Protein AF-0000000087761975 (afdb_homodimer)

Secondary structure (DSSP, 8-state):
---------------------------PPPEEEESSHHHHHHHGGG-SEEEEES-EEPTT--EEEEEEPTT-EEEEESEEEE----S---SEEEEEES-EEEE-TT-EEE--GGGT--S-GGGSSS-----EEEETEETEEEE--EEE--SS--EEEE-EEEEEES-EEE-GGG-STT--TT--SEEE-SEEEEEEES-EEE-SS-SEEESSEEEEEEES-EEESSS-EEEEEE-SSS--EEEEEEEEEEEEES-SEEEEEEEETT--EEEEEEEEEEEEEEEESSEEEEEEEEE-TT---S---SSEEEEEEEEEEEEEEE-TTSEEEEEE--TT-EE--EEEEEEEESSBPPS--BSPPTT---/---------------------------PPPEEEESSHHHHHHHGGG-SEEEEES-EEPTT--EEEEEEPTT-EEEEESEEEE----S---SEEEEEES-EEEE-TT-EEE--GGGT--S-GGGSSS-----EEEETEETEEEE--EEE--SS--EEEE-EEEEEES-EEE-GGG-STT--TT--SEEE-SEEEEEEES-EEE-SS-SEEESSEEEEEEES-EEESSS-EEEEEE-SSS--EEEEEEEEEEEEES-SEEEEEEEETT--EEEEEEEEEEEEEEEESSEEEEEEEEE-TT---S---SSEEEEEEEEEEEEEEE-TTSEEEEEE--TT-EE--EEEEEEEESSBPPS--BSPPTT---

Organism: Geotrichum candidum (NCBI:txid1173061)

pLDDT: mean 91.99, std 18.0, range [24.03, 99.0]

InterPro domains:
  IPR000743 Glycoside hydrolase, family 28 [PF00295] (47-366)
  IPR000743 Glycoside hydrolase, family 28 [PS00502] (220-233)
  IPR006626 Parallel beta-helix repeat [SM00710] (159-190)
  IPR006626 Parallel beta-helix repeat [SM00710] (191-212)
  IPR006626 Parallel beta-helix repeat [SM00710] (242-263)
  IPR006626 Parallel beta-helix repeat [SM00710] (271-293)
  IPR006626 Parallel beta-helix repeat [SM00710] (305-326)
  IPR011050 Pectin lyase fold/virulence factor [SSF51126] (44-364)
  IPR012334 Pectin lyase fold [G3DSA:2.160.20.10] (30-366)
  IPR050434 Glycosyl hydrolase family 28, fungi [PTHR31884] (6-366)

Structure (mmCIF, N/CA/C/O backbone):
data_AF-0000000087761975-model_v1
#
loop_
_entity.id
_entity.type
_entity.pdbx_description
1 polymer endo-polygalacturonase
#
loop_
_atom_site.group_PDB
_atom_site.id
_atom_site.type_symbol
_atom_site.label_atom_id
_atom_site.label_alt_id
_atom_site.label_comp_id
_atom_site.label_asym_id
_atom_site.label_entity_id
_atom_site.label_seq_id
_atom_site.pdbx_PDB_ins_code
_atom_site.Cartn_x
_atom_site.Cartn_y
_atom_site.Cartn_z
_atom_site.occupancy
_atom_site.B_iso_or_equiv
_atom_site.auth_seq_id
_atom_site.auth_comp_id
_atom_site.auth_asym_id
_atom_site.auth_atom_id
_atom_site.pdbx_PDB_model_num
ATOM 1 N N . MET A 1 1 ? -31.547 -81.562 20.016 1 26.48 1 MET A N 1
ATOM 2 C CA . MET A 1 1 ? -31.422 -81.125 18.625 1 26.48 1 MET A CA 1
ATOM 3 C C . MET A 1 1 ? -32.375 -80 18.328 1 26.48 1 MET A C 1
ATOM 5 O O . MET A 1 1 ? -33.344 -80.125 17.594 1 26.48 1 MET A O 1
ATOM 9 N N . ILE A 1 2 ? -32.688 -79.188 19.391 1 27.88 2 ILE A N 1
ATOM 10 C CA . ILE A 1 2 ? -33.625 -78.062 19.562 1 27.88 2 ILE A CA 1
ATOM 11 C C . ILE A 1 2 ? -33.281 -76.938 18.609 1 27.88 2 ILE A C 1
ATOM 13 O O . ILE A 1 2 ? -32.156 -76.438 18.641 1 27.88 2 ILE A O 1
ATOM 17 N N . LEU A 1 3 ? -33.875 -77.062 17.391 1 27.25 3 LEU A N 1
ATOM 18 C CA . LEU A 1 3 ? -33.906 -76.188 16.203 1 27.25 3 LEU A CA 1
ATOM 19 C C . LEU A 1 3 ? -34.406 -74.812 16.547 1 27.25 3 LEU A C 1
ATOM 21 O O . LEU A 1 3 ? -35.562 -74.625 16.891 1 27.25 3 LEU A O 1
ATOM 25 N N . SER A 1 4 ? -33.656 -74.062 17.391 1 25.75 4 SER A N 1
ATOM 26 C CA . SER A 1 4 ? -33.969 -72.75 17.938 1 25.75 4 SER A CA 1
ATOM 27 C C . SER A 1 4 ? -34.094 -71.688 16.828 1 25.75 4 SER A C 1
ATOM 29 O O . SER A 1 4 ? -33.094 -71.375 16.156 1 25.75 4 SER A O 1
ATOM 31 N N . LYS A 1 5 ? -35.25 -71.875 16.047 1 28.89 5 LYS A N 1
ATOM 32 C CA . LYS A 1 5 ? -35.5 -71 14.906 1 28.89 5 LYS A CA 1
ATOM 33 C C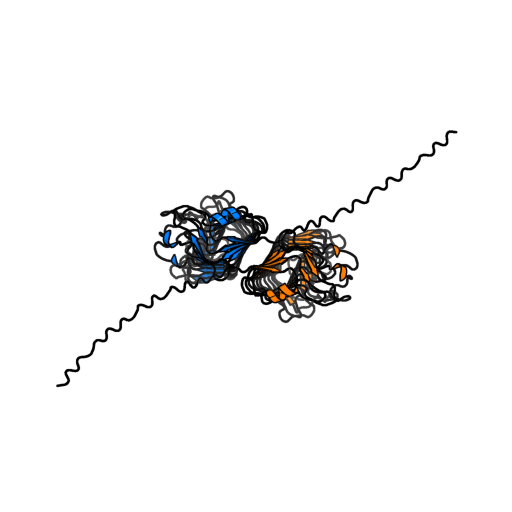 . LYS A 1 5 ? -35.531 -69.562 15.344 1 28.89 5 LYS A C 1
ATOM 35 O O . LYS A 1 5 ? -36.344 -69.188 16.219 1 28.89 5 LYS A O 1
ATOM 40 N N . CYS A 1 6 ? -34.344 -68.875 15.398 1 26.19 6 CYS A N 1
ATOM 41 C CA . CYS A 1 6 ? -34.125 -67.438 15.703 1 26.19 6 CYS A CA 1
ATOM 42 C C . CYS A 1 6 ? -34.969 -66.562 14.789 1 26.19 6 CYS A C 1
ATOM 44 O O . CYS A 1 6 ? -34.844 -66.625 13.57 1 26.19 6 CYS A O 1
ATOM 46 N N . THR A 1 7 ? -36.25 -66.312 15.117 1 27.02 7 THR A N 1
ATOM 47 C CA . THR A 1 7 ? -37.156 -65.375 14.469 1 27.02 7 THR A CA 1
ATOM 48 C C . THR A 1 7 ? -36.562 -64 14.312 1 27.02 7 THR A C 1
ATOM 50 O O . THR A 1 7 ? -36.156 -63.375 15.305 1 27.02 7 THR A O 1
ATOM 53 N N . LEU A 1 8 ? -35.781 -63.812 13.219 1 25.81 8 LEU A N 1
ATOM 54 C CA . LEU A 1 8 ? -35.125 -62.531 12.875 1 25.81 8 LEU A CA 1
ATOM 55 C C . LEU A 1 8 ? -36.156 -61.438 12.727 1 25.81 8 LEU A C 1
ATOM 57 O O . LEU A 1 8 ? -37.062 -61.531 11.891 1 25.81 8 LEU A O 1
ATOM 61 N N . LEU A 1 9 ? -36.656 -60.906 13.844 1 27.56 9 LEU A N 1
ATOM 62 C CA . LEU A 1 9 ? -37.5 -59.719 13.844 1 27.56 9 LEU A CA 1
ATOM 63 C C . LEU A 1 9 ? -36.875 -58.594 13.016 1 27.56 9 LEU A C 1
ATOM 65 O O . LEU A 1 9 ? -35.75 -58.156 13.297 1 27.56 9 LEU A O 1
ATOM 69 N N . ALA A 1 10 ? -37.156 -58.562 11.742 1 28.52 10 ALA A N 1
ATOM 70 C CA . ALA A 1 10 ? -36.719 -57.5 10.836 1 28.52 10 ALA A CA 1
ATOM 71 C C . ALA A 1 10 ? -37.188 -56.125 11.328 1 28.52 10 ALA A C 1
ATOM 73 O O . ALA A 1 10 ? -38.375 -55.875 11.5 1 28.52 10 ALA A O 1
ATOM 74 N N . ALA A 1 11 ? -36.469 -55.531 12.367 1 28.78 11 ALA A N 1
ATOM 75 C CA . ALA A 1 11 ? -36.75 -54.156 12.789 1 28.78 11 ALA A CA 1
ATOM 76 C C . ALA A 1 11 ? -36.719 -53.219 11.594 1 28.78 11 ALA A C 1
ATOM 78 O O . ALA A 1 11 ? -35.781 -53.188 10.82 1 28.78 11 ALA A O 1
ATOM 79 N N . MET A 1 12 ? -37.875 -52.969 11.016 1 28.81 12 MET A N 1
ATOM 80 C CA . MET A 1 12 ? -38.062 -51.938 10.008 1 28.81 12 MET A CA 1
ATOM 8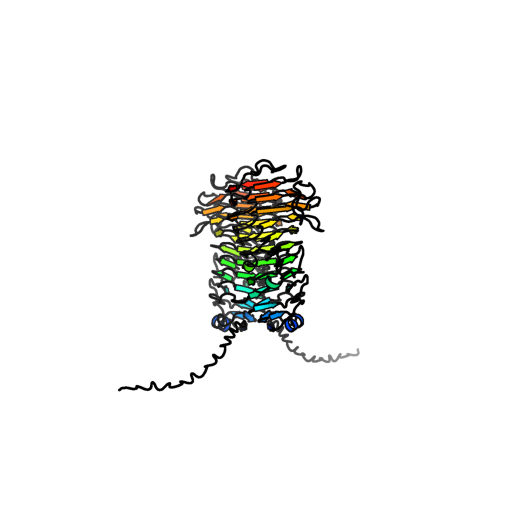1 C C . MET A 1 12 ? -37.562 -50.594 10.508 1 28.81 12 MET A C 1
ATOM 83 O O . MET A 1 12 ? -38.125 -50 11.438 1 28.81 12 MET A O 1
ATOM 87 N N . ALA A 1 13 ? -36.281 -50.406 10.883 1 30.52 13 ALA A N 1
ATOM 88 C CA . ALA A 1 13 ? -35.906 -49.062 11.281 1 30.52 13 ALA A CA 1
ATOM 89 C C . ALA A 1 13 ? -36.344 -48.031 10.227 1 30.52 13 ALA A C 1
ATOM 91 O O . ALA A 1 13 ? -36.094 -48.219 9.039 1 30.52 13 ALA A O 1
ATOM 92 N N . GLY A 1 14 ? -37.531 -47.375 10.469 1 31.48 14 GLY A N 1
ATOM 93 C CA . GLY A 1 14 ? -38 -46.188 9.766 1 31.48 14 GLY A CA 1
ATOM 94 C C . GLY A 1 14 ? -36.875 -45.188 9.523 1 31.48 14 GLY A C 1
ATOM 95 O O . GLY A 1 14 ? -36.062 -44.969 10.398 1 31.48 14 GLY A O 1
ATOM 96 N N . MET A 1 15 ? -36.469 -45.094 8.234 1 30 15 MET A N 1
ATOM 97 C CA . MET A 1 15 ? -35.531 -44.094 7.711 1 30 15 MET A CA 1
ATOM 98 C C . MET A 1 15 ? -35.906 -42.688 8.125 1 30 15 MET A C 1
ATOM 100 O O . MET A 1 15 ? -37.031 -42.219 7.809 1 30 15 MET A O 1
ATOM 104 N N . VAL A 1 16 ? -35.594 -42.25 9.422 1 36.59 16 VAL A N 1
ATOM 105 C CA . VAL A 1 16 ? -35.656 -40.844 9.695 1 36.59 16 VAL A CA 1
ATOM 106 C C . VAL A 1 16 ? -34.969 -40.062 8.57 1 36.59 16 VAL A C 1
ATOM 108 O O . VAL A 1 16 ? -33.781 -40.281 8.305 1 36.59 16 VAL A O 1
ATOM 111 N N . THR A 1 17 ? -35.75 -39.719 7.539 1 32.16 17 THR A N 1
ATOM 112 C CA . THR A 1 17 ? -35.281 -38.688 6.602 1 32.16 17 THR A CA 1
ATOM 113 C C . THR A 1 17 ? -34.812 -37.438 7.34 1 32.16 17 THR A C 1
ATOM 115 O O . THR A 1 17 ? -35.562 -36.875 8.125 1 32.16 17 THR A O 1
ATOM 118 N N . ALA A 1 18 ? -33.562 -37.438 7.84 1 30 18 ALA A N 1
ATOM 119 C CA . ALA A 1 18 ? -33 -36.156 8.312 1 30 18 ALA A CA 1
ATOM 120 C C . ALA A 1 18 ? -33.344 -35.031 7.367 1 30 18 ALA A C 1
ATOM 122 O O . ALA A 1 18 ? -33.062 -35.094 6.168 1 30 18 ALA A O 1
ATOM 123 N N . ALA A 1 19 ? -34.375 -34.25 7.805 1 35.62 19 ALA A N 1
ATOM 124 C CA . ALA A 1 19 ? -34.594 -32.969 7.102 1 35.62 19 ALA A CA 1
ATOM 125 C C . ALA A 1 19 ? -33.281 -32.219 6.922 1 35.62 19 ALA A C 1
ATOM 127 O O . ALA A 1 19 ? -32.531 -32.062 7.871 1 35.62 19 ALA A O 1
ATOM 128 N N . PRO A 1 20 ? -32.875 -32.062 5.664 1 30.3 20 PRO A N 1
ATOM 129 C CA . PRO A 1 20 ? -31.688 -31.234 5.523 1 30.3 20 PRO A CA 1
ATOM 130 C C . PRO A 1 20 ? -31.781 -29.922 6.293 1 30.3 20 PRO A C 1
ATOM 132 O O . PRO A 1 20 ? -32.812 -29.234 6.227 1 30.3 20 PRO A O 1
ATOM 135 N N . ILE A 1 21 ? -31.312 -29.922 7.551 1 31.23 21 ILE A N 1
ATOM 136 C CA . ILE A 1 21 ? -31.141 -28.594 8.117 1 31.23 21 ILE A CA 1
ATOM 137 C C . ILE A 1 21 ? -30.453 -27.688 7.102 1 31.23 21 ILE A C 1
ATOM 139 O O . ILE A 1 21 ? -29.281 -27.906 6.754 1 31.23 21 ILE A O 1
ATOM 143 N N . ASN A 1 22 ? -31.25 -27.266 6.18 1 28.38 22 ASN A N 1
ATOM 144 C CA . ASN A 1 22 ? -30.734 -26.141 5.426 1 28.38 22 ASN A CA 1
ATOM 145 C C . ASN A 1 22 ? -30.188 -25.062 6.355 1 28.38 22 ASN A C 1
ATOM 147 O O . ASN A 1 22 ? -30.938 -24.312 6.969 1 28.38 22 ASN A O 1
ATOM 151 N N . LYS A 1 23 ? -29.25 -25.516 7.199 1 30.77 23 LYS A N 1
ATOM 152 C CA . LYS A 1 23 ? -28.625 -24.375 7.867 1 30.77 23 LYS A CA 1
ATOM 153 C C . LYS A 1 23 ? -28.359 -23.25 6.883 1 30.77 23 LYS A C 1
ATOM 155 O O . LYS A 1 23 ? -27.422 -23.297 6.098 1 30.77 23 LYS A O 1
ATOM 160 N N . ASN A 1 24 ? -29.375 -22.641 6.457 1 29.86 24 ASN A N 1
ATOM 161 C CA . ASN A 1 24 ? -29.172 -21.391 5.742 1 29.86 24 ASN A CA 1
ATOM 162 C C . ASN A 1 24 ? -28.234 -20.453 6.508 1 29.86 24 ASN A C 1
ATOM 164 O O . ASN A 1 24 ? -28.609 -19.922 7.559 1 29.86 24 ASN A O 1
ATOM 168 N N . VAL A 1 25 ? -26.984 -20.797 6.738 1 34.59 25 VAL A N 1
ATOM 169 C CA . VAL A 1 25 ? -26.016 -19.812 7.203 1 34.59 25 VAL A CA 1
ATOM 170 C C . VAL A 1 25 ? -26.281 -18.469 6.535 1 34.59 25 VAL A C 1
ATOM 172 O O . VAL A 1 25 ? -26.141 -18.328 5.32 1 34.59 25 VAL A O 1
ATOM 175 N N . CYS A 1 26 ? -27.312 -17.766 6.773 1 37.78 26 CYS A N 1
ATOM 176 C CA . CYS A 1 26 ? -27.609 -16.391 6.391 1 37.78 26 CYS A CA 1
ATOM 177 C C . CYS A 1 26 ? -26.406 -15.484 6.656 1 37.78 26 CYS A C 1
ATOM 179 O O . CYS A 1 26 ? -26.266 -14.945 7.758 1 37.78 26 CYS A O 1
ATOM 181 N N . SER A 1 27 ? -25.25 -15.742 6.395 1 47.72 27 SER A N 1
ATOM 182 C CA . SER A 1 27 ? -24.094 -14.859 6.5 1 47.72 27 SER A CA 1
ATOM 183 C C . SER A 1 27 ? -24.359 -13.516 5.844 1 47.72 27 SER A C 1
ATOM 185 O O . SER A 1 27 ? -23.594 -13.062 5 1 47.72 27 SER A O 1
ATOM 187 N N . SER A 1 28 ? -25.688 -13.102 5.605 1 57.53 28 SER A N 1
ATOM 188 C CA . SER A 1 28 ? -25.969 -11.844 4.926 1 57.53 28 SER A CA 1
ATOM 189 C C . SER A 1 28 ? -25.359 -10.664 5.664 1 57.53 28 SER A C 1
ATOM 191 O O . SER A 1 28 ? -25.375 -10.617 6.898 1 57.53 28 SER A O 1
ATOM 193 N N . GLU A 1 29 ? -24.594 -9.906 4.996 1 72.25 29 GLU A N 1
ATOM 194 C CA . GLU A 1 29 ? -24.078 -8.648 5.539 1 72.25 29 GLU A CA 1
ATOM 195 C C . GLU A 1 29 ? -25.188 -7.832 6.184 1 72.25 29 GLU A C 1
ATOM 197 O O . GLU A 1 29 ? -26.281 -7.707 5.625 1 72.25 29 GLU A O 1
ATOM 202 N N . SER A 1 30 ? -25.031 -7.621 7.527 1 87 30 SER A N 1
ATOM 203 C CA . SER A 1 30 ? -25.922 -6.715 8.234 1 87 30 SER A CA 1
ATOM 204 C C . SER A 1 30 ? -25.438 -5.273 8.156 1 87 30 SER A C 1
ATOM 206 O O . SER A 1 30 ? -24.234 -5.02 8.227 1 87 30 SER A O 1
ATOM 208 N N . VAL A 1 31 ? -26.406 -4.371 7.801 1 92.19 31 VAL A N 1
ATOM 209 C CA . VAL A 1 31 ? -26.078 -2.961 7.621 1 92.19 31 VAL A CA 1
ATOM 210 C C . VAL A 1 31 ? -26.797 -2.123 8.68 1 92.19 31 VAL A C 1
ATOM 212 O O . VAL A 1 31 ? -27.984 -2.299 8.922 1 92.19 31 VAL A O 1
ATOM 215 N N . CYS A 1 32 ? -26.016 -1.317 9.359 1 95 32 CYS A N 1
ATOM 216 C CA . CYS A 1 32 ? -26.578 -0.359 10.305 1 95 32 CYS A CA 1
ATOM 217 C C . CYS A 1 32 ? -26.234 1.069 9.906 1 95 32 CYS A C 1
ATOM 219 O O . CYS A 1 32 ? -25.078 1.362 9.562 1 95 32 CYS A O 1
ATOM 221 N N . THR A 1 33 ? -27.281 1.916 9.898 1 95.88 33 THR A N 1
ATOM 222 C CA . THR A 1 33 ? -27.062 3.355 9.805 1 95.88 33 THR A CA 1
ATOM 223 C C . THR A 1 33 ? -27.328 4.031 11.141 1 95.88 33 THR A C 1
ATOM 225 O O . THR A 1 33 ? -28.438 3.932 11.688 1 95.88 33 THR A O 1
ATOM 228 N N . PHE A 1 34 ? -26.281 4.621 11.656 1 97.75 34 PHE A N 1
ATOM 229 C CA . PHE A 1 34 ? -26.438 5.363 12.906 1 97.75 34 PHE A CA 1
ATOM 230 C C . PHE A 1 34 ? -26.438 6.863 12.648 1 97.75 34 PHE A C 1
ATOM 232 O O . PHE A 1 34 ? -25.672 7.352 11.812 1 97.75 34 PHE A O 1
ATOM 239 N N . THR A 1 35 ? -27.266 7.629 13.445 1 97.88 35 THR A N 1
ATOM 240 C CA . THR A 1 35 ? -27.359 9.07 13.266 1 97.88 35 THR A CA 1
ATOM 241 C C . THR A 1 35 ? -26.906 9.805 14.523 1 97.88 35 THR A C 1
ATOM 243 O O . THR A 1 35 ? -27.047 11.031 14.617 1 97.88 35 THR A O 1
ATOM 246 N N . ASP A 1 36 ? -26.469 9.016 15.484 1 98.12 36 ASP A N 1
ATOM 247 C CA . ASP A 1 36 ? -25.891 9.625 16.688 1 98.12 36 ASP A CA 1
ATOM 248 C C . ASP A 1 36 ? -24.797 8.758 17.266 1 98.12 36 ASP A C 1
ATOM 250 O O . ASP A 1 36 ? -24.781 7.539 17.062 1 98.12 36 ASP A O 1
ATOM 254 N N . ALA A 1 37 ? -23.938 9.391 18.062 1 98.69 37 ALA A N 1
ATOM 255 C CA . ALA A 1 37 ? -22.719 8.742 18.547 1 98.69 37 ALA A CA 1
ATOM 256 C C . ALA A 1 37 ? -23.047 7.625 19.531 1 98.69 37 ALA A C 1
ATOM 258 O O . ALA A 1 37 ? -22.453 6.543 19.469 1 98.69 37 ALA A O 1
ATOM 259 N N . HIS A 1 38 ? -23.984 7.867 20.422 1 98.56 38 HIS A N 1
ATOM 260 C CA . HIS A 1 38 ? -24.312 6.887 21.438 1 98.56 38 HIS A CA 1
ATOM 261 C C . HIS A 1 38 ? -24.797 5.582 20.828 1 98.56 38 HIS A C 1
ATOM 263 O O . HIS A 1 38 ? -24.359 4.5 21.219 1 98.56 38 HIS A O 1
ATOM 269 N N . SER A 1 39 ? -25.672 5.676 19.875 1 98.38 39 SER A N 1
ATOM 270 C CA . SER A 1 39 ? -26.203 4.492 19.203 1 98.38 39 SER A CA 1
ATOM 271 C C . SER A 1 39 ? -25.109 3.764 18.438 1 98.38 39 SER A C 1
ATOM 273 O O . SER A 1 39 ? -25.094 2.531 18.391 1 98.38 39 SER A O 1
ATOM 275 N N . ALA A 1 40 ? -24.25 4.523 17.844 1 98.38 40 ALA A N 1
ATOM 276 C CA . ALA A 1 40 ? -23.141 3.91 17.094 1 98.38 40 ALA A CA 1
ATOM 277 C C . ALA A 1 40 ? -22.234 3.113 18.016 1 98.38 40 ALA A C 1
ATOM 279 O O . ALA A 1 40 ? -21.875 1.972 17.719 1 98.38 40 ALA A O 1
ATOM 280 N N . ILE A 1 41 ? -21.891 3.691 19.125 1 98.62 41 ILE A N 1
ATOM 281 C CA . ILE A 1 41 ? -20.969 3.084 20.078 1 98.62 41 ILE A CA 1
ATOM 282 C C . ILE A 1 41 ? -21.594 1.821 20.672 1 98.62 41 ILE A C 1
ATOM 284 O O . ILE A 1 41 ? -20.938 0.784 20.781 1 98.62 41 ILE A O 1
ATOM 288 N N . SER A 1 42 ? -22.891 1.899 20.953 1 98.19 42 SER A N 1
ATOM 289 C CA . SER A 1 42 ? -23.562 0.771 21.578 1 98.19 42 SER A CA 1
ATOM 290 C C . SER A 1 42 ? -23.891 -0.316 20.562 1 98.19 42 SER A C 1
ATOM 292 O O . SER A 1 42 ? -23.938 -1.5 20.906 1 98.19 42 SER A O 1
ATOM 294 N N . GLY A 1 43 ? -24.078 0.077 19.312 1 97.81 43 GLY A N 1
ATOM 295 C CA . GLY A 1 43 ? -24.562 -0.852 18.297 1 97.81 43 GLY A CA 1
ATOM 296 C C . GLY A 1 43 ? -23.484 -1.343 17.359 1 97.81 43 GLY A C 1
ATOM 297 O O . GLY A 1 43 ? -23.75 -2.148 16.469 1 97.81 43 GLY A O 1
ATOM 298 N N . LYS A 1 44 ? -22.25 -1.005 17.516 1 96.5 44 LYS A N 1
ATOM 299 C CA . LYS A 1 44 ? -21.188 -1.173 16.531 1 96.5 44 LYS A CA 1
ATOM 300 C C . LYS A 1 44 ? -20.953 -2.648 16.234 1 96.5 44 LYS A C 1
ATOM 302 O O . LYS A 1 44 ? -20.516 -2.998 15.133 1 96.5 44 LYS A O 1
ATOM 307 N N . ASN A 1 45 ? -21.281 -3.52 17.156 1 96.94 45 ASN A N 1
ATOM 308 C CA . ASN A 1 45 ? -20.969 -4.926 16.938 1 96.94 45 ASN A CA 1
ATOM 309 C C . ASN A 1 45 ? -22.156 -5.699 16.406 1 96.94 45 ASN A C 1
ATOM 311 O O . ASN A 1 45 ? -22.094 -6.914 16.219 1 96.94 45 ASN A O 1
ATOM 315 N N . SER A 1 46 ? -23.203 -5.004 16.078 1 94.75 46 SER A N 1
ATOM 316 C CA . SER A 1 46 ? -24.406 -5.676 15.586 1 94.75 46 SER A CA 1
ATOM 317 C C . SER A 1 46 ? -24.422 -5.73 14.062 1 94.75 46 SER A C 1
ATOM 319 O O . SER A 1 46 ? -25.281 -6.391 13.469 1 94.75 46 SER A O 1
ATOM 321 N N . CYS A 1 47 ? -23.438 -5.031 13.484 1 93 47 CYS A N 1
ATOM 322 C CA . CYS A 1 47 ? -23.5 -4.941 12.031 1 93 47 CYS A CA 1
ATOM 323 C C . CYS A 1 47 ? -22.109 -5.098 11.422 1 93 47 CYS A C 1
ATOM 325 O O . CYS A 1 47 ? -21.109 -4.715 12.039 1 93 47 CYS A O 1
ATOM 327 N N . SER A 1 48 ? -22.156 -5.629 10.164 1 94.62 48 SER A N 1
ATOM 328 C CA . SER A 1 48 ? -20.891 -5.805 9.445 1 94.62 48 SER A CA 1
ATOM 329 C C . SER A 1 48 ? -20.562 -4.582 8.594 1 94.62 48 SER A C 1
ATOM 331 O O . SER A 1 48 ? -19.422 -4.414 8.156 1 94.62 48 SER A O 1
ATOM 333 N N . VAL A 1 49 ? -21.547 -3.785 8.266 1 95.62 49 VAL A N 1
ATOM 334 C CA . VAL A 1 49 ? -21.391 -2.484 7.629 1 95.62 49 VAL A CA 1
ATOM 335 C C . VAL A 1 49 ? -22 -1.396 8.5 1 95.62 49 VAL A C 1
ATOM 337 O O . VAL A 1 49 ? -23.203 -1.438 8.805 1 95.62 49 VAL A O 1
ATOM 340 N N . ILE A 1 50 ? -21.203 -0.485 8.867 1 97.5 50 ILE A N 1
ATOM 341 C CA . ILE A 1 50 ? -21.641 0.621 9.719 1 97.5 50 ILE A CA 1
ATOM 342 C C . ILE A 1 50 ? -21.609 1.925 8.922 1 97.5 50 ILE A C 1
ATOM 344 O O . ILE A 1 50 ? -20.547 2.328 8.422 1 97.5 50 ILE A O 1
ATOM 348 N N . ILE A 1 51 ? -22.688 2.566 8.797 1 97.31 51 ILE A N 1
ATOM 349 C CA . ILE A 1 51 ? -22.766 3.895 8.195 1 97.31 51 ILE A CA 1
ATOM 350 C C . ILE A 1 51 ? -23 4.941 9.289 1 97.31 51 ILE A C 1
ATOM 352 O O . ILE A 1 51 ? -23.969 4.855 10.047 1 97.31 51 ILE A O 1
ATOM 356 N N . LEU A 1 52 ? -22.109 5.855 9.414 1 98.44 52 LEU A N 1
ATOM 357 C CA . LEU A 1 52 ? -22.203 6.977 10.344 1 98.44 52 LEU A CA 1
ATOM 358 C C . LEU A 1 52 ? -22.703 8.227 9.633 1 98.44 52 LEU A C 1
ATOM 360 O O . LEU A 1 52 ? -21.938 8.922 8.961 1 98.44 52 LEU A O 1
ATOM 364 N N . ASP A 1 53 ? -23.969 8.508 9.898 1 97.44 53 ASP A N 1
ATOM 365 C CA . ASP A 1 53 ? -24.656 9.539 9.117 1 97.44 53 ASP A CA 1
ATOM 366 C C . ASP A 1 53 ? -24.797 10.828 9.922 1 97.44 53 ASP A C 1
ATOM 368 O O . ASP A 1 53 ? -25.688 10.938 10.773 1 97.44 53 ASP A O 1
ATOM 372 N N . ASN A 1 54 ? -23.938 11.844 9.578 1 97.94 54 ASN A N 1
ATOM 373 C CA . ASN A 1 54 ? -24.031 13.148 10.227 1 97.94 54 ASN A CA 1
ATOM 374 C C . ASN A 1 54 ? -23.984 13.023 11.742 1 97.94 54 ASN A C 1
ATOM 376 O O . ASN A 1 54 ? -24.875 13.516 12.438 1 97.94 54 ASN A O 1
ATOM 380 N N . ILE A 1 55 ? -22.875 12.523 12.219 1 98.62 55 ILE A N 1
ATOM 381 C CA . ILE A 1 55 ? -22.719 12.234 13.641 1 98.62 55 ILE A CA 1
ATOM 382 C C . ILE A 1 55 ? -22.188 13.461 14.367 1 98.62 55 ILE A C 1
ATOM 384 O O . ILE A 1 55 ? -21.172 14.031 13.977 1 98.62 55 ILE A O 1
ATOM 388 N N . GLU A 1 56 ? -22.875 13.898 15.344 1 98.75 56 GLU A N 1
ATOM 389 C CA . GLU A 1 56 ? -22.375 14.875 16.312 1 98.75 56 GLU A CA 1
ATOM 390 C C . GLU A 1 56 ? -21.969 14.195 17.625 1 98.75 56 GLU A C 1
ATOM 392 O O . GLU A 1 56 ? -22.828 13.68 18.344 1 98.75 56 GLU A O 1
ATOM 397 N N . VAL A 1 57 ? -20.734 14.164 17.891 1 98.94 57 VAL A N 1
ATOM 398 C CA . VAL A 1 57 ? -20.234 13.523 19.094 1 98.94 57 VAL A CA 1
ATOM 399 C C . VAL A 1 57 ? -20.25 14.523 20.25 1 98.94 57 VAL A C 1
ATOM 401 O O . VAL A 1 57 ? -19.75 15.641 20.125 1 98.94 57 VAL A O 1
ATOM 404 N N . PRO A 1 58 ? -20.812 14.172 21.359 1 98.75 58 PRO A N 1
ATOM 405 C CA . PRO A 1 58 ? -20.875 15.102 22.5 1 98.75 58 PRO A CA 1
ATOM 406 C C . PRO A 1 58 ? -19.5 15.5 23.016 1 98.75 58 PRO A C 1
ATOM 408 O O . PRO A 1 58 ? -18.531 14.773 22.812 1 98.75 58 PRO A O 1
ATOM 411 N N . ALA A 1 59 ? -19.469 16.672 23.703 1 98.75 59 ALA A N 1
ATOM 412 C CA . ALA A 1 59 ? -18.219 17.219 24.234 1 98.75 59 ALA A CA 1
ATOM 413 C C . ALA A 1 59 ? -17.562 16.219 25.188 1 98.75 59 ALA A C 1
ATOM 415 O O . ALA A 1 59 ? -18.219 15.633 26.047 1 98.75 59 ALA A O 1
ATOM 416 N N . GLY A 1 60 ? -16.297 16.078 24.953 1 98.69 60 GLY A N 1
ATOM 417 C CA . GLY A 1 60 ? -15.508 15.281 25.891 1 98.69 60 GLY A CA 1
ATOM 418 C C . GLY A 1 60 ? -15.711 13.789 25.719 1 98.69 60 GLY A C 1
ATOM 419 O O . GLY A 1 60 ? -15.352 13 26.594 1 98.69 60 GLY A O 1
ATOM 420 N N . GLU A 1 61 ? -16.359 13.359 24.656 1 98.75 61 GLU A N 1
ATOM 421 C CA . GLU A 1 61 ? -16.594 11.938 24.406 1 98.75 61 GLU A CA 1
ATOM 422 C C . GLU A 1 61 ? -15.844 11.484 23.156 1 98.75 61 GLU A C 1
ATOM 424 O O . GLU A 1 61 ? -15.625 12.266 22.219 1 98.75 61 GLU A O 1
ATOM 429 N N . THR A 1 62 ? -15.414 10.211 23.219 1 98.94 62 THR A N 1
ATOM 430 C CA . THR A 1 62 ? -14.805 9.57 22.062 1 98.94 62 THR A CA 1
ATOM 431 C C . THR A 1 62 ? -15.852 8.836 21.234 1 98.94 62 THR A C 1
ATOM 433 O O . THR A 1 62 ? -16.719 8.148 21.781 1 98.94 62 THR A O 1
ATOM 436 N N . LEU A 1 63 ? -15.922 9.109 19.922 1 98.94 63 LEU A N 1
ATOM 437 C CA . LEU A 1 63 ? -16.578 8.133 19.062 1 98.94 63 LEU A CA 1
ATOM 438 C C . LEU A 1 63 ? -15.828 6.805 19.062 1 98.94 63 LEU A C 1
ATOM 440 O O . LEU A 1 63 ? -14.922 6.602 18.266 1 98.94 63 LEU A O 1
ATOM 444 N N . ASP A 1 64 ? -16.234 5.977 19.984 1 98.94 64 ASP A N 1
ATOM 445 C CA . ASP A 1 64 ? -15.484 4.758 20.281 1 98.94 64 ASP A CA 1
ATOM 446 C C . ASP A 1 64 ? -15.938 3.602 19.391 1 98.94 64 ASP A C 1
ATOM 448 O O . ASP A 1 64 ? -16.969 2.982 19.641 1 98.94 64 ASP A O 1
ATOM 452 N N . LEU A 1 65 ? -15.172 3.295 18.406 1 98.88 65 LEU A N 1
ATOM 453 C CA . LEU A 1 65 ? -15.375 2.158 17.516 1 98.88 65 LEU A CA 1
ATOM 454 C C . LEU A 1 65 ? -14.266 1.126 17.688 1 98.88 65 LEU A C 1
ATOM 456 O O . LEU A 1 65 ? -13.789 0.552 16.703 1 98.88 65 LEU A O 1
ATOM 460 N N . THR A 1 66 ? -13.766 0.976 18.859 1 98.81 66 THR A N 1
ATOM 461 C CA . THR A 1 66 ? -12.758 -0.044 19.141 1 98.81 66 THR A CA 1
ATOM 462 C C . THR A 1 66 ? -13.406 -1.417 19.297 1 98.81 66 THR A C 1
ATOM 464 O O . THR A 1 66 ? -14.586 -1.517 19.625 1 98.81 66 THR A O 1
ATOM 467 N N . GLY A 1 67 ? -12.641 -2.414 19 1 98.62 67 GLY A N 1
ATOM 468 C CA . GLY A 1 67 ? -13.117 -3.777 19.188 1 98.62 67 GLY A CA 1
ATOM 469 C C . GLY A 1 67 ? -14.156 -4.191 18.156 1 98.62 67 GLY A C 1
ATOM 470 O O . GLY A 1 67 ? -15.078 -4.949 18.469 1 98.62 67 GLY A O 1
ATOM 471 N N . LEU A 1 68 ? -14.094 -3.66 16.922 1 98.5 68 LEU A N 1
ATOM 472 C CA . LEU A 1 68 ? -15.023 -4.047 15.867 1 98.5 68 LEU A CA 1
ATOM 473 C C . LEU A 1 68 ? -14.836 -5.508 15.477 1 98.5 68 LEU A C 1
ATOM 475 O O . LEU A 1 68 ? -13.719 -6.027 15.539 1 98.5 68 LEU A O 1
ATOM 479 N N . ASN A 1 69 ? -15.977 -6.121 15.023 1 97.44 69 ASN A N 1
ATOM 480 C CA . ASN A 1 69 ? -15.883 -7.48 14.508 1 97.44 69 ASN A CA 1
ATOM 481 C C . ASN A 1 69 ? -14.992 -7.551 13.266 1 97.44 69 ASN A C 1
ATOM 483 O O . ASN A 1 69 ? -14.977 -6.629 12.453 1 97.44 69 ASN A O 1
ATOM 487 N N . LYS A 1 70 ? -14.336 -8.648 13.195 1 96.5 70 LYS A N 1
ATOM 488 C CA . LYS A 1 70 ? -13.445 -8.859 12.055 1 96.5 70 LYS A CA 1
ATOM 489 C C . LYS A 1 70 ? -14.188 -8.641 10.734 1 96.5 70 LYS A C 1
ATOM 491 O O . LYS A 1 70 ? -15.289 -9.148 10.547 1 96.5 70 LYS A O 1
ATOM 496 N N . GLY A 1 71 ? -13.648 -7.844 9.883 1 95.94 71 GLY A N 1
ATOM 497 C CA . GLY A 1 71 ? -14.195 -7.668 8.547 1 95.94 71 GLY A CA 1
ATOM 498 C C . GLY A 1 71 ? -15.188 -6.527 8.453 1 95.94 71 GLY A C 1
ATOM 499 O O . GLY A 1 71 ? -15.742 -6.266 7.383 1 95.94 71 GLY A O 1
ATOM 500 N N . THR A 1 72 ? -15.391 -5.754 9.492 1 97.31 72 THR A N 1
ATOM 501 C CA . THR A 1 72 ? -16.375 -4.676 9.523 1 97.31 72 THR A CA 1
ATOM 502 C C . THR A 1 72 ? -15.945 -3.539 8.594 1 97.31 72 THR A C 1
ATOM 504 O O . THR A 1 72 ? -14.758 -3.225 8.484 1 97.31 72 THR A O 1
ATOM 507 N N . THR A 1 73 ? -16.922 -2.977 7.895 1 97.5 73 THR A N 1
ATOM 508 C CA . THR A 1 73 ? -16.719 -1.752 7.125 1 97.5 73 THR A CA 1
ATOM 509 C C . THR A 1 73 ? -17.391 -0.568 7.82 1 97.5 73 THR A C 1
ATOM 511 O O . THR A 1 73 ? -18.578 -0.632 8.172 1 97.5 73 THR A O 1
ATOM 514 N N . VAL A 1 74 ? -16.609 0.45 8.016 1 98.5 74 VAL A N 1
ATOM 515 C CA . VAL A 1 74 ? -17.141 1.694 8.57 1 98.5 74 VAL A CA 1
ATOM 516 C C . VAL A 1 74 ? -17.156 2.779 7.5 1 98.5 74 VAL A C 1
ATOM 518 O O . VAL A 1 74 ? -16.125 3.047 6.867 1 98.5 74 VAL A O 1
ATOM 521 N N . ILE A 1 75 ? -18.281 3.42 7.305 1 98.12 75 ILE A N 1
ATOM 522 C CA . ILE A 1 75 ? -18.422 4.465 6.297 1 98.12 75 ILE A CA 1
ATOM 523 C C . ILE A 1 75 ? -18.906 5.758 6.961 1 98.12 75 ILE A C 1
ATOM 525 O O . ILE A 1 75 ? -20.031 5.828 7.465 1 98.12 75 ILE A O 1
ATOM 529 N N . PHE A 1 76 ? -18.078 6.762 6.965 1 98.44 76 PHE A N 1
ATOM 530 C CA . PHE A 1 76 ? -18.5 8.102 7.359 1 98.44 76 PHE A CA 1
ATOM 531 C C . PHE A 1 76 ? -19.297 8.773 6.246 1 98.44 76 PHE A C 1
ATOM 533 O O . PHE A 1 76 ? -18.844 8.828 5.102 1 98.44 76 PHE A O 1
ATOM 540 N N . SER A 1 77 ? -20.453 9.234 6.617 1 96.75 77 SER A N 1
ATOM 541 C CA . SER A 1 77 ? -21.312 9.93 5.672 1 96.75 77 SER A CA 1
ATOM 542 C C . SER A 1 77 ? -21.781 11.273 6.23 1 96.75 77 SER A C 1
ATOM 544 O O . SER A 1 77 ? -22.094 11.383 7.418 1 96.75 77 SER A O 1
ATOM 546 N N . GLY A 1 78 ? -21.797 12.297 5.34 1 97.12 78 GLY A N 1
ATOM 547 C CA . GLY A 1 78 ? -22.109 13.633 5.832 1 97.12 78 GLY A CA 1
ATOM 548 C C . GLY A 1 78 ? -21.016 14.195 6.727 1 97.12 78 GLY A C 1
ATOM 549 O O . GLY A 1 78 ? -19.828 14 6.469 1 97.12 78 GLY A O 1
ATOM 550 N N . THR A 1 79 ? -21.453 14.953 7.668 1 98.38 79 THR A N 1
ATOM 551 C CA . THR A 1 79 ? -20.484 15.633 8.523 1 98.38 79 THR A CA 1
ATOM 552 C C . THR A 1 79 ? -20.391 14.953 9.883 1 98.38 79 THR A C 1
ATOM 554 O O . THR A 1 79 ? -21.422 14.672 10.508 1 98.38 79 THR A O 1
ATOM 557 N N . THR A 1 80 ? -19.25 14.57 10.289 1 98.81 80 THR A N 1
ATOM 558 C CA . THR A 1 80 ? -18.953 14.195 11.672 1 98.81 80 THR A CA 1
ATOM 559 C C . THR A 1 80 ? -18.312 15.359 12.422 1 98.81 80 THR A C 1
ATOM 561 O O . THR A 1 80 ? -17.328 15.945 11.961 1 98.81 80 THR A O 1
ATOM 564 N N . SER A 1 81 ? -18.922 15.789 13.523 1 98.88 81 SER A N 1
ATOM 565 C CA . SER A 1 81 ? -18.438 16.906 14.32 1 98.88 81 SER A CA 1
ATOM 566 C C . SER A 1 81 ? -18.359 16.547 15.805 1 98.88 81 SER A C 1
ATOM 568 O O . SER A 1 81 ? -18.828 15.484 16.203 1 98.88 81 SER A O 1
ATOM 570 N N . PHE A 1 82 ? -17.75 17.453 16.594 1 98.88 82 PHE A N 1
ATOM 571 C CA . PHE A 1 82 ? -17.469 17.156 17.984 1 98.88 82 PHE A CA 1
ATOM 572 C C . PHE A 1 82 ? -17.781 18.359 18.875 1 98.88 82 PHE A C 1
ATOM 574 O O . PHE A 1 82 ? -17.5 19.5 18.5 1 98.88 82 PHE A O 1
ATOM 581 N N . GLY A 1 83 ? -18.438 18.062 20.047 1 98.81 83 GLY A N 1
ATOM 582 C CA . GLY A 1 83 ? -18.578 19.109 21.031 1 98.81 83 GLY A CA 1
ATOM 583 C C . GLY A 1 83 ? -17.25 19.547 21.625 1 98.81 83 GLY A C 1
ATOM 584 O O . GLY A 1 83 ? -16.266 18.812 21.562 1 98.81 83 GLY A O 1
ATOM 585 N N . TYR A 1 84 ? -17.266 20.781 22.172 1 98.75 84 TYR A N 1
ATOM 586 C CA . TYR A 1 84 ? -16.031 21.359 22.672 1 98.75 84 TYR A CA 1
ATOM 587 C C . TYR A 1 84 ? -15.812 20.984 24.141 1 98.75 84 TYR A C 1
ATOM 589 O O . TYR A 1 84 ? -16.703 21.156 24.969 1 98.75 84 TYR A O 1
ATOM 597 N N . LYS A 1 85 ? -14.727 20.406 24.469 1 98.81 85 LYS A N 1
ATOM 598 C CA . LYS A 1 85 ? -14.195 20.172 25.812 1 98.81 85 LYS A CA 1
ATOM 599 C C . LYS A 1 85 ? -12.672 20.094 25.781 1 98.81 85 LYS A C 1
ATOM 601 O O . LYS A 1 85 ? -12.094 19.469 24.891 1 98.81 85 LYS A O 1
ATOM 606 N N . GLU A 1 86 ? -12.047 20.734 26.766 1 98.75 86 GLU A N 1
ATOM 607 C CA . GLU A 1 86 ? -10.594 20.609 26.906 1 98.75 86 GLU A CA 1
ATOM 608 C C . GLU A 1 86 ? -10.219 19.281 27.531 1 98.75 86 GLU A C 1
ATOM 610 O O . GLU A 1 86 ? -10.422 19.078 28.734 1 98.75 86 GLU A O 1
ATOM 615 N N . TRP A 1 87 ? -9.664 18.375 26.844 1 98.62 87 TRP A N 1
ATOM 616 C CA . TRP A 1 87 ? -9.234 17.047 27.219 1 98.62 87 TRP A CA 1
ATOM 617 C C . TRP A 1 87 ? -8.289 16.453 26.188 1 98.62 87 TRP A C 1
ATOM 619 O O . TRP A 1 87 ? -8.086 17.047 25.125 1 98.62 87 TRP A O 1
ATOM 629 N N . LYS A 1 88 ? -7.68 15.375 26.469 1 98.31 88 LYS A N 1
ATOM 630 C CA . LYS A 1 88 ? -6.598 14.883 25.625 1 98.31 88 LYS A CA 1
ATOM 631 C C . LYS A 1 88 ? -7.145 14.078 24.438 1 98.31 88 LYS A C 1
ATOM 633 O O . LYS A 1 88 ? -6.449 13.867 23.453 1 98.31 88 LYS A O 1
ATOM 638 N N . GLY A 1 89 ? -8.406 13.578 24.609 1 98.5 89 GLY A N 1
ATOM 639 C CA . GLY A 1 89 ? -8.969 12.711 23.578 1 98.5 89 GLY A CA 1
ATOM 640 C C . GLY A 1 89 ? -8.609 11.25 23.766 1 98.5 89 GLY A C 1
ATOM 641 O O . GLY A 1 89 ? -8.219 10.844 24.875 1 98.5 89 GLY A O 1
ATOM 642 N N . PRO A 1 90 ? -8.773 10.539 22.547 1 98.88 90 PRO A N 1
ATOM 643 C CA . PRO A 1 90 ? -8.984 10.977 21.156 1 98.88 90 PRO A CA 1
ATOM 644 C C . PRO A 1 90 ? -10.453 11.266 20.859 1 98.88 90 PRO A C 1
ATOM 646 O O . PRO A 1 90 ? -11.336 10.828 21.594 1 98.88 90 PRO A O 1
ATOM 649 N N . LEU A 1 91 ? -10.711 11.992 19.734 1 98.94 91 LEU A N 1
ATOM 650 C CA . LEU A 1 91 ? -12.07 12.25 19.266 1 98.94 91 LEU A CA 1
ATOM 651 C C . LEU A 1 91 ? -12.664 11 18.609 1 98.94 91 LEU A C 1
ATOM 653 O O . LEU A 1 91 ? -13.852 10.711 18.781 1 98.94 91 LEU A O 1
ATOM 657 N N . ILE A 1 92 ? -11.914 10.234 17.875 1 99 92 ILE A N 1
ATOM 658 C CA . ILE A 1 92 ? -12.297 8.984 17.234 1 99 92 ILE A CA 1
ATOM 659 C C . ILE A 1 92 ? -11.281 7.898 17.578 1 99 92 ILE A C 1
ATOM 661 O O . ILE A 1 92 ? -10.07 8.148 17.578 1 99 92 ILE A O 1
ATOM 665 N N . SER A 1 93 ? -11.758 6.738 17.891 1 98.94 93 SER A N 1
ATOM 666 C CA . SER A 1 93 ? -10.891 5.578 18.094 1 98.94 93 SER A CA 1
ATOM 667 C C . SER A 1 93 ? -11.445 4.352 17.375 1 98.94 93 SER A C 1
ATOM 669 O O . SER A 1 93 ? -12.609 3.99 17.547 1 98.94 93 SER A O 1
ATOM 671 N N . VAL A 1 94 ? -10.641 3.756 16.5 1 98.94 94 VAL A N 1
ATOM 672 C CA . VAL A 1 94 ? -11.055 2.574 15.758 1 98.94 94 VAL A CA 1
ATOM 673 C C . VAL A 1 94 ? -10.039 1.453 15.945 1 98.94 94 VAL A C 1
ATOM 675 O O . VAL A 1 94 ? -8.828 1.681 15.859 1 98.94 94 VAL A O 1
ATOM 678 N N . SER A 1 95 ? -10.484 0.253 16.281 1 98.88 95 SER A N 1
ATOM 679 C CA . SER A 1 95 ? -9.617 -0.921 16.312 1 98.88 95 SER A CA 1
ATOM 680 C C . SER A 1 95 ? -10.359 -2.172 15.859 1 98.88 95 SER A C 1
ATOM 682 O O . SER A 1 95 ? -11.594 -2.193 15.836 1 98.88 95 SER A O 1
ATOM 684 N N . GLY A 1 96 ? -9.672 -3.17 15.516 1 98.69 96 GLY A N 1
ATOM 685 C CA . GLY A 1 96 ? -10.172 -4.43 14.992 1 98.69 96 GLY A CA 1
ATOM 686 C C . GLY A 1 96 ? -9.25 -5.062 13.969 1 98.69 96 GLY A C 1
ATOM 687 O O . GLY A 1 96 ? -8.109 -4.621 13.797 1 98.69 96 GLY A O 1
ATOM 688 N N . ASP A 1 97 ? -9.766 -6.137 13.375 1 98 97 ASP A N 1
ATOM 689 C CA . ASP A 1 97 ? -9 -6.898 12.391 1 98 97 ASP A CA 1
ATOM 690 C C . ASP A 1 97 ? -9.727 -6.945 11.047 1 98 97 ASP A C 1
ATOM 692 O O . ASP A 1 97 ? -10.898 -7.309 10.984 1 98 97 ASP A O 1
ATOM 696 N N . SER A 1 98 ? -8.969 -6.543 9.969 1 97.25 98 SER A N 1
ATOM 697 C CA . SER A 1 98 ? -9.523 -6.555 8.617 1 97.25 98 SER A CA 1
ATOM 698 C C . SER A 1 98 ? -10.68 -5.57 8.484 1 97.25 98 SER A C 1
ATOM 700 O O . SER A 1 98 ? -11.734 -5.91 7.934 1 97.25 98 SER A O 1
ATOM 702 N N . ILE A 1 99 ? -10.445 -4.422 9.039 1 98.44 99 ILE A N 1
ATOM 703 C CA . ILE A 1 99 ? -11.438 -3.355 9.023 1 98.44 99 ILE A CA 1
ATOM 704 C C . ILE A 1 99 ? -11.203 -2.445 7.82 1 98.44 99 ILE A C 1
ATOM 706 O O . ILE A 1 99 ? -10.055 -2.156 7.469 1 98.44 99 ILE A O 1
ATOM 710 N N . ILE A 1 100 ? -12.32 -2.02 7.184 1 98.5 100 ILE A N 1
ATOM 711 C CA . ILE A 1 100 ? -12.266 -0.934 6.211 1 98.5 100 ILE A CA 1
ATOM 712 C C . ILE A 1 100 ? -12.922 0.314 6.797 1 98.5 100 ILE A C 1
ATOM 714 O O . ILE A 1 100 ? -14.055 0.255 7.289 1 98.5 100 ILE A O 1
ATOM 718 N N . VAL A 1 101 ? -12.188 1.386 6.809 1 98.81 101 VAL A N 1
ATOM 719 C CA . VAL A 1 101 ? -12.75 2.691 7.133 1 98.81 101 VAL A CA 1
ATOM 720 C C . VAL A 1 101 ? -12.742 3.58 5.891 1 98.81 101 VAL A C 1
ATOM 722 O O . VAL A 1 101 ? -11.703 3.754 5.25 1 98.81 101 VAL A O 1
ATOM 725 N N . LYS A 1 102 ? -13.852 4.121 5.547 1 97.88 102 LYS A N 1
ATOM 726 C CA . LYS A 1 102 ? -13.891 5.004 4.383 1 97.88 102 LYS A CA 1
ATOM 727 C C . LYS A 1 102 ? -14.922 6.113 4.57 1 97.88 102 LYS A C 1
ATOM 729 O O . LYS A 1 102 ? -15.586 6.184 5.605 1 97.88 102 LYS A O 1
ATOM 734 N N . GLN A 1 103 ? -14.969 7.027 3.602 1 97.31 103 GLN A N 1
ATOM 735 C CA . GLN A 1 103 ? -15.906 8.141 3.646 1 97.31 103 GLN A CA 1
ATOM 736 C C . GLN A 1 103 ? -16.719 8.227 2.359 1 97.31 103 GLN A C 1
ATOM 738 O O . GLN A 1 103 ? -16.172 8.078 1.263 1 97.31 103 GLN A O 1
ATOM 743 N N . ALA A 1 104 ? -18 8.438 2.582 1 94.5 104 ALA A N 1
ATOM 744 C CA . ALA A 1 104 ? -18.875 8.672 1.433 1 94.5 104 ALA A CA 1
ATOM 745 C C . ALA A 1 104 ? -18.516 9.992 0.742 1 94.5 104 ALA A C 1
ATOM 747 O O . ALA A 1 104 ? -18.031 10.922 1.384 1 94.5 104 ALA A O 1
ATOM 748 N N . PRO A 1 105 ? -18.797 10 -0.584 1 90.5 105 PRO A N 1
ATOM 749 C CA . PRO A 1 105 ? -18.531 11.25 -1.293 1 90.5 105 PRO A CA 1
ATOM 750 C C . PRO A 1 105 ? -19.203 12.453 -0.644 1 90.5 105 PRO A C 1
ATOM 752 O O . PRO A 1 105 ? -20.344 12.352 -0.189 1 90.5 105 PRO A O 1
ATOM 755 N N . GLY A 1 106 ? -18.438 13.531 -0.578 1 91.69 106 GLY A N 1
ATOM 756 C CA . GLY A 1 106 ? -18.969 14.758 -0.007 1 91.69 106 GLY A CA 1
ATOM 757 C C . GLY A 1 106 ? -18.906 14.789 1.509 1 91.69 106 GLY A C 1
ATOM 758 O O . GLY A 1 106 ? -19.219 15.805 2.129 1 91.69 106 GLY A O 1
ATOM 759 N N . GLY A 1 107 ? -18.516 13.711 2.109 1 94.81 107 GLY A N 1
ATOM 760 C CA . GLY A 1 107 ? -18.406 13.648 3.559 1 94.81 107 GLY A CA 1
ATOM 761 C C . GLY A 1 107 ? -17.25 14.461 4.109 1 94.81 107 GLY A C 1
ATOM 762 O O . GLY A 1 107 ? -16.344 14.828 3.371 1 94.81 107 GLY A O 1
ATOM 763 N N . ARG A 1 108 ? -17.344 14.758 5.461 1 97.75 108 ARG A N 1
ATOM 764 C CA . ARG A 1 108 ? -16.297 15.5 6.137 1 97.75 108 ARG A CA 1
ATOM 765 C C . ARG A 1 108 ? -16.203 15.109 7.609 1 97.75 108 ARG A C 1
ATOM 767 O O . ARG A 1 108 ? -17.234 14.906 8.266 1 97.75 108 ARG A O 1
ATOM 774 N N . ILE A 1 109 ? -15.031 15.016 8.102 1 98.88 109 ILE A N 1
ATOM 775 C CA . ILE A 1 109 ? -14.766 14.969 9.539 1 98.88 109 ILE A CA 1
ATOM 776 C C . ILE A 1 109 ? -14.219 16.312 10.008 1 98.88 109 ILE A C 1
ATOM 778 O O . ILE A 1 109 ? -13.125 16.719 9.609 1 98.88 109 ILE A O 1
ATOM 782 N N . SER A 1 110 ? -15.008 17 10.789 1 98.81 110 SER A N 1
ATOM 783 C CA . SER A 1 110 ? -14.664 18.344 11.227 1 98.81 110 SER A CA 1
ATOM 784 C C . SER A 1 110 ? -14.156 18.344 12.664 1 98.81 110 SER A C 1
ATOM 786 O O . SER A 1 110 ? -14.93 18.172 13.602 1 98.81 110 SER A O 1
ATOM 788 N N . GLY A 1 111 ? -12.891 18.609 12.867 1 98.75 111 GLY A N 1
ATOM 789 C CA . GLY A 1 111 ? -12.305 18.641 14.203 1 98.75 111 GLY A CA 1
ATOM 790 C C . GLY A 1 111 ? -12.609 19.906 14.969 1 98.75 111 GLY A C 1
ATOM 791 O O . GLY A 1 111 ? -12.547 19.922 16.203 1 98.75 111 GLY A O 1
ATOM 792 N N . GLY A 1 112 ? -12.844 20.969 14.266 1 98.56 112 GLY A N 1
ATOM 793 C CA . GLY A 1 112 ? -13.156 22.234 14.914 1 98.56 112 GLY A CA 1
ATOM 794 C C . GLY A 1 112 ? -11.977 22.828 15.648 1 98.56 112 GLY A C 1
ATOM 795 O O . GLY A 1 112 ? -12.141 23.438 16.703 1 98.56 112 GLY A O 1
ATOM 796 N N . GLY A 1 113 ? -10.805 22.688 15.125 1 98.69 113 GLY A N 1
ATOM 797 C CA . GLY A 1 113 ? -9.562 23.031 15.805 1 98.69 113 GLY A CA 1
ATOM 798 C C . GLY A 1 113 ? -9.5 24.469 16.266 1 98.69 113 GLY A C 1
ATOM 799 O O . GLY A 1 113 ? -8.844 24.781 17.25 1 98.69 113 GLY A O 1
ATOM 800 N N . GLU A 1 114 ? -10.25 25.359 15.609 1 98.19 114 GLU A N 1
ATOM 801 C CA . GLU A 1 114 ? -10.211 26.781 15.922 1 98.19 114 GLU A CA 1
ATOM 802 C C . GLU A 1 114 ? -10.656 27.047 17.359 1 98.19 114 GLU A C 1
ATOM 804 O O . GLU A 1 114 ? -10.25 28.047 17.969 1 98.19 114 GLU A O 1
ATOM 809 N N . ARG A 1 115 ? -11.414 26.156 17.812 1 98.44 115 ARG A N 1
ATOM 810 C CA . ARG A 1 115 ? -11.922 26.328 19.172 1 98.44 115 ARG A CA 1
ATOM 811 C C . ARG A 1 115 ? -10.844 26.016 20.203 1 98.44 115 ARG A C 1
ATOM 813 O O . ARG A 1 115 ? -10.914 26.5 21.344 1 98.44 115 ARG A O 1
ATOM 820 N N . TRP A 1 116 ? -9.805 25.156 19.797 1 98.62 116 TRP A N 1
ATOM 821 C CA . TRP A 1 116 ? -8.758 24.75 20.719 1 98.62 116 TRP A CA 1
ATOM 822 C C . TRP A 1 116 ? -7.453 25.484 20.438 1 98.62 116 TRP A C 1
ATOM 824 O O . TRP A 1 116 ? -6.609 25.641 21.328 1 98.62 116 TRP A O 1
ATOM 834 N N . TRP A 1 117 ? -7.242 25.984 19.281 1 98.69 117 TRP A N 1
ATOM 835 C CA . TRP A 1 117 ? -5.941 26.484 18.859 1 98.69 117 TRP A CA 1
ATOM 836 C C . TRP A 1 117 ? -5.566 27.734 19.641 1 98.69 117 TRP A C 1
ATOM 838 O O . TRP A 1 117 ? -6.391 28.641 19.812 1 98.69 117 TRP A O 1
ATOM 848 N N . ASP A 1 118 ? -4.348 27.797 20.172 1 98.19 118 ASP A N 1
ATOM 849 C CA . ASP A 1 118 ? -3.824 28.938 20.922 1 98.19 118 ASP A CA 1
ATOM 850 C C . ASP A 1 118 ? -2.332 29.125 20.656 1 98.19 118 ASP A C 1
ATOM 852 O O . ASP A 1 118 ? -1.646 29.812 21.422 1 98.19 118 ASP A O 1
ATOM 856 N N . GLY A 1 119 ? -1.835 28.406 19.641 1 97.44 119 GLY A N 1
ATOM 857 C CA . GLY A 1 119 ? -0.448 28.531 19.219 1 97.44 119 GLY A CA 1
ATOM 858 C C . GLY A 1 119 ? 0.511 27.719 20.078 1 97.44 119 GLY A C 1
ATOM 859 O O . GLY A 1 119 ? 1.724 27.766 19.859 1 97.44 119 GLY A O 1
ATOM 860 N N . GLN A 1 120 ? -0.008 26.969 21 1 96.69 120 GLN A N 1
ATOM 861 C CA . GLN A 1 120 ? 0.884 26.266 21.922 1 96.69 120 GLN A CA 1
ATOM 862 C C . GLN A 1 120 ? 0.817 24.75 21.719 1 96.69 120 GLN A C 1
ATOM 864 O O . GLN A 1 120 ? 1.552 24 22.359 1 96.69 120 GLN A O 1
ATOM 869 N N . GLY A 1 121 ? -0.091 24.281 20.875 1 96.12 121 GLY A N 1
ATOM 870 C CA . GLY A 1 121 ? -0.218 22.859 20.609 1 96.12 121 GLY A CA 1
ATOM 871 C C . GLY A 1 121 ? -0.366 22.016 21.859 1 96.12 121 GLY A C 1
ATOM 872 O O . GLY A 1 121 ? -1.092 22.406 22.781 1 96.12 121 GLY A O 1
ATOM 873 N N . GLY A 1 122 ? 0.272 20.844 21.828 1 94.75 122 GLY A N 1
ATOM 874 C CA . GLY A 1 122 ? 0.24 19.953 22.984 1 94.75 122 GLY A CA 1
ATOM 875 C C . GLY A 1 122 ? 1.231 20.344 24.062 1 94.75 122 GLY A C 1
ATOM 876 O O . GLY A 1 122 ? 1.313 19.672 25.094 1 94.75 122 GLY A O 1
ATOM 877 N N . ASN A 1 123 ? 1.915 21.391 23.922 1 92.12 123 ASN A N 1
ATOM 878 C CA . ASN A 1 123 ? 3.006 21.75 24.812 1 92.12 123 ASN A CA 1
ATOM 879 C C . ASN A 1 123 ? 2.525 22.672 25.938 1 92.12 123 ASN A C 1
ATOM 881 O O . ASN A 1 123 ? 3.258 22.922 26.891 1 92.12 123 ASN A O 1
ATOM 885 N N . GLY A 1 124 ? 1.312 23.234 25.781 1 94.31 124 GLY A N 1
ATOM 886 C CA . GLY A 1 124 ? 0.765 24.141 26.781 1 94.31 124 GLY A CA 1
ATOM 887 C C . GLY A 1 124 ? -0.601 24.672 26.406 1 94.31 124 GLY A C 1
ATOM 888 O O . GLY A 1 124 ? -1.213 24.219 25.438 1 94.31 124 GLY A O 1
ATOM 889 N N . GLY A 1 125 ? -1.097 25.547 27.266 1 97.25 125 GLY A N 1
ATOM 890 C CA . GLY A 1 125 ? -2.4 26.141 27.016 1 97.25 125 GLY A CA 1
ATOM 891 C C . GLY A 1 125 ? -3.547 25.172 27.234 1 97.25 125 GLY A C 1
ATOM 892 O O . GLY A 1 125 ? -3.523 24.359 28.156 1 97.25 125 GLY A O 1
ATOM 893 N N . LYS A 1 126 ? -4.492 25.328 26.266 1 97.75 126 LYS A N 1
ATOM 894 C CA . LYS A 1 126 ? -5.66 24.453 26.344 1 97.75 126 LYS A CA 1
ATOM 895 C C . LYS A 1 126 ? -5.277 23 26.078 1 97.75 126 LYS A C 1
ATOM 897 O O . LYS A 1 126 ? -4.449 22.719 25.203 1 97.75 126 LYS A O 1
ATOM 902 N N . LEU A 1 127 ? -5.895 22.141 26.922 1 98.5 127 LEU A N 1
ATOM 903 C CA . LEU A 1 127 ? -5.797 20.75 26.547 1 98.5 127 LEU A CA 1
ATOM 904 C C . LEU A 1 127 ? -6.547 20.484 25.25 1 98.5 127 LEU A C 1
ATOM 906 O O . LEU A 1 127 ? -7.676 20.953 25.062 1 98.5 127 LEU A O 1
ATOM 910 N N . LYS A 1 128 ? -5.926 19.844 24.359 1 98.75 128 LYS A N 1
ATOM 911 C CA . LYS A 1 128 ? -6.48 19.641 23.031 1 98.75 128 LYS A CA 1
ATOM 912 C C . LYS A 1 128 ? -6.574 18.141 22.703 1 98.75 128 LYS A C 1
ATOM 914 O O . LYS A 1 128 ? -5.609 17.406 22.875 1 98.75 128 LYS A O 1
ATOM 919 N N . PRO A 1 129 ? -7.664 17.688 22.219 1 98.88 129 PRO A N 1
ATOM 920 C CA . PRO A 1 129 ? -7.805 16.25 21.922 1 98.88 129 PRO A CA 1
ATOM 921 C C . PRO A 1 129 ? -7.129 15.852 20.609 1 98.88 129 PRO A C 1
ATOM 923 O O . PRO A 1 129 ? -7.23 16.578 19.625 1 98.88 129 PRO A O 1
ATOM 926 N N . LYS A 1 130 ? -6.387 14.711 20.688 1 98.88 130 LYS A N 1
ATOM 927 C CA . LYS A 1 130 ? -5.992 14.07 19.438 1 98.88 130 LYS A CA 1
ATOM 928 C C . LYS A 1 130 ? -7.211 13.617 18.641 1 98.88 130 LYS A C 1
ATOM 930 O O . LYS A 1 130 ? -8.281 13.383 19.219 1 98.88 130 LYS A O 1
ATOM 935 N N . LEU A 1 131 ? -7.094 13.539 17.375 1 98.88 131 LEU A N 1
ATOM 936 C CA . LEU A 1 131 ? -8.312 13.359 16.594 1 98.88 131 LEU A CA 1
ATOM 937 C C . LEU A 1 131 ? -8.609 11.883 16.375 1 98.88 131 LEU A C 1
ATOM 939 O O . LEU A 1 131 ? -9.688 11.406 16.719 1 98.88 131 LEU A O 1
ATOM 943 N N . PHE A 1 132 ? -7.766 11.117 15.836 1 98.94 132 PHE A N 1
ATOM 944 C CA . PHE A 1 132 ? -8.062 9.766 15.359 1 98.94 132 PHE A CA 1
ATOM 945 C C . PHE A 1 132 ? -7.004 8.781 15.844 1 98.94 132 PHE A C 1
ATOM 947 O O . PHE A 1 132 ? -5.855 8.828 15.391 1 98.94 132 PHE A O 1
ATOM 954 N N . TYR A 1 133 ? -7.375 7.844 16.719 1 98.94 133 TYR A N 1
ATOM 955 C CA . TYR A 1 133 ? -6.527 6.727 17.109 1 98.94 133 TYR A CA 1
ATOM 956 C C . TYR A 1 133 ? -6.785 5.508 16.234 1 98.94 133 TYR A C 1
ATOM 958 O O . TYR A 1 133 ? -7.895 4.965 16.219 1 98.94 133 TYR A O 1
ATOM 966 N N . ALA A 1 134 ? -5.828 5.125 15.453 1 98.88 134 ALA A N 1
ATOM 967 C CA . ALA A 1 134 ? -5.773 3.816 14.805 1 98.88 134 ALA A CA 1
ATOM 968 C C . ALA A 1 134 ? -4.867 2.859 15.57 1 98.88 134 ALA A C 1
ATOM 970 O O . ALA A 1 134 ? -3.82 2.445 15.062 1 98.88 134 ALA A O 1
ATOM 971 N N . HIS A 1 135 ? -5.246 2.57 16.734 1 98.81 135 HIS A N 1
ATOM 972 C CA . HIS A 1 135 ? -4.516 1.689 17.641 1 98.81 135 HIS A CA 1
ATOM 973 C C . HIS A 1 135 ? -5.086 0.274 17.609 1 98.81 135 HIS A C 1
ATOM 975 O O . HIS A 1 135 ? -6.266 0.067 17.906 1 98.81 135 HIS A O 1
ATOM 981 N N . GLN A 1 136 ? -4.258 -0.704 17.219 1 98.69 136 GLN A N 1
ATOM 982 C CA . GLN A 1 136 ? -4.66 -2.102 17.094 1 98.69 136 GLN A CA 1
ATOM 983 C C . GLN A 1 136 ? -5.68 -2.287 15.977 1 98.69 136 GLN A C 1
ATOM 985 O O . GLN A 1 136 ? -6.656 -3.02 16.141 1 98.69 136 GLN A O 1
ATOM 990 N N . LEU A 1 137 ? -5.52 -1.532 14.977 1 98.69 137 LEU A N 1
ATOM 991 C CA . LEU A 1 137 ? -6.277 -1.663 13.734 1 98.69 137 LEU A CA 1
ATOM 992 C C . LEU A 1 137 ? -5.516 -2.51 12.727 1 98.69 137 LEU A C 1
ATOM 994 O O . LEU A 1 137 ? -4.996 -1.986 11.734 1 98.69 137 LEU A O 1
ATOM 998 N N . GLN A 1 138 ? -5.57 -3.826 12.891 1 98 138 GLN A N 1
ATOM 999 C CA . GLN A 1 138 ? -4.668 -4.77 12.234 1 98 138 GLN A CA 1
ATOM 1000 C C . GLN A 1 138 ? -5.211 -5.199 10.875 1 98 138 GLN A C 1
ATOM 1002 O O . GLN A 1 138 ? -6.422 -5.391 10.719 1 98 138 GLN A O 1
ATOM 1007 N N . ASN A 1 139 ? -4.289 -5.395 9.898 1 97.5 139 ASN A N 1
ATOM 1008 C CA . ASN A 1 139 ? -4.66 -5.918 8.594 1 97.5 139 ASN A CA 1
ATOM 1009 C C . ASN A 1 139 ? -5.797 -5.117 7.969 1 97.5 139 ASN A C 1
ATOM 1011 O O . ASN A 1 139 ? -6.758 -5.691 7.453 1 97.5 139 ASN A O 1
ATOM 1015 N N . SER A 1 140 ? -5.699 -3.797 8.109 1 98.56 140 SER A N 1
ATOM 1016 C CA . SER A 1 140 ? -6.855 -2.949 7.836 1 98.56 140 SER A CA 1
ATOM 1017 C C . SER A 1 140 ? -6.5 -1.834 6.855 1 98.56 140 SER A C 1
ATOM 1019 O O . SER A 1 140 ? -5.348 -1.716 6.434 1 98.56 140 SER A O 1
ATOM 1021 N N . HIS A 1 141 ? -7.551 -1.111 6.391 1 98.56 141 HIS A N 1
ATOM 1022 C CA . HIS A 1 141 ? -7.367 -0.053 5.402 1 98.56 141 HIS A CA 1
ATOM 1023 C C . HIS A 1 141 ? -8.266 1.141 5.699 1 98.56 141 HIS A C 1
ATOM 1025 O O . HIS A 1 141 ? -9.438 0.969 6.043 1 98.56 141 HIS A O 1
ATOM 1031 N N . ILE A 1 142 ? -7.664 2.285 5.684 1 98.81 142 ILE A N 1
ATOM 1032 C CA . ILE A 1 142 ? -8.398 3.545 5.773 1 98.81 142 ILE A CA 1
ATOM 1033 C C . ILE A 1 142 ? -8.32 4.277 4.434 1 98.81 142 ILE A C 1
ATOM 1035 O O . ILE A 1 142 ? -7.234 4.504 3.902 1 98.81 142 ILE A O 1
ATOM 1039 N N . ASP A 1 143 ? -9.492 4.684 3.949 1 98.31 143 ASP A N 1
ATOM 1040 C CA . ASP A 1 143 ? -9.484 5.246 2.602 1 98.31 143 ASP A CA 1
ATOM 1041 C C . ASP A 1 143 ? -10.359 6.496 2.521 1 98.31 143 ASP A C 1
ATOM 1043 O O . ASP A 1 143 ? -11.508 6.484 2.971 1 98.31 143 ASP A O 1
ATOM 1047 N N . GLY A 1 144 ? -9.781 7.566 1.98 1 98 144 GLY A N 1
ATOM 1048 C CA . GLY A 1 144 ? -10.578 8.648 1.416 1 98 144 GLY A CA 1
ATOM 1049 C C . GLY A 1 144 ? -11.125 9.594 2.465 1 98 144 GLY A C 1
ATOM 1050 O O . GLY A 1 144 ? -12.039 10.375 2.188 1 98 144 GLY A O 1
ATOM 1051 N N . LEU A 1 145 ? -10.586 9.562 3.621 1 98.75 145 LEU A N 1
ATOM 1052 C CA . LEU A 1 145 ? -11.102 10.469 4.645 1 98.75 145 LEU A CA 1
ATOM 1053 C C . LEU A 1 145 ? -10.719 11.914 4.328 1 98.75 145 LEU A C 1
ATOM 1055 O O . LEU A 1 145 ? -9.602 12.18 3.883 1 98.75 145 LEU A O 1
ATOM 1059 N N . GLN A 1 146 ? -11.695 12.797 4.523 1 98.75 146 GLN A N 1
ATOM 1060 C CA . GLN A 1 146 ? -11.523 14.242 4.453 1 98.75 146 GLN A CA 1
ATOM 1061 C C . GLN A 1 146 ? -11.625 14.875 5.84 1 98.75 146 GLN A C 1
ATOM 1063 O O . GLN A 1 146 ? -12.727 15.016 6.379 1 98.75 146 GLN A O 1
ATOM 1068 N N . ILE A 1 147 ? -10.5 15.336 6.359 1 98.94 147 ILE A N 1
ATOM 1069 C CA . ILE A 1 147 ? -10.422 15.789 7.742 1 98.94 147 ILE A CA 1
ATOM 1070 C C . ILE A 1 147 ? -10.055 17.266 7.785 1 98.94 147 ILE A C 1
ATOM 1072 O O . ILE A 1 147 ? -9.117 17.703 7.105 1 98.94 147 ILE A O 1
ATOM 1076 N N . PHE A 1 148 ? -10.82 18 8.594 1 98.88 148 PHE A N 1
ATOM 1077 C CA . PHE A 1 148 ? -10.602 19.453 8.625 1 98.88 148 PHE A CA 1
ATOM 1078 C C . PHE A 1 148 ? -10.391 19.922 10.062 1 98.88 148 PHE A C 1
ATOM 1080 O O . PHE A 1 148 ? -11.07 19.469 10.977 1 98.88 148 PHE A O 1
ATOM 1087 N N . ASP A 1 149 ? -9.414 20.812 10.25 1 98.81 149 ASP A N 1
ATOM 1088 C CA . ASP A 1 149 ? -9.211 21.625 11.445 1 98.81 149 ASP A CA 1
ATOM 1089 C C . ASP A 1 149 ? -9.016 20.734 12.68 1 98.81 149 ASP A C 1
ATOM 1091 O O . ASP A 1 149 ? -9.742 20.859 13.664 1 98.81 149 ASP A O 1
ATOM 1095 N N . THR A 1 150 ? -7.953 19.938 12.602 1 98.88 150 THR A N 1
ATOM 1096 C CA . THR A 1 150 ? -7.562 19.062 13.703 1 98.88 150 THR A CA 1
ATOM 1097 C C . THR A 1 150 ? -7.086 19.875 14.898 1 98.88 150 THR A C 1
ATOM 1099 O O . THR A 1 150 ? -6.309 20.812 14.742 1 98.88 150 THR A O 1
ATOM 1102 N N . PRO A 1 151 ? -7.555 19.531 16.094 1 98.88 151 PRO A N 1
ATOM 1103 C CA . PRO A 1 151 ? -7.16 20.328 17.266 1 98.88 151 PRO A CA 1
ATOM 1104 C C . PRO A 1 151 ? -5.652 20.297 17.5 1 98.88 151 PRO A C 1
ATOM 1106 O O . PRO A 1 151 ? -5.051 21.344 17.766 1 98.88 151 PRO A O 1
ATOM 1109 N N . VAL A 1 152 ? -5.082 19.125 17.422 1 98.62 152 VAL A N 1
ATOM 1110 C CA . VAL A 1 152 ? -3.646 18.984 17.641 1 98.62 152 VAL A CA 1
ATOM 1111 C C . VAL A 1 152 ? -3.082 17.906 16.719 1 98.62 152 VAL A C 1
ATOM 1113 O O . VAL A 1 152 ? -2.91 18.141 15.516 1 98.62 152 VAL A O 1
ATOM 1116 N N . HIS A 1 153 ? -2.875 16.641 17.156 1 98.81 153 HIS A N 1
ATOM 1117 C CA . HIS A 1 153 ? -2.426 15.555 16.281 1 98.81 153 HIS A CA 1
ATOM 1118 C C . HIS A 1 153 ? -3.605 14.891 15.586 1 98.81 153 HIS A C 1
ATOM 1120 O O . HIS A 1 153 ? -4.652 14.672 16.203 1 98.81 153 HIS A O 1
ATOM 1126 N N . THR A 1 154 ? -3.412 14.578 14.32 1 98.88 154 THR A N 1
ATOM 1127 C CA . THR A 1 154 ? -4.52 14.016 13.562 1 98.88 154 THR A CA 1
ATOM 1128 C C . THR A 1 154 ? -4.574 12.5 13.734 1 98.88 154 THR A C 1
ATOM 1130 O O . THR A 1 154 ? -5.359 11.984 14.531 1 98.88 154 THR A O 1
ATOM 1133 N N . PHE A 1 155 ? -3.646 11.695 13.07 1 98.94 155 PHE A N 1
ATOM 1134 C CA . PHE A 1 155 ? -3.623 10.242 13.203 1 98.94 155 PHE A CA 1
ATOM 1135 C C . PHE A 1 155 ? -2.539 9.805 14.18 1 98.94 155 PHE A C 1
ATOM 1137 O O . PHE A 1 155 ? -1.38 10.203 14.047 1 98.94 155 PHE A O 1
ATOM 1144 N N . SER A 1 156 ? -2.963 9.141 15.156 1 98.88 156 SER A N 1
ATOM 1145 C CA . SER A 1 156 ? -2.045 8.328 15.938 1 98.88 156 SER A CA 1
ATOM 1146 C C . SER A 1 156 ? -2.115 6.859 15.523 1 98.88 156 SER A C 1
ATOM 1148 O O . SER A 1 156 ? -3.121 6.188 15.758 1 98.88 156 SER A O 1
ATOM 1150 N N . ILE A 1 157 ? -1.024 6.375 14.898 1 98.81 157 ILE A N 1
ATOM 1151 C CA . ILE A 1 157 ? -1.015 5.039 14.312 1 98.81 157 ILE A CA 1
ATOM 1152 C C . ILE A 1 157 ? -0.141 4.113 15.156 1 98.81 157 ILE A C 1
ATOM 1154 O O . ILE A 1 157 ? 1.049 4.375 15.344 1 98.81 157 ILE A O 1
ATOM 1158 N N . GLN A 1 158 ? -0.678 3.152 15.68 1 98.44 158 GLN A N 1
ATOM 1159 C CA . GLN A 1 158 ? -0.035 2.043 16.375 1 98.44 158 GLN A CA 1
ATOM 1160 C C . GLN A 1 158 ? -0.667 0.709 15.992 1 98.44 158 GLN A C 1
ATOM 1162 O O . GLN A 1 158 ? -1.519 0.187 16.719 1 98.44 158 GLN A O 1
ATOM 1167 N N . SER A 1 159 ? -0.273 0.228 14.875 1 98.5 159 SER A N 1
ATOM 1168 C CA . SER A 1 159 ? -0.898 -0.927 14.234 1 98.5 159 SER A CA 1
ATOM 1169 C C . SER A 1 159 ? 0.078 -1.644 13.305 1 98.5 159 SER A C 1
ATOM 1171 O O . SER A 1 159 ? 1.13 -1.099 12.969 1 98.5 159 SER A O 1
ATOM 1173 N N . ASP A 1 160 ? -0.29 -2.877 13.031 1 97.88 160 ASP A N 1
ATOM 1174 C CA . ASP A 1 160 ? 0.469 -3.627 12.031 1 97.88 160 ASP A CA 1
ATOM 1175 C C . ASP A 1 160 ? -0.383 -3.918 10.797 1 97.88 160 ASP A C 1
ATOM 1177 O O . ASP A 1 160 ? -1.569 -4.23 10.914 1 97.88 160 ASP A O 1
ATOM 1181 N N . HIS A 1 161 ? 0.266 -3.791 9.617 1 97.31 161 HIS A N 1
ATOM 1182 C CA . HIS A 1 161 ? -0.394 -4.051 8.336 1 97.31 161 HIS A CA 1
ATOM 1183 C C . HIS A 1 161 ? -1.611 -3.152 8.156 1 97.31 161 HIS A C 1
ATOM 1185 O O . HIS A 1 161 ? -2.711 -3.637 7.879 1 97.31 161 HIS A O 1
ATOM 1191 N N . LEU A 1 162 ? -1.311 -1.873 8.219 1 98.62 162 LEU A N 1
ATOM 1192 C CA . LEU A 1 162 ? -2.334 -0.857 8 1 98.62 162 LEU A CA 1
ATOM 1193 C C . LEU A 1 162 ? -1.96 0.048 6.836 1 98.62 162 LEU A C 1
ATOM 1195 O O . LEU A 1 162 ? -0.815 0.494 6.73 1 98.62 162 LEU A O 1
ATOM 1199 N N . SER A 1 163 ? -2.873 0.226 5.926 1 98.25 163 SER A N 1
ATOM 1200 C CA . SER A 1 163 ? -2.654 1.179 4.84 1 98.25 163 SER A CA 1
ATOM 1201 C C . SER A 1 163 ? -3.668 2.316 4.895 1 98.25 163 SER A C 1
ATOM 1203 O O . SER A 1 163 ? -4.824 2.109 5.273 1 98.25 163 SER A O 1
ATOM 1205 N N . LEU A 1 164 ? -3.211 3.467 4.629 1 98.69 164 LEU A N 1
ATOM 1206 C CA . LEU A 1 164 ? -4.016 4.672 4.473 1 98.69 164 LEU A CA 1
ATOM 1207 C C . LEU A 1 164 ? -3.846 5.262 3.074 1 98.69 164 LEU A C 1
ATOM 1209 O O . LEU A 1 164 ? -2.721 5.43 2.6 1 98.69 164 LEU A O 1
ATOM 1213 N N . SER A 1 165 ? -4.992 5.512 2.396 1 98.25 165 SER A N 1
ATOM 1214 C CA . SER A 1 165 ? -4.871 6.039 1.043 1 98.25 165 SER A CA 1
ATOM 1215 C C . SER A 1 165 ? -5.875 7.164 0.797 1 98.25 165 SER A C 1
ATOM 1217 O O . SER A 1 165 ? -6.965 7.164 1.372 1 98.25 165 SER A O 1
ATOM 1219 N N . ASN A 1 166 ? -5.477 8.148 -0.015 1 97.62 166 ASN A N 1
ATOM 1220 C CA . ASN A 1 166 ? -6.352 9.203 -0.522 1 97.62 166 ASN A CA 1
ATOM 1221 C C . ASN A 1 166 ? -6.945 10.039 0.611 1 97.62 166 ASN A C 1
ATOM 1223 O O . ASN A 1 166 ? -8.133 10.367 0.586 1 97.62 166 ASN A O 1
ATOM 1227 N N . ILE A 1 167 ? -6.039 10.375 1.559 1 98.69 167 ILE A N 1
ATOM 1228 C CA . ILE A 1 167 ? -6.473 11.133 2.727 1 98.69 167 ILE A CA 1
ATOM 1229 C C . ILE A 1 167 ? -6.199 12.617 2.512 1 98.69 167 ILE A C 1
ATOM 1231 O O . ILE A 1 167 ? -5.133 12.992 2.02 1 98.69 167 ILE A O 1
ATOM 1235 N N . LEU A 1 168 ? -7.168 13.445 2.779 1 98.88 168 LEU A N 1
ATOM 1236 C CA . LEU A 1 168 ? -6.973 14.883 2.885 1 98.88 168 LEU A CA 1
ATOM 1237 C C . LEU A 1 168 ? -7.02 15.336 4.34 1 98.88 168 LEU A C 1
ATOM 1239 O O . LEU A 1 168 ? -7.969 15.016 5.062 1 98.88 168 LEU A O 1
ATOM 1243 N N . ILE A 1 169 ? -5.992 15.977 4.793 1 98.94 169 ILE A N 1
ATOM 1244 C CA . ILE A 1 169 ? -5.977 16.703 6.059 1 98.94 169 ILE A CA 1
ATOM 1245 C C . ILE A 1 169 ? -5.762 18.188 5.797 1 98.94 169 ILE A C 1
ATOM 1247 O O . ILE A 1 169 ? -4.699 18.594 5.32 1 98.94 169 ILE A O 1
ATOM 1251 N N . ASP A 1 170 ? -6.773 18.984 6.074 1 98.94 170 ASP A N 1
ATOM 1252 C CA . ASP A 1 170 ? -6.711 20.422 5.789 1 98.94 170 ASP A CA 1
ATOM 1253 C C . ASP A 1 170 ? -6.84 21.234 7.07 1 98.94 170 ASP A C 1
ATOM 1255 O O . ASP A 1 170 ? -7.945 21.578 7.488 1 98.94 170 ASP A O 1
ATOM 1259 N N . ASP A 1 171 ? -5.719 21.562 7.637 1 98.88 171 ASP A N 1
ATOM 1260 C CA . ASP A 1 171 ? -5.633 22.453 8.805 1 98.88 171 ASP A CA 1
ATOM 1261 C C . ASP A 1 171 ? -5.145 23.844 8.414 1 98.88 171 ASP A C 1
ATOM 1263 O O . ASP A 1 171 ? -4.543 24.547 9.227 1 98.88 171 ASP A O 1
ATOM 1267 N N . SER A 1 172 ? -5.348 24.266 7.184 1 98.56 172 SER A N 1
ATOM 1268 C CA . SER A 1 172 ? -4.816 25.516 6.672 1 98.56 172 SER A CA 1
ATOM 1269 C C . SER A 1 172 ? -5.355 26.703 7.465 1 98.56 172 SER A C 1
ATOM 1271 O O . SER A 1 172 ? -4.699 27.75 7.559 1 98.56 172 SER A O 1
ATOM 1273 N N . ALA A 1 173 ? -6.562 26.516 8.055 1 98.38 173 ALA A N 1
ATOM 1274 C CA . ALA A 1 173 ? -7.141 27.578 8.875 1 98.38 173 ALA A CA 1
ATOM 1275 C C . ALA A 1 173 ? -6.266 27.859 10.094 1 98.38 173 ALA A C 1
ATOM 1277 O O . ALA A 1 173 ? -6.402 28.906 10.734 1 98.38 173 ALA A O 1
ATOM 1278 N N . GLY A 1 174 ? -5.418 26.938 10.445 1 98.5 174 GLY A N 1
ATOM 1279 C CA . GLY A 1 174 ? -4.535 27.078 11.586 1 98.5 174 GLY A CA 1
ATOM 1280 C C . GLY A 1 174 ? -3.246 27.812 11.25 1 98.5 174 GLY A C 1
ATOM 1281 O O . GLY A 1 174 ? -2.424 28.062 12.133 1 98.5 174 GLY A O 1
ATOM 1282 N N . ASP A 1 175 ? -3.049 28.141 10.008 1 97 175 ASP A N 1
ATOM 1283 C CA . ASP A 1 175 ? -1.835 28.828 9.586 1 97 175 ASP A CA 1
ATOM 1284 C C . ASP A 1 175 ? -1.901 30.328 9.922 1 97 175 ASP A C 1
ATOM 1286 O O . ASP A 1 175 ? -2.006 31.156 9.023 1 97 175 ASP A O 1
ATOM 1290 N N . ARG A 1 176 ? -1.837 30.641 11.109 1 96.25 176 ARG A N 1
ATOM 1291 C CA . ARG A 1 176 ? -1.887 31.984 11.656 1 96.25 176 ARG A CA 1
ATOM 1292 C C . ARG A 1 176 ? -1.223 32.062 13.023 1 96.25 176 ARG A C 1
ATOM 1294 O O . ARG A 1 176 ? -0.948 31.016 13.633 1 96.25 176 ARG A O 1
ATOM 1301 N N . VAL A 1 177 ? -1.016 33.312 13.469 1 93.69 177 VAL A N 1
ATOM 1302 C CA . VAL A 1 177 ? -0.507 33.5 14.828 1 93.69 177 VAL A CA 1
ATOM 1303 C C . VAL A 1 177 ? -1.46 32.875 15.836 1 93.69 177 VAL A C 1
ATOM 1305 O O . VAL A 1 177 ? -2.682 33 15.711 1 93.69 177 VAL A O 1
ATOM 1308 N N . ASN A 1 178 ? -0.965 32.156 16.781 1 95.75 178 ASN A N 1
ATOM 1309 C CA . ASN A 1 178 ? -1.718 31.422 17.797 1 95.75 178 ASN A CA 1
ATOM 1310 C C . ASN A 1 178 ? -2.643 30.375 17.188 1 95.75 178 ASN A C 1
ATOM 1312 O O . ASN A 1 178 ? -3.754 30.156 17.672 1 95.75 178 ASN A O 1
ATOM 1316 N N . GLY A 1 179 ? -2.213 29.812 16.078 1 97.56 179 GLY A N 1
ATOM 1317 C CA . GLY A 1 179 ? -3.029 28.859 15.336 1 97.56 179 GLY A CA 1
ATOM 1318 C C . GLY A 1 179 ? -2.742 27.422 15.719 1 97.56 179 GLY A C 1
ATOM 1319 O O . GLY A 1 179 ? -2.627 27.094 16.906 1 97.56 179 GLY A O 1
ATOM 1320 N N . GLY A 1 180 ? -2.781 26.5 14.672 1 97.88 180 GLY A N 1
ATOM 1321 C CA . GLY A 1 180 ? -2.826 25.062 14.883 1 97.88 180 GLY A CA 1
ATOM 1322 C C . GLY A 1 180 ? -1.457 24.453 15.094 1 97.88 180 GLY A C 1
ATOM 1323 O O . GLY A 1 180 ? -1.023 23.594 14.312 1 97.88 180 GLY A O 1
ATOM 1324 N N . HIS A 1 181 ? -0.83 24.875 16.219 1 96.75 181 HIS A N 1
ATOM 1325 C CA . HIS A 1 181 ? 0.462 24.297 16.578 1 96.75 181 HIS A CA 1
ATOM 1326 C C . HIS A 1 181 ? 0.334 22.812 16.906 1 96.75 181 HIS A C 1
ATOM 1328 O O . HIS A 1 181 ? -0.657 22.375 17.5 1 96.75 181 HIS A O 1
ATOM 1334 N N . ASN A 1 182 ? 1.315 21.969 16.5 1 97.31 182 ASN A N 1
ATOM 1335 C CA . ASN A 1 182 ? 1.405 20.531 16.766 1 97.31 182 ASN A CA 1
ATOM 1336 C C . ASN A 1 182 ? 0.279 19.766 16.078 1 97.31 182 ASN A C 1
ATOM 1338 O O . ASN A 1 182 ? -0.281 18.828 16.656 1 97.31 182 ASN A O 1
ATOM 1342 N N . THR A 1 183 ? -0.079 20.141 14.852 1 98.62 183 THR A N 1
ATOM 1343 C CA . THR A 1 183 ? -1.089 19.422 14.078 1 98.62 183 THR A CA 1
ATOM 1344 C C . THR A 1 183 ? -0.44 18.375 13.188 1 98.62 183 THR A C 1
ATOM 1346 O O . THR A 1 183 ? -0.749 18.297 11.992 1 98.62 183 THR A O 1
ATOM 1349 N N . ASP A 1 184 ? 0.434 17.547 13.805 1 98.69 184 ASP A N 1
ATOM 1350 C CA . ASP A 1 184 ? 1.012 16.438 13.07 1 98.69 184 ASP A CA 1
ATOM 1351 C C . ASP A 1 184 ? -0.072 15.625 12.352 1 98.69 184 ASP A C 1
ATOM 1353 O O . ASP A 1 184 ? -1.123 15.344 12.93 1 98.69 184 ASP A O 1
ATOM 1357 N N . ALA A 1 185 ? 0.195 15.289 11.078 1 98.94 185 ALA A N 1
ATOM 1358 C CA . ALA A 1 185 ? -0.812 14.562 10.305 1 98.94 185 ALA A CA 1
ATOM 1359 C C . ALA A 1 185 ? -0.781 13.07 10.625 1 98.94 185 ALA A C 1
ATOM 1361 O O . ALA A 1 185 ? -1.743 12.523 11.172 1 98.94 185 ALA A O 1
ATOM 1362 N N . PHE A 1 186 ? 0.366 12.383 10.297 1 98.94 186 PHE A N 1
ATOM 1363 C CA . PHE A 1 186 ? 0.497 10.945 10.531 1 98.94 186 PHE A CA 1
ATOM 1364 C C . PHE A 1 186 ? 1.608 10.656 11.531 1 98.94 186 PHE A C 1
ATOM 1366 O O . PHE A 1 186 ? 2.791 10.75 11.195 1 98.94 186 PHE A O 1
ATOM 1373 N N . GLY A 1 187 ? 1.221 10.344 12.789 1 98.81 187 GLY A N 1
ATOM 1374 C CA . GLY A 1 187 ? 2.174 9.859 13.773 1 98.81 187 GLY A CA 1
ATOM 1375 C C . GLY A 1 187 ? 2.232 8.352 13.859 1 98.81 187 GLY A C 1
ATOM 1376 O O . GLY A 1 187 ? 1.232 7.699 14.172 1 98.81 187 GLY A O 1
ATOM 1377 N N . VAL A 1 188 ? 3.385 7.75 13.562 1 98.69 188 VAL A N 1
ATOM 1378 C CA . VAL A 1 188 ? 3.539 6.297 13.547 1 98.69 188 VAL A CA 1
ATOM 1379 C C . VAL A 1 188 ? 4.445 5.863 14.695 1 98.69 188 VAL A C 1
ATOM 1381 O O . VAL A 1 188 ? 5.547 6.391 14.859 1 98.69 188 VAL A O 1
ATOM 1384 N N . SER A 1 189 ? 3.951 5.027 15.492 1 97.62 189 SER A N 1
ATOM 1385 C CA . SER A 1 189 ? 4.742 4.469 16.578 1 97.62 189 SER A CA 1
ATOM 1386 C C . SER A 1 189 ? 4.473 2.979 16.75 1 97.62 189 SER A C 1
ATOM 1388 O O . SER A 1 189 ? 3.367 2.508 16.469 1 97.62 189 SER A O 1
ATOM 1390 N N . SER A 1 190 ? 5.457 2.279 17.078 1 97.19 190 SER A N 1
ATOM 1391 C CA . SER A 1 190 ? 5.34 0.867 17.422 1 97.19 190 SER A CA 1
ATOM 1392 C C . SER A 1 190 ? 4.523 0.107 16.391 1 97.19 190 SER A C 1
ATOM 1394 O O . SER A 1 190 ? 3.562 -0.584 16.719 1 97.19 190 SER A O 1
ATOM 1396 N N . SER A 1 191 ? 4.906 0.227 15.117 1 98 191 SER A N 1
ATOM 1397 C CA . SER A 1 191 ? 4.121 -0.325 14.016 1 98 191 SER A CA 1
ATOM 1398 C C . SER A 1 191 ? 5.02 -0.988 12.977 1 98 191 SER A C 1
ATOM 1400 O O . SER A 1 191 ? 6.188 -0.623 12.836 1 98 191 SER A O 1
ATOM 1402 N N . THR A 1 192 ? 4.484 -1.968 12.414 1 97.81 192 THR A N 1
ATOM 1403 C CA . THR A 1 192 ? 5.168 -2.619 11.305 1 97.81 192 THR A CA 1
ATOM 1404 C C . THR A 1 192 ? 4.254 -2.695 10.078 1 97.81 192 THR A C 1
ATOM 1406 O O . THR A 1 192 ? 3.066 -2.994 10.203 1 97.81 192 THR A O 1
ATOM 1409 N N . TYR A 1 193 ? 4.781 -2.373 8.906 1 97.44 193 TYR A N 1
ATOM 1410 C CA . TYR A 1 193 ? 4.086 -2.459 7.625 1 97.44 193 TYR A CA 1
ATOM 1411 C C . TYR A 1 193 ? 2.941 -1.456 7.555 1 97.44 193 TYR A C 1
ATOM 1413 O O . TYR A 1 193 ? 1.782 -1.839 7.379 1 97.44 193 TYR A O 1
ATOM 1421 N N . ILE A 1 194 ? 3.352 -0.252 7.602 1 98.62 194 ILE A N 1
ATOM 1422 C CA . ILE A 1 194 ? 2.426 0.859 7.41 1 98.62 194 ILE A CA 1
ATOM 1423 C C . ILE A 1 194 ? 2.645 1.482 6.035 1 98.62 194 ILE A C 1
ATOM 1425 O O . ILE A 1 194 ? 3.785 1.727 5.633 1 98.62 194 ILE A O 1
ATOM 1429 N N . THR A 1 195 ? 1.557 1.641 5.27 1 98.12 195 THR A N 1
ATOM 1430 C CA . THR A 1 195 ? 1.647 2.334 3.99 1 98.12 195 THR A CA 1
ATOM 1431 C C . THR A 1 195 ? 0.698 3.527 3.953 1 98.12 195 THR A C 1
ATOM 1433 O O . THR A 1 195 ? -0.498 3.385 4.219 1 98.12 195 THR A O 1
ATOM 1436 N N . ILE A 1 196 ? 1.245 4.672 3.709 1 98.69 196 ILE A N 1
ATOM 1437 C CA . ILE A 1 196 ? 0.473 5.887 3.469 1 98.69 196 ILE A CA 1
ATOM 1438 C C . ILE A 1 196 ? 0.669 6.344 2.027 1 98.69 196 ILE A C 1
ATOM 1440 O O . ILE A 1 196 ? 1.793 6.637 1.608 1 98.69 196 ILE A O 1
ATOM 1444 N N . ASP A 1 197 ? -0.45 6.348 1.288 1 98.12 197 ASP A N 1
ATOM 1445 C CA . ASP A 1 197 ? -0.358 6.613 -0.145 1 98.12 197 ASP A CA 1
ATOM 1446 C C . ASP A 1 19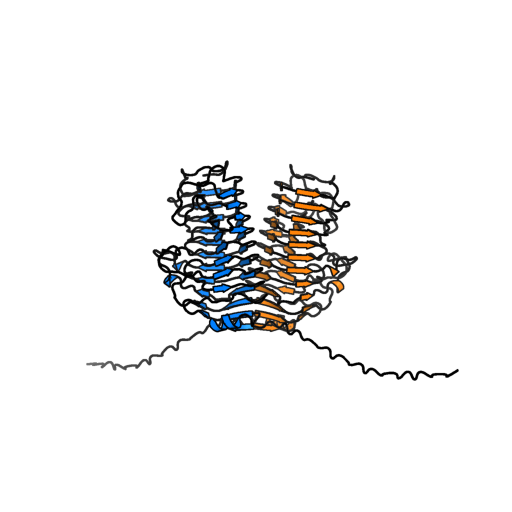7 ? -1.323 7.719 -0.562 1 98.12 197 ASP A C 1
ATOM 1448 O O . ASP A 1 197 ? -2.518 7.652 -0.268 1 98.12 197 ASP A O 1
ATOM 1452 N N . ASN A 1 198 ? -0.761 8.766 -1.26 1 97.94 198 ASN A N 1
ATOM 1453 C CA . ASN A 1 198 ? -1.562 9.789 -1.913 1 97.94 198 ASN A CA 1
ATOM 1454 C C . ASN A 1 198 ? -2.311 10.648 -0.896 1 97.94 198 ASN A C 1
ATOM 1456 O O . ASN A 1 198 ? -3.512 10.883 -1.037 1 97.94 198 ASN A O 1
ATOM 1460 N N . ALA A 1 199 ? -1.543 11.109 0.074 1 98.69 199 ALA A N 1
ATOM 1461 C CA . ALA A 1 199 ? -2.098 12.016 1.073 1 98.69 199 ALA A CA 1
ATOM 1462 C C . ALA A 1 199 ? -1.836 13.469 0.699 1 98.69 199 ALA A C 1
ATOM 1464 O O . ALA A 1 199 ? -0.773 13.797 0.165 1 98.69 199 ALA A O 1
ATOM 1465 N N . LYS A 1 200 ? -2.787 14.312 0.943 1 98.88 200 LYS A N 1
ATOM 1466 C CA . LYS A 1 200 ? -2.643 15.758 0.864 1 98.88 200 LYS A CA 1
ATOM 1467 C C . LYS A 1 200 ? -2.828 16.406 2.232 1 98.88 200 LYS A C 1
ATOM 1469 O O . LYS A 1 200 ? -3.9 16.312 2.832 1 98.88 200 LYS A O 1
ATOM 1474 N N . VAL A 1 201 ? -1.792 17.062 2.676 1 98.94 201 VAL A N 1
ATOM 1475 C CA . VAL A 1 201 ? -1.766 17.516 4.059 1 98.94 201 VAL A CA 1
ATOM 1476 C C . VAL A 1 201 ? -1.438 19.016 4.098 1 98.94 201 VAL A C 1
ATOM 1478 O O . VAL A 1 201 ? -0.441 19.453 3.52 1 98.94 201 VAL A O 1
ATOM 1481 N N . TYR A 1 202 ? -2.285 19.812 4.672 1 98.94 202 TYR A N 1
ATOM 1482 C CA . TYR A 1 202 ? -2.045 21.188 5.09 1 98.94 202 TYR A CA 1
ATOM 1483 C C . TYR A 1 202 ? -2.043 21.297 6.609 1 98.94 202 TYR A C 1
ATOM 1485 O O . TYR A 1 202 ? -3.078 21.125 7.254 1 98.94 202 TYR A O 1
ATOM 1493 N N . ASN A 1 203 ? -0.887 21.516 7.188 1 98.81 203 ASN A N 1
ATOM 1494 C CA . ASN A 1 203 ? -0.83 21.547 8.641 1 98.81 203 ASN A CA 1
ATOM 1495 C C . ASN A 1 203 ? 0.295 22.453 9.141 1 98.81 203 ASN A C 1
ATOM 1497 O O . ASN A 1 203 ? 0.803 23.281 8.391 1 98.81 203 ASN A O 1
ATOM 1501 N N . GLN A 1 204 ? 0.569 22.453 10.461 1 98.5 204 GLN A N 1
ATOM 1502 C CA . GLN A 1 204 ? 1.557 23.359 11.047 1 98.5 204 GLN A CA 1
ATOM 1503 C C . GLN A 1 204 ? 2.678 22.578 11.727 1 98.5 204 GLN A C 1
ATOM 1505 O O . GLN A 1 204 ? 3.471 23.141 12.484 1 98.5 204 GLN A O 1
ATOM 1510 N N . ASP A 1 205 ? 2.67 21.297 11.523 1 97.94 205 ASP A N 1
ATOM 1511 C CA . ASP A 1 205 ? 3.717 20.453 12.094 1 97.94 205 ASP A CA 1
ATOM 1512 C C . ASP A 1 205 ? 4.105 19.344 11.125 1 97.94 205 ASP A C 1
ATOM 1514 O O . ASP A 1 205 ? 4.055 19.516 9.906 1 97.94 205 ASP A O 1
ATOM 1518 N N . ASP A 1 206 ? 4.645 18.203 11.633 1 98.5 206 ASP A N 1
ATOM 1519 C CA . ASP A 1 206 ? 5.145 17.172 10.742 1 98.5 206 ASP A CA 1
ATOM 1520 C C . ASP A 1 206 ? 4.02 16.594 9.883 1 98.5 206 ASP A C 1
ATOM 1522 O O . ASP A 1 206 ? 2.93 16.312 10.383 1 98.5 206 ASP A O 1
ATOM 1526 N N . CYS A 1 207 ? 4.312 16.469 8.578 1 98.88 207 CYS A N 1
ATOM 1527 C CA . CYS A 1 207 ? 3.398 15.75 7.691 1 98.88 207 CYS A CA 1
ATOM 1528 C C . CYS A 1 207 ? 3.314 14.273 8.062 1 98.88 207 CYS A C 1
ATOM 1530 O O . CYS A 1 207 ? 2.225 13.703 8.094 1 98.88 207 CYS A O 1
ATOM 1532 N N . MET A 1 208 ? 4.387 13.656 8.273 1 98.94 208 MET A N 1
ATOM 1533 C CA . MET A 1 208 ? 4.547 12.352 8.914 1 98.94 208 MET A CA 1
ATOM 1534 C C . MET A 1 208 ? 5.684 12.383 9.938 1 98.94 208 MET A C 1
ATOM 1536 O O . MET A 1 208 ? 6.723 12.992 9.688 1 98.94 208 MET A O 1
ATOM 1540 N N . ALA A 1 209 ? 5.449 11.781 11.039 1 98.5 209 ALA A N 1
ATOM 1541 C CA . ALA A 1 209 ? 6.469 11.57 12.062 1 98.5 209 ALA A CA 1
ATOM 1542 C C . ALA A 1 209 ? 6.539 10.102 12.469 1 98.5 209 ALA A C 1
ATOM 1544 O O . ALA A 1 209 ? 5.59 9.562 13.039 1 98.5 209 ALA A O 1
ATOM 1545 N N . VAL A 1 210 ? 7.652 9.422 12.148 1 98.62 210 VAL A N 1
ATOM 1546 C CA . VAL A 1 210 ? 7.84 8.031 12.562 1 98.62 210 VAL A CA 1
ATOM 1547 C C . VAL A 1 210 ? 8.734 7.98 13.797 1 98.62 210 VAL A C 1
ATOM 1549 O O . VAL A 1 210 ? 9.938 8.234 13.719 1 98.62 210 VAL A O 1
ATOM 1552 N N . ASN A 1 211 ? 8.133 7.582 14.875 1 97.38 211 ASN A N 1
ATOM 1553 C CA . ASN A 1 211 ? 8.867 7.559 16.141 1 97.38 211 ASN A CA 1
ATOM 1554 C C . ASN A 1 211 ? 9.438 6.172 16.422 1 97.38 211 ASN A C 1
ATOM 1556 O O . ASN A 1 211 ? 10.453 6.047 17.125 1 97.38 211 ASN A O 1
ATOM 1560 N N . SER A 1 212 ? 8.75 5.191 16 1 97.94 212 SER A N 1
ATOM 1561 C CA . SER A 1 212 ? 9.203 3.809 16.062 1 97.94 212 SER A CA 1
ATOM 1562 C C . SER A 1 212 ? 8.438 2.928 15.078 1 97.94 212 SER A C 1
ATOM 1564 O O . SER A 1 212 ? 7.242 3.133 14.852 1 97.94 212 SER A O 1
ATOM 1566 N N . GLY A 1 213 ? 9.148 2.021 14.531 1 97.88 213 GLY A N 1
ATOM 1567 C CA . GLY A 1 213 ? 8.492 1.111 13.602 1 97.88 213 GLY A CA 1
ATOM 1568 C C . GLY A 1 213 ? 9.43 0.553 12.547 1 97.88 213 GLY A C 1
ATOM 1569 O O . GLY A 1 213 ? 10.609 0.905 12.516 1 97.88 213 GLY A O 1
ATOM 1570 N N . ASP A 1 214 ? 8.906 -0.407 11.844 1 98.19 214 ASP A N 1
ATOM 1571 C CA . ASP A 1 214 ? 9.641 -1.12 10.805 1 98.19 214 ASP A CA 1
ATOM 1572 C C . ASP A 1 214 ? 8.797 -1.276 9.539 1 98.19 214 ASP A C 1
ATOM 1574 O O . ASP A 1 214 ? 7.602 -1.566 9.617 1 98.19 214 ASP A O 1
ATOM 1578 N N . TYR A 1 215 ? 9.414 -1.011 8.344 1 98.19 215 TYR A N 1
ATOM 1579 C CA . TYR A 1 215 ? 8.773 -1.168 7.043 1 98.19 215 TYR A CA 1
ATOM 1580 C C . TYR A 1 215 ? 7.594 -0.219 6.895 1 98.19 215 TYR A C 1
ATOM 1582 O O . TYR A 1 215 ? 6.445 -0.659 6.793 1 98.19 215 TYR A O 1
ATOM 1590 N N . ILE A 1 216 ? 7.969 0.999 6.809 1 98.62 216 ILE A N 1
ATOM 1591 C CA . ILE A 1 216 ? 6.996 2.07 6.633 1 98.62 216 ILE A CA 1
ATOM 1592 C C . ILE A 1 216 ? 7.18 2.713 5.258 1 98.62 216 ILE A C 1
ATOM 1594 O O . ILE A 1 216 ? 8.305 2.971 4.832 1 98.62 216 ILE A O 1
ATOM 1598 N N . ILE A 1 217 ? 6.062 2.895 4.523 1 98.25 217 ILE A N 1
ATOM 1599 C CA . ILE A 1 217 ? 6.105 3.535 3.215 1 98.25 217 ILE A CA 1
ATOM 1600 C C . ILE A 1 217 ? 5.215 4.777 3.217 1 98.25 217 ILE A C 1
ATOM 1602 O O . ILE A 1 217 ? 4.07 4.727 3.678 1 98.25 217 ILE A O 1
ATOM 1606 N N . PHE A 1 218 ? 5.746 5.875 2.854 1 98.75 218 PHE A N 1
ATOM 1607 C CA . PHE A 1 218 ? 5.016 7.086 2.502 1 98.75 218 PHE A CA 1
ATOM 1608 C C . PHE A 1 218 ? 5.281 7.477 1.053 1 98.75 218 PHE A C 1
ATOM 1610 O O . PHE A 1 218 ? 6.43 7.695 0.663 1 98.75 218 PHE A O 1
ATOM 1617 N N . GLN A 1 219 ? 4.152 7.578 0.192 1 98.62 219 GLN A N 1
ATOM 1618 C CA . GLN A 1 219 ? 4.438 7.867 -1.21 1 98.62 219 GLN A CA 1
ATOM 1619 C C . GLN A 1 219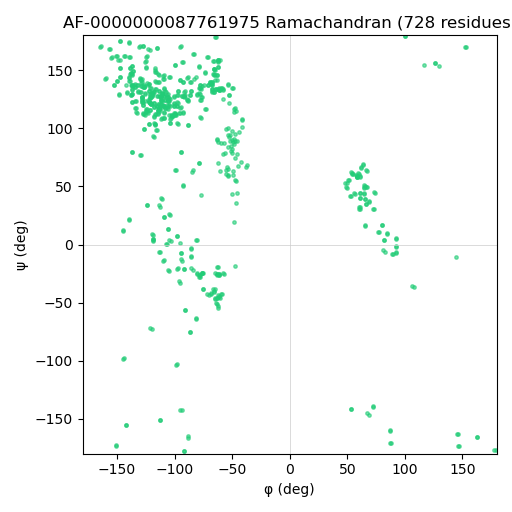 ? 3.328 8.703 -1.836 1 98.62 219 GLN A C 1
ATOM 1621 O O . GLN A 1 219 ? 2.18 8.656 -1.39 1 98.62 219 GLN A O 1
ATOM 1626 N N . ASN A 1 220 ? 3.674 9.508 -2.852 1 98.38 220 ASN A N 1
ATOM 1627 C CA . ASN A 1 220 ? 2.752 10.32 -3.635 1 98.38 220 ASN A CA 1
ATOM 1628 C C . ASN A 1 220 ? 2.031 11.344 -2.766 1 98.38 220 ASN A C 1
ATOM 1630 O O . ASN A 1 220 ? 0.835 11.586 -2.939 1 98.38 220 ASN A O 1
ATOM 1634 N N . GLY A 1 221 ? 2.809 11.906 -1.847 1 98.75 221 GLY A N 1
ATOM 1635 C CA . GLY A 1 221 ? 2.205 12.844 -0.91 1 98.75 221 GLY A CA 1
ATOM 1636 C C . GLY A 1 221 ? 2.434 14.297 -1.283 1 98.75 221 GLY A C 1
ATOM 1637 O O . GLY A 1 221 ? 3.377 14.609 -2.012 1 98.75 221 GLY A O 1
ATOM 1638 N N . TYR A 1 222 ? 1.556 15.156 -0.859 1 98.94 222 TYR A N 1
ATOM 1639 C CA . TYR A 1 222 ? 1.679 16.609 -0.888 1 98.94 222 TYR A CA 1
ATOM 1640 C C . TYR A 1 222 ? 1.572 17.188 0.516 1 98.94 222 TYR A C 1
ATOM 1642 O O . TYR A 1 222 ? 0.531 17.078 1.167 1 98.94 222 TYR A O 1
ATOM 1650 N N . CYS A 1 223 ? 2.658 17.797 0.992 1 98.94 223 CYS A N 1
ATOM 1651 C CA . CYS A 1 223 ? 2.742 18.328 2.348 1 98.94 223 CYS A CA 1
ATOM 1652 C C . CYS A 1 223 ? 3.01 19.828 2.332 1 98.94 223 CYS A C 1
ATOM 1654 O O . CYS A 1 223 ? 4.031 20.281 1.81 1 98.94 223 CYS A O 1
ATOM 1656 N N . SER A 1 224 ? 2.088 20.562 2.951 1 98.88 224 SER A N 1
ATOM 1657 C CA . SER A 1 224 ? 2.248 22.016 2.945 1 98.88 224 SER A CA 1
ATOM 1658 C C . SER A 1 224 ? 2.057 22.609 4.34 1 98.88 224 SER A C 1
ATOM 1660 O O . SER A 1 224 ? 1.152 22.188 5.07 1 98.88 224 SER A O 1
ATOM 1662 N N . GLY A 1 225 ? 2.885 23.5 4.676 1 98.56 225 GLY A N 1
ATOM 1663 C CA . GLY A 1 225 ? 2.691 24.344 5.844 1 98.56 225 GLY A CA 1
ATOM 1664 C C . GLY A 1 225 ? 3.334 23.781 7.098 1 98.56 225 GLY A C 1
ATOM 1665 O O . GLY A 1 225 ? 3.365 24.453 8.141 1 98.56 225 GLY A O 1
ATOM 1666 N N . GLY A 1 226 ? 3.932 22.641 7 1 98.12 226 GLY A N 1
ATOM 1667 C CA . GLY A 1 226 ? 4.316 21.938 8.219 1 98.12 226 GLY A CA 1
ATOM 1668 C C . GLY A 1 226 ? 5.82 21.844 8.398 1 98.12 226 GLY A C 1
ATOM 1669 O O . GLY A 1 226 ? 6.543 22.812 8.141 1 98.12 226 GLY A O 1
ATOM 1670 N N . HIS A 1 227 ? 6.199 20.781 9.07 1 97.75 227 HIS A N 1
ATOM 1671 C CA . HIS A 1 227 ? 7.594 20.578 9.445 1 97.75 227 HIS A CA 1
ATOM 1672 C C . HIS A 1 227 ? 8.219 19.438 8.641 1 97.75 227 HIS A C 1
ATOM 1674 O O . HIS A 1 227 ? 9.148 18.781 9.109 1 97.75 227 HIS A O 1
ATOM 1680 N N . GLY A 1 228 ? 7.625 19.188 7.469 1 98.44 228 GLY A N 1
ATOM 1681 C CA . GLY A 1 228 ? 8.25 18.281 6.523 1 98.44 228 GLY A CA 1
ATOM 1682 C C . GLY A 1 228 ? 7.875 16.828 6.754 1 98.44 228 GLY A C 1
ATOM 1683 O O . GLY A 1 228 ? 6.84 16.531 7.359 1 98.44 228 GLY A O 1
ATOM 1684 N N . LEU A 1 229 ? 8.516 15.906 6.082 1 98.94 229 LEU A N 1
ATOM 1685 C CA . LEU A 1 229 ? 8.438 14.461 6.246 1 98.94 229 LEU A CA 1
ATOM 1686 C C . LEU A 1 229 ? 9.555 13.953 7.148 1 98.94 229 LEU A C 1
ATOM 1688 O O . LEU A 1 229 ? 10.727 13.969 6.762 1 98.94 229 LEU A O 1
ATOM 1692 N N . SER A 1 230 ? 9.141 13.445 8.352 1 98.75 230 SER A N 1
ATOM 1693 C CA . SER A 1 230 ? 10.117 13.336 9.43 1 98.75 230 SER A CA 1
ATOM 1694 C C . SER A 1 230 ? 10.234 11.891 9.922 1 98.75 230 SER A C 1
ATOM 1696 O O . SER A 1 230 ? 9.234 11.188 10.023 1 98.75 230 SER A O 1
ATOM 1698 N N . ILE A 1 231 ? 11.5 11.5 10.156 1 98.81 231 ILE A N 1
ATOM 1699 C CA . ILE A 1 231 ? 11.789 10.406 11.078 1 98.81 231 ILE A CA 1
ATOM 1700 C C . ILE A 1 231 ? 12.078 10.961 12.469 1 98.81 231 ILE A C 1
ATOM 1702 O O . ILE A 1 231 ? 12.938 11.836 12.633 1 98.81 231 ILE A O 1
ATOM 1706 N N . GLY A 1 232 ? 11.352 10.398 13.43 1 96.06 232 GLY A N 1
ATOM 1707 C CA . GLY A 1 232 ? 11.586 10.852 14.789 1 96.06 232 GLY A CA 1
ATOM 1708 C C . GLY A 1 232 ? 10.555 11.852 15.273 1 96.06 232 GLY A C 1
ATOM 1709 O O . GLY A 1 232 ? 9.586 12.133 14.57 1 96.06 232 GLY A O 1
ATOM 1710 N N . SER A 1 233 ? 10.812 12.242 16.547 1 94.62 233 SER A N 1
ATOM 1711 C CA . SER A 1 233 ? 12.062 12.086 17.281 1 94.62 233 SER A CA 1
ATOM 1712 C C . SER A 1 233 ? 12.219 10.656 17.797 1 94.62 233 SER A C 1
ATOM 1714 O O . SER A 1 233 ? 11.312 10.117 18.438 1 94.62 233 SER A O 1
ATOM 1716 N N . VAL A 1 234 ? 13.383 10.117 17.516 1 97.12 234 VAL A N 1
ATOM 1717 C CA . VAL A 1 234 ? 13.641 8.734 17.922 1 97.12 234 VAL A CA 1
ATOM 1718 C C . VAL A 1 234 ? 14.414 8.727 19.234 1 97.12 234 VAL A C 1
ATOM 1720 O O . VAL A 1 234 ? 15.406 9.445 19.391 1 97.12 234 VAL A O 1
ATOM 1723 N N . GLY A 1 235 ? 13.906 7.945 20.219 1 94.62 235 GLY A N 1
ATOM 1724 C CA . GLY A 1 235 ? 14.523 7.82 21.531 1 94.62 235 GLY A CA 1
ATOM 1725 C C . GLY A 1 235 ? 13.578 8.117 22.672 1 94.62 235 GLY A C 1
ATOM 1726 O O . GLY A 1 235 ? 12.562 8.789 22.484 1 94.62 235 GLY A O 1
ATOM 1727 N N . GLY A 1 236 ? 13.867 7.586 23.812 1 88.25 236 GLY A N 1
ATOM 1728 C CA . GLY A 1 236 ? 13.125 7.883 25.031 1 88.25 236 GLY A CA 1
ATOM 1729 C C . GLY A 1 236 ? 11.875 7.031 25.188 1 88.25 236 GLY A C 1
ATOM 1730 O O . GLY A 1 236 ? 10.992 7.363 25.969 1 88.25 236 GLY A O 1
ATOM 1731 N N . ARG A 1 237 ? 11.781 6.07 24.359 1 85 237 ARG A N 1
ATOM 1732 C CA . ARG A 1 237 ? 10.633 5.176 24.406 1 85 237 ARG A CA 1
ATOM 1733 C C . ARG A 1 237 ? 11.07 3.727 24.578 1 85 237 ARG A C 1
ATOM 1735 O O . ARG A 1 237 ? 12.266 3.438 24.641 1 85 237 ARG A O 1
ATOM 1742 N N . ALA A 1 238 ? 10.062 2.838 24.891 1 77.12 238 ALA A N 1
ATOM 1743 C CA . ALA A 1 238 ? 10.336 1.415 25.062 1 77.12 238 ALA A CA 1
ATOM 1744 C C . ALA A 1 238 ? 10.938 0.81 23.797 1 77.12 238 ALA A C 1
ATOM 1746 O O . ALA A 1 238 ? 11.836 -0.031 23.875 1 77.12 238 ALA A O 1
ATOM 1747 N N . ASN A 1 239 ? 10.383 1.197 22.656 1 75.69 239 ASN A N 1
ATOM 1748 C CA . ASN A 1 239 ? 10.891 0.858 21.344 1 75.69 239 ASN A CA 1
ATOM 1749 C C . ASN A 1 239 ? 11.375 2.096 20.594 1 75.69 239 ASN A C 1
ATOM 1751 O O . ASN A 1 239 ? 10.578 2.988 20.281 1 75.69 239 ASN A O 1
ATOM 1755 N N . ASN A 1 240 ? 12.656 2.088 20.344 1 88.81 240 ASN A N 1
ATOM 1756 C CA . ASN A 1 240 ? 13.266 3.299 19.812 1 88.81 240 ASN A CA 1
ATOM 1757 C C . ASN A 1 240 ? 13.992 3.023 18.5 1 88.81 240 ASN A C 1
ATOM 1759 O O . ASN A 1 240 ? 15.102 3.508 18.281 1 8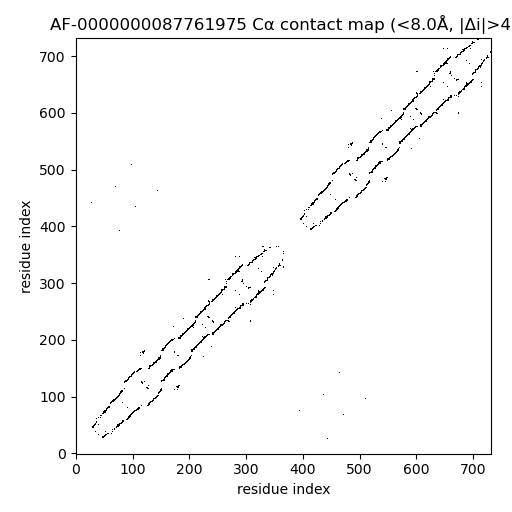8.81 240 ASN A O 1
ATOM 1763 N N . ASN A 1 241 ? 13.406 2.131 17.812 1 97.25 241 ASN A N 1
ATOM 1764 C CA . ASN A 1 241 ? 14.047 1.892 16.516 1 97.25 241 ASN A CA 1
ATOM 1765 C C . ASN A 1 241 ? 13.117 2.236 15.367 1 97.25 241 ASN A C 1
ATOM 1767 O O . ASN A 1 241 ? 11.922 1.939 15.414 1 97.25 241 ASN A O 1
ATOM 1771 N N . VAL A 1 242 ? 13.617 2.928 14.414 1 98.69 242 VAL A N 1
ATOM 1772 C CA . VAL A 1 242 ? 12.961 3.158 13.133 1 98.69 242 VAL A CA 1
ATOM 1773 C C . VAL A 1 242 ? 13.805 2.557 12.008 1 98.69 242 VAL A C 1
ATOM 1775 O O . VAL A 1 242 ? 14.922 3.016 11.742 1 98.69 242 VAL A O 1
ATOM 1778 N N . THR A 1 243 ? 13.25 1.504 11.445 1 98.5 243 THR A N 1
ATOM 1779 C CA . THR A 1 243 ? 14.031 0.802 10.43 1 98.5 243 THR A CA 1
ATOM 1780 C C . THR A 1 243 ? 13.203 0.576 9.172 1 98.5 243 THR A C 1
ATOM 1782 O O . THR A 1 243 ? 11.992 0.362 9.25 1 98.5 243 THR A O 1
ATOM 1785 N N . ASN A 1 244 ? 13.812 0.678 7.977 1 98 244 ASN A N 1
ATOM 1786 C CA . ASN A 1 244 ? 13.242 0.355 6.676 1 98 244 ASN A CA 1
ATOM 1787 C C . ASN A 1 244 ? 12.039 1.232 6.355 1 98 244 ASN A C 1
ATOM 1789 O O . ASN A 1 244 ? 10.922 0.731 6.207 1 98 244 ASN A O 1
ATOM 1793 N N . VAL A 1 245 ? 12.344 2.527 6.191 1 98.75 245 VAL A N 1
ATOM 1794 C CA . VAL A 1 245 ? 11.328 3.506 5.824 1 98.75 245 VAL A CA 1
ATOM 1795 C C . VAL A 1 245 ? 11.594 4.027 4.418 1 98.75 245 VAL A C 1
ATOM 1797 O O . VAL A 1 245 ? 12.734 4.363 4.078 1 98.75 245 VAL A O 1
ATOM 1800 N N . LEU A 1 246 ? 10.594 3.977 3.576 1 98.56 246 LEU A N 1
ATOM 1801 C CA . LEU A 1 246 ? 10.672 4.508 2.219 1 98.56 246 LEU A CA 1
ATOM 1802 C C . LEU A 1 246 ? 9.719 5.684 2.045 1 98.56 246 LEU A C 1
ATOM 1804 O O . LEU A 1 246 ? 8.5 5.527 2.182 1 98.56 246 LEU A O 1
ATOM 1808 N N . ILE A 1 247 ? 10.266 6.859 1.8 1 98.88 247 ILE A N 1
ATOM 1809 C CA . ILE A 1 247 ? 9.508 8.062 1.474 1 98.88 247 ILE A CA 1
ATOM 1810 C C . ILE A 1 247 ? 9.812 8.492 0.039 1 98.88 247 ILE A C 1
ATOM 1812 O O . ILE A 1 247 ? 10.961 8.781 -0.298 1 98.88 247 ILE A O 1
ATOM 1816 N N . ARG A 1 248 ? 8.719 8.555 -0.818 1 98.56 248 ARG A N 1
ATOM 1817 C CA . ARG A 1 248 ? 9.094 8.82 -2.205 1 98.56 248 ARG A CA 1
ATOM 1818 C C . ARG A 1 248 ? 7.984 9.562 -2.936 1 98.56 248 ARG A C 1
ATOM 1820 O O . ARG A 1 248 ? 6.848 9.625 -2.459 1 98.56 248 ARG A O 1
ATOM 1827 N N . ASN A 1 249 ? 8.336 10.164 -4.043 1 98.62 249 ASN A N 1
ATOM 1828 C CA . ASN A 1 249 ? 7.422 10.805 -4.98 1 98.62 249 ASN A CA 1
ATOM 1829 C C . ASN A 1 249 ? 6.484 11.781 -4.27 1 98.62 249 ASN A C 1
ATOM 1831 O O . ASN A 1 249 ? 5.266 11.703 -4.43 1 98.62 249 ASN A O 1
ATOM 1835 N N . SER A 1 250 ? 7.133 12.68 -3.572 1 98.88 250 SER A N 1
ATOM 1836 C CA . SER A 1 250 ? 6.32 13.562 -2.74 1 98.88 250 SER A CA 1
ATOM 1837 C C . SER A 1 250 ? 6.832 15 -2.799 1 98.88 250 SER A C 1
ATOM 1839 O O . SER A 1 250 ? 7.961 15.242 -3.229 1 98.88 250 SER A O 1
ATOM 1841 N N . GLN A 1 251 ? 5.98 15.883 -2.418 1 98.94 251 GLN A N 1
ATOM 1842 C CA . GLN A 1 251 ? 6.289 17.312 -2.404 1 98.94 251 GLN A CA 1
ATOM 1843 C C . GLN A 1 251 ? 6.133 17.891 -1.002 1 98.94 251 GLN A C 1
ATOM 1845 O O . GLN A 1 251 ? 5.168 17.578 -0.3 1 98.94 251 GLN A O 1
ATOM 1850 N N . ILE A 1 252 ? 7.109 18.672 -0.625 1 98.94 252 ILE A N 1
ATOM 1851 C CA . ILE A 1 252 ? 7.047 19.469 0.598 1 98.94 252 ILE A CA 1
ATOM 1852 C C . ILE A 1 252 ? 7.113 20.953 0.255 1 98.94 252 ILE A C 1
ATOM 1854 O O . ILE A 1 252 ? 8.102 21.422 -0.311 1 98.94 252 ILE A O 1
ATOM 1858 N N . VAL A 1 253 ? 6.008 21.641 0.642 1 98.81 253 VAL A N 1
ATOM 1859 C CA . VAL A 1 253 ? 5.848 23 0.148 1 98.81 253 VAL A CA 1
ATOM 1860 C C . VAL A 1 253 ? 5.566 23.938 1.315 1 98.81 253 VAL A C 1
ATOM 1862 O O . VAL A 1 253 ? 4.871 23.578 2.268 1 98.81 253 VAL A O 1
ATOM 1865 N N . ASN A 1 254 ? 6.129 25.109 1.232 1 98.75 254 ASN A N 1
ATOM 1866 C CA . ASN A 1 254 ? 5.812 26.172 2.191 1 98.75 254 ASN A CA 1
ATOM 1867 C C . ASN A 1 254 ? 5.906 25.656 3.629 1 98.75 254 ASN A C 1
ATOM 1869 O O . ASN A 1 254 ? 4.984 25.875 4.422 1 98.75 254 ASN A O 1
ATOM 1873 N N . SER A 1 255 ? 7.059 24.969 3.91 1 98.75 255 SER A N 1
ATOM 1874 C CA . SER A 1 255 ? 7.223 24.312 5.203 1 98.75 255 SER A CA 1
ATOM 1875 C C . SER A 1 255 ? 8.492 24.797 5.902 1 98.75 255 SER A C 1
ATOM 1877 O O . SER A 1 255 ? 9.352 25.422 5.285 1 98.75 255 SER A O 1
ATOM 1879 N N . GLU A 1 256 ? 8.531 24.547 7.172 1 98.19 256 GLU A N 1
ATOM 1880 C CA . GLU A 1 256 ? 9.711 24.938 7.938 1 98.19 256 GLU A CA 1
ATOM 1881 C C . GLU A 1 256 ? 10.898 24.031 7.602 1 98.19 256 GLU A C 1
ATOM 1883 O O . GLU A 1 256 ? 12.023 24.516 7.453 1 98.19 256 GLU A O 1
ATOM 1888 N N . ASN A 1 257 ? 10.68 22.797 7.5 1 98.5 257 ASN A N 1
ATOM 1889 C CA . ASN A 1 257 ? 11.68 21.812 7.125 1 98.5 257 ASN A CA 1
ATOM 1890 C C . ASN A 1 257 ? 11.227 20.984 5.93 1 98.5 257 ASN A C 1
ATOM 1892 O O . ASN A 1 257 ? 10.039 20.938 5.613 1 98.5 257 ASN A O 1
ATOM 1896 N N . GLY A 1 258 ? 12.148 20.406 5.227 1 98.75 258 GLY A N 1
ATOM 1897 C CA . GLY A 1 258 ? 11.875 19.453 4.164 1 98.75 258 GLY A CA 1
ATOM 1898 C C . GLY A 1 258 ? 12.016 18.016 4.609 1 98.75 258 GLY A C 1
ATOM 1899 O O . GLY A 1 258 ? 11.148 17.484 5.312 1 98.75 258 GLY A O 1
ATOM 1900 N N . VAL A 1 259 ? 13.172 17.406 4.18 1 98.81 259 VAL A N 1
ATOM 1901 C CA . VAL A 1 259 ? 13.57 16.078 4.664 1 98.81 259 VAL A CA 1
ATOM 1902 C C . VAL A 1 259 ? 14.148 16.203 6.07 1 98.81 259 VAL A C 1
ATOM 1904 O O . VAL A 1 259 ? 15.078 16.984 6.305 1 98.81 259 VAL A O 1
ATOM 1907 N N . ARG A 1 260 ? 13.555 15.43 7.051 1 98.62 260 ARG A N 1
ATOM 1908 C CA . ARG A 1 260 ? 13.953 15.664 8.438 1 98.62 260 ARG A CA 1
ATOM 1909 C C . ARG A 1 260 ? 14.133 14.352 9.188 1 98.62 260 ARG A C 1
ATOM 1911 O O . ARG A 1 260 ? 13.289 13.461 9.102 1 98.62 260 ARG A O 1
ATOM 1918 N N . ILE A 1 261 ? 15.281 14.156 9.859 1 98.56 261 ILE A N 1
ATOM 1919 C CA . ILE A 1 261 ? 15.555 13.039 10.758 1 98.56 261 ILE A CA 1
ATOM 1920 C C . ILE A 1 261 ? 16.062 13.57 12.094 1 98.56 261 ILE A C 1
ATOM 1922 O O . ILE A 1 261 ? 17.031 14.32 12.148 1 98.56 261 ILE A O 1
ATOM 1926 N N . LYS A 1 262 ? 15.391 13.188 13.156 1 96.94 262 LYS A N 1
ATOM 1927 C CA . LYS A 1 262 ? 15.773 13.734 14.453 1 96.94 262 LYS A CA 1
ATOM 1928 C C . LYS A 1 262 ? 15.781 12.656 15.531 1 96.94 262 LYS A C 1
ATOM 1930 O O . LYS A 1 262 ? 14.875 11.82 15.586 1 96.94 262 LYS A O 1
ATOM 1935 N N . SER A 1 263 ? 16.781 12.586 16.344 1 96.75 263 SER A N 1
ATOM 1936 C CA . SER A 1 263 ? 16.844 11.719 17.516 1 96.75 263 SER A CA 1
ATOM 1937 C C . SER A 1 263 ? 16.953 12.523 18.797 1 96.75 263 SER A C 1
ATOM 1939 O O . SER A 1 263 ? 17.531 13.617 18.812 1 96.75 263 SER A O 1
ATOM 1941 N N . VAL A 1 264 ? 16.453 11.992 19.812 1 95.56 264 VAL A N 1
ATOM 1942 C CA . VAL A 1 264 ? 16.406 12.656 21.109 1 95.56 264 VAL A CA 1
ATOM 1943 C C . VAL A 1 264 ? 17.797 12.648 21.75 1 95.56 264 VAL A C 1
ATOM 1945 O O . VAL A 1 264 ? 18.469 11.609 21.781 1 95.56 264 VAL A O 1
ATOM 1948 N N . SER A 1 265 ? 18.094 13.781 22.297 1 94.75 265 SER A N 1
ATOM 1949 C CA . SER A 1 265 ? 19.375 13.93 22.984 1 94.75 265 SER A CA 1
ATOM 1950 C C . SER A 1 265 ? 19.484 12.961 24.156 1 94.75 265 SER A C 1
ATOM 1952 O O . SER A 1 265 ? 18.531 12.789 24.922 1 94.75 265 SER A O 1
ATOM 1954 N N . GLU A 1 266 ? 20.578 12.297 24.25 1 93 266 GLU A N 1
ATOM 1955 C CA . GLU A 1 266 ? 20.984 11.414 25.344 1 93 266 GLU A CA 1
ATOM 1956 C C . GLU A 1 266 ? 20.078 10.188 25.438 1 93 266 GLU A C 1
ATOM 1958 O O . GLU A 1 266 ? 20.047 9.5 26.453 1 93 266 GLU A O 1
ATOM 1963 N N . ALA A 1 267 ? 19.344 9.969 24.344 1 95.06 267 ALA A N 1
ATOM 1964 C CA . ALA A 1 267 ? 18.531 8.758 24.281 1 95.06 267 ALA A CA 1
ATOM 1965 C C . ALA A 1 267 ? 19.281 7.637 23.562 1 95.06 267 ALA A C 1
ATOM 1967 O O . ALA A 1 267 ? 20.453 7.805 23.188 1 95.06 267 ALA A O 1
ATOM 1968 N N . THR A 1 268 ? 18.688 6.449 23.641 1 95.94 268 THR A N 1
ATOM 1969 C CA . THR A 1 268 ? 19.234 5.305 22.922 1 95.94 268 THR A CA 1
ATOM 1970 C C . THR A 1 268 ? 18.25 4.805 21.875 1 95.94 268 THR A C 1
ATOM 1972 O O . THR A 1 268 ? 17.047 4.984 22.016 1 95.94 268 THR A O 1
ATOM 1975 N N . GLY A 1 269 ? 18.797 4.27 20.797 1 97.06 269 GLY A N 1
ATOM 1976 C CA . GLY A 1 269 ? 17.953 3.734 19.734 1 97.06 269 GLY A CA 1
ATOM 1977 C C . GLY A 1 269 ? 18.688 3.557 18.422 1 97.06 269 GLY A C 1
ATOM 1978 O O . GLY A 1 269 ? 19.922 3.535 18.391 1 97.06 269 GLY A O 1
ATOM 1979 N N . LEU A 1 270 ? 17.906 3.359 17.344 1 98.19 270 LEU A N 1
ATOM 1980 C CA . LEU A 1 270 ? 18.469 3.123 16.016 1 98.19 270 LEU A CA 1
ATOM 1981 C C . LEU A 1 270 ? 17.562 3.688 14.938 1 98.19 270 LEU A C 1
ATOM 1983 O O . LEU A 1 270 ? 16.344 3.512 14.984 1 98.19 270 LEU A O 1
ATOM 1987 N N . ILE A 1 271 ? 18.156 4.469 14.055 1 98.75 271 ILE A N 1
ATOM 1988 C CA . ILE A 1 271 ? 17.531 4.863 12.789 1 98.75 271 ILE A CA 1
ATOM 1989 C C . ILE A 1 271 ? 18.312 4.273 11.625 1 98.75 271 ILE A C 1
ATOM 1991 O O . ILE A 1 271 ? 19.484 4.625 11.414 1 98.75 271 ILE A O 1
ATOM 1995 N N . SER A 1 272 ? 17.672 3.359 10.938 1 98.69 272 SER A N 1
ATOM 1996 C CA . SER A 1 272 ? 18.453 2.674 9.914 1 98.69 272 SER A CA 1
ATOM 1997 C C . SER A 1 272 ? 17.578 2.279 8.727 1 98.69 272 SER A C 1
ATOM 1999 O O . SER A 1 272 ? 16.422 1.869 8.914 1 98.69 272 SER A O 1
ATOM 2001 N N . GLY A 1 273 ? 18.141 2.357 7.535 1 97.88 273 GLY A N 1
ATOM 2002 C CA . GLY A 1 273 ? 17.422 1.936 6.34 1 97.88 273 GLY A CA 1
ATOM 2003 C C . GLY A 1 273 ? 16.344 2.91 5.922 1 97.88 273 GLY A C 1
ATOM 2004 O O . GLY A 1 273 ? 15.227 2.5 5.586 1 97.88 273 GLY A O 1
ATOM 2005 N N . ILE A 1 274 ? 16.75 4.211 5.965 1 98.81 274 ILE A N 1
ATOM 2006 C CA . ILE A 1 274 ? 15.805 5.262 5.582 1 98.81 274 ILE A CA 1
ATOM 2007 C C . ILE A 1 274 ? 16.094 5.723 4.156 1 98.81 274 ILE A C 1
ATOM 2009 O O . ILE A 1 274 ? 17.25 6.035 3.822 1 98.81 274 ILE A O 1
ATOM 2013 N N . THR A 1 275 ? 15.117 5.738 3.301 1 98.5 275 THR A N 1
ATOM 2014 C CA . THR A 1 275 ? 15.281 6.227 1.936 1 98.5 275 THR A CA 1
ATOM 2015 C C . THR A 1 275 ? 14.297 7.355 1.645 1 98.5 275 THR A C 1
ATOM 2017 O O . THR A 1 275 ? 13.094 7.207 1.859 1 98.5 275 THR A O 1
ATOM 2020 N N . TYR A 1 276 ? 14.789 8.5 1.233 1 98.81 276 TYR A N 1
ATOM 2021 C CA . TYR A 1 276 ? 14.031 9.547 0.564 1 98.81 276 TYR A CA 1
ATOM 2022 C C . TYR A 1 276 ? 14.359 9.594 -0.924 1 98.81 276 TYR A C 1
ATOM 2024 O O . TYR A 1 276 ? 15.523 9.68 -1.309 1 98.81 276 TYR A O 1
ATOM 2032 N N . GLU A 1 277 ? 13.297 9.461 -1.721 1 98.5 277 GLU A N 1
ATOM 2033 C CA . GLU A 1 277 ? 13.547 9.445 -3.16 1 98.5 277 GLU A CA 1
ATOM 2034 C C . GLU A 1 277 ? 12.516 10.289 -3.906 1 98.5 277 GLU A C 1
ATOM 2036 O O . GLU A 1 277 ? 11.32 10.195 -3.646 1 98.5 277 GLU A O 1
ATOM 2041 N N . ASN A 1 278 ? 12.977 11.086 -4.891 1 98.56 278 ASN A N 1
ATOM 2042 C CA . ASN A 1 278 ? 12.102 11.922 -5.703 1 98.56 278 ASN A CA 1
ATOM 2043 C C . ASN A 1 278 ? 11.234 12.828 -4.844 1 98.56 278 ASN A C 1
ATOM 2045 O O . ASN A 1 278 ? 10.008 12.766 -4.906 1 98.56 278 ASN A O 1
ATOM 2049 N N . ILE A 1 279 ? 11.992 13.656 -4.102 1 98.94 279 ILE A N 1
ATOM 2050 C CA . ILE A 1 279 ? 11.328 14.633 -3.246 1 98.94 279 ILE A CA 1
ATOM 2051 C C . ILE A 1 279 ? 11.555 16.047 -3.789 1 98.94 279 ILE A C 1
ATOM 2053 O O . ILE A 1 279 ? 12.688 16.406 -4.121 1 98.94 279 ILE A O 1
ATOM 2057 N N . SER A 1 280 ? 10.523 16.766 -3.91 1 98.94 280 SER A N 1
ATOM 2058 C CA . SER A 1 280 ? 10.633 18.156 -4.316 1 98.94 280 SER A CA 1
ATOM 2059 C C . SER A 1 280 ? 10.336 19.109 -3.152 1 98.94 280 SER A C 1
ATOM 2061 O O . SER A 1 280 ? 9.352 18.922 -2.436 1 98.94 280 SER A O 1
ATOM 2063 N N . LEU A 1 281 ? 11.18 20.062 -2.969 1 98.94 281 LEU A N 1
ATOM 2064 C CA . LEU A 1 281 ? 11.047 21.094 -1.948 1 98.94 281 LEU A CA 1
ATOM 2065 C C . LEU A 1 281 ? 10.727 22.438 -2.582 1 98.94 281 LEU A C 1
ATOM 2067 O O . LEU A 1 281 ? 11.312 22.797 -3.605 1 98.94 281 LEU A O 1
ATOM 2071 N N . THR A 1 282 ? 9.766 23.109 -1.993 1 98.94 282 THR A N 1
ATOM 2072 C CA . THR A 1 282 ? 9.453 24.438 -2.467 1 98.94 282 THR A CA 1
ATOM 2073 C C . THR A 1 282 ? 9.297 25.406 -1.295 1 98.94 282 THR A C 1
ATOM 2075 O O . THR A 1 282 ? 8.43 25.219 -0.439 1 98.94 282 THR A O 1
ATOM 2078 N N . ASN A 1 283 ? 10.141 26.359 -1.261 1 98.81 283 ASN A N 1
ATOM 2079 C CA . ASN A 1 283 ? 9.992 27.484 -0.335 1 98.81 283 ASN A CA 1
ATOM 2080 C C . ASN A 1 283 ? 10.094 27.031 1.117 1 98.81 283 ASN A C 1
ATOM 2082 O O . ASN A 1 283 ? 9.242 27.359 1.94 1 98.81 283 ASN A O 1
ATOM 2086 N N . ILE A 1 284 ? 11.156 26.25 1.396 1 98.94 284 ILE A N 1
ATOM 2087 C CA . ILE A 1 284 ? 11.414 25.797 2.76 1 98.94 284 ILE A CA 1
ATOM 2088 C C . ILE A 1 284 ? 12.039 26.938 3.566 1 98.94 284 ILE A C 1
ATOM 2090 O O . ILE A 1 284 ? 12.984 27.578 3.109 1 98.94 284 ILE A O 1
ATOM 2094 N N . SER A 1 285 ? 11.57 27.156 4.777 1 98.81 285 SER A N 1
ATOM 2095 C CA . SER A 1 285 ? 11.945 28.406 5.438 1 98.81 285 SER A CA 1
ATOM 2096 C C . SER A 1 285 ? 13.117 28.203 6.391 1 98.81 285 SER A C 1
ATOM 2098 O O . SER A 1 285 ? 13.82 29.156 6.727 1 98.81 285 SER A O 1
ATOM 2100 N N . ARG A 1 286 ? 13.344 26.984 6.824 1 98 286 ARG A N 1
ATOM 2101 C CA . ARG A 1 286 ? 14.406 26.797 7.809 1 98 286 ARG A CA 1
ATOM 2102 C C . ARG A 1 286 ? 15.484 25.859 7.277 1 98 286 ARG A C 1
ATOM 2104 O O . ARG A 1 286 ? 16.562 26.312 6.891 1 98 286 ARG A O 1
ATOM 2111 N N . TYR A 1 287 ? 15.203 24.531 7.18 1 98.38 287 TYR A N 1
ATOM 2112 C CA . TYR A 1 287 ? 16.188 23.578 6.676 1 98.38 287 TYR A CA 1
ATOM 2113 C C . TYR A 1 287 ? 15.609 22.766 5.531 1 98.38 287 TYR A C 1
ATOM 2115 O O . TYR A 1 287 ? 14.586 22.094 5.691 1 98.38 287 TYR A O 1
ATOM 2123 N N . GLY A 1 288 ? 16.281 22.797 4.387 1 98.81 288 GLY A N 1
ATOM 2124 C CA . GLY A 1 288 ? 15.891 21.906 3.314 1 98.81 288 GLY A CA 1
ATOM 2125 C C . GLY A 1 288 ? 16.031 20.438 3.682 1 98.81 288 GLY A C 1
ATOM 2126 O O . GLY A 1 288 ? 15.086 19.656 3.545 1 98.81 288 GLY A O 1
ATOM 2127 N N . ILE A 1 289 ? 17.234 20.078 4.109 1 98.81 289 ILE A N 1
ATOM 2128 C CA . ILE A 1 289 ? 17.531 18.766 4.695 1 98.81 289 ILE A CA 1
ATOM 2129 C C . ILE A 1 289 ? 18.078 18.969 6.113 1 98.81 289 ILE A C 1
ATOM 2131 O O . ILE A 1 289 ? 19.031 19.703 6.324 1 98.81 289 ILE A O 1
ATOM 2135 N N . ASP A 1 290 ? 17.375 18.359 7.059 1 97.88 290 ASP A N 1
ATOM 2136 C CA . ASP A 1 290 ? 17.719 18.484 8.469 1 97.88 290 ASP A CA 1
ATOM 2137 C C . ASP A 1 290 ? 17.891 17.109 9.117 1 97.88 290 ASP A C 1
ATOM 2139 O O . ASP A 1 290 ? 16.922 16.375 9.289 1 97.88 290 ASP A O 1
ATOM 2143 N N . ILE A 1 291 ? 19.141 16.719 9.508 1 98.19 291 ILE A N 1
ATOM 2144 C CA . ILE A 1 291 ? 19.406 15.5 10.273 1 98.19 291 ILE A CA 1
ATOM 2145 C C . ILE A 1 291 ? 20.172 15.844 11.547 1 98.19 291 ILE A C 1
ATOM 2147 O O . ILE A 1 291 ? 21.312 16.312 11.484 1 98.19 291 ILE A O 1
ATOM 2151 N N . GLN A 1 292 ? 19.516 15.602 12.688 1 96.81 292 GLN A N 1
ATOM 2152 C CA . GLN A 1 292 ? 20.141 16.078 13.922 1 96.81 292 GLN A CA 1
ATOM 2153 C C . GLN A 1 292 ? 19.984 15.055 15.039 1 96.81 292 GLN A C 1
ATOM 2155 O O . GLN A 1 292 ? 18.922 14.461 15.203 1 96.81 292 GLN A O 1
ATOM 2160 N N . GLN A 1 293 ? 21.047 14.906 15.836 1 97.5 293 GLN A N 1
ATOM 2161 C CA . GLN A 1 293 ? 21.047 13.961 16.953 1 97.5 293 GLN A CA 1
ATOM 2162 C C . GLN A 1 293 ? 21.062 14.695 18.297 1 97.5 293 GLN A C 1
ATOM 2164 O O . GLN A 1 293 ? 21.719 14.25 19.234 1 97.5 293 GLN A O 1
ATOM 2169 N N . ASP A 1 294 ? 20.344 15.766 18.406 1 95.06 294 ASP A N 1
ATOM 2170 C CA . ASP A 1 294 ? 20.344 16.562 19.625 1 95.06 294 ASP A CA 1
ATOM 2171 C C . ASP A 1 294 ? 18.938 17.047 19.969 1 95.06 294 ASP A C 1
ATOM 2173 O O . ASP A 1 294 ? 18.781 18.047 20.688 1 95.06 294 ASP A O 1
ATOM 2177 N N . TYR A 1 295 ? 17.984 16.344 19.422 1 93.12 295 TYR A N 1
ATOM 2178 C CA . TYR A 1 295 ? 16.625 16.859 19.516 1 93.12 295 TYR A CA 1
ATOM 2179 C C . TYR A 1 295 ? 16.125 16.844 20.969 1 93.12 295 TYR A C 1
ATOM 2181 O O . TYR A 1 295 ? 16.375 15.875 21.688 1 93.12 295 TYR A O 1
ATOM 2189 N N . LEU A 1 296 ? 15.398 17.922 21.359 1 88.19 296 LEU A N 1
ATOM 2190 C CA . LEU A 1 296 ? 14.602 18.062 22.578 1 88.19 296 LEU A CA 1
ATOM 2191 C C . LEU A 1 296 ? 13.32 18.844 22.297 1 88.19 296 LEU A C 1
ATOM 2193 O O . LEU A 1 296 ? 13.312 19.781 21.484 1 88.19 296 LEU A O 1
ATOM 2197 N N . ASN A 1 297 ? 12.07 18.469 22.812 1 75.75 297 ASN A N 1
ATOM 2198 C CA . ASN A 1 297 ? 10.812 19.172 22.594 1 75.75 297 ASN A CA 1
ATOM 2199 C C . ASN A 1 297 ? 10.945 20.672 22.828 1 75.75 297 ASN A C 1
ATOM 2201 O O . ASN A 1 297 ? 10.398 21.484 22.078 1 75.75 297 ASN A O 1
ATOM 2205 N N . GLY A 1 298 ? 11.977 21.219 23.531 1 70.12 298 GLY A N 1
ATOM 2206 C CA . GLY A 1 298 ? 12.266 22.609 23.797 1 70.12 298 GLY A CA 1
ATOM 2207 C C . GLY A 1 298 ? 13.258 23.219 22.812 1 70.12 298 GLY A C 1
ATOM 2208 O O . GLY A 1 298 ? 13.531 24.422 22.859 1 70.12 298 GLY A O 1
ATOM 2209 N N . GLY A 1 299 ? 13.609 22.391 21.938 1 76.44 299 GLY A N 1
ATOM 2210 C CA . GLY A 1 299 ? 14.562 22.844 20.922 1 76.44 299 GLY A CA 1
ATOM 2211 C C . GLY A 1 299 ? 15.883 22.094 20.984 1 76.44 299 GLY A C 1
ATOM 2212 O O . GLY A 1 299 ? 16.281 21.609 22.047 1 76.44 299 GLY A O 1
ATOM 2213 N N . PRO A 1 300 ? 16.578 22.047 19.781 1 82.25 300 PRO A N 1
ATOM 2214 C CA . PRO A 1 300 ? 17.859 21.328 19.719 1 82.25 300 PRO A CA 1
ATOM 2215 C C . PRO A 1 300 ? 18.938 22 20.578 1 82.25 300 PRO A C 1
ATOM 2217 O O . PRO A 1 300 ? 18.906 23.203 20.781 1 82.25 300 PRO A O 1
ATOM 2220 N N . THR A 1 301 ? 19.766 21.203 21.125 1 87.56 301 THR A N 1
ATOM 2221 C CA . THR A 1 301 ? 20.781 21.656 22.062 1 87.56 301 THR A CA 1
ATOM 2222 C C . THR A 1 301 ? 21.984 22.234 21.328 1 87.56 301 THR A C 1
ATOM 2224 O O . THR A 1 301 ? 22.75 23 21.906 1 87.56 301 THR A O 1
ATOM 2227 N N . GLY A 1 302 ? 22.125 21.828 20.219 1 90.56 302 GLY A N 1
ATOM 2228 C CA . GLY A 1 302 ? 23.312 22.188 19.469 1 90.56 302 GLY A CA 1
ATOM 2229 C C . GLY A 1 302 ? 24.469 21.234 19.672 1 90.56 302 GLY A C 1
ATOM 2230 O O . GLY A 1 302 ? 25.484 21.328 18.984 1 90.56 302 GLY A O 1
ATOM 2231 N N . THR A 1 303 ? 24.312 20.312 20.625 1 94.19 303 THR A N 1
ATOM 2232 C CA . THR A 1 303 ? 25.344 19.328 20.922 1 94.19 303 THR A CA 1
ATOM 2233 C C . THR A 1 303 ? 24.844 17.906 20.656 1 94.19 303 THR A C 1
ATOM 2235 O O . THR A 1 303 ? 24.062 17.359 21.438 1 94.19 303 THR A O 1
ATOM 2238 N N . PRO A 1 304 ? 25.297 17.344 19.547 1 96.62 304 PRO A N 1
ATOM 2239 C CA . PRO A 1 304 ? 24.812 16.016 19.219 1 96.62 304 PRO A CA 1
ATOM 2240 C C . PRO A 1 304 ? 25.266 14.953 20.219 1 96.62 304 PRO A C 1
ATOM 2242 O O . PRO A 1 304 ? 26.312 15.102 20.844 1 96.62 304 PRO A O 1
ATOM 2245 N N . THR A 1 305 ? 24.438 13.961 20.453 1 95.5 305 THR A N 1
ATOM 2246 C CA . THR A 1 305 ? 24.75 12.867 21.344 1 95.5 305 THR A CA 1
ATOM 2247 C C . THR A 1 305 ? 24.828 11.539 20.594 1 95.5 305 THR A C 1
ATOM 2249 O O . THR A 1 305 ? 24.453 11.469 19.422 1 95.5 305 THR A O 1
ATOM 2252 N N . ASN A 1 306 ? 25.328 10.484 21.281 1 95.94 306 ASN A N 1
ATOM 2253 C CA . ASN A 1 306 ? 25.766 9.289 20.562 1 95.94 306 ASN A CA 1
ATOM 2254 C C . ASN A 1 306 ? 24.797 8.125 20.766 1 95.94 306 ASN A C 1
ATOM 2256 O O . ASN A 1 306 ? 25 7.043 20.219 1 95.94 306 ASN A O 1
ATOM 2260 N N . GLY A 1 307 ? 23.797 8.344 21.484 1 95 307 GLY A N 1
ATOM 2261 C CA . GLY A 1 307 ? 23.016 7.203 21.938 1 95 307 GLY A CA 1
ATOM 2262 C C . GLY A 1 307 ? 22.125 6.621 20.844 1 95 307 GLY A C 1
ATOM 2263 O O . GLY A 1 307 ? 21.75 5.445 20.906 1 95 307 GLY A O 1
ATOM 2264 N N . VAL A 1 308 ? 21.719 7.387 19.812 1 97.06 308 VAL A N 1
ATOM 2265 C CA . VAL A 1 308 ? 20.922 6.902 18.672 1 97.06 308 VAL A CA 1
ATOM 2266 C C . VAL A 1 308 ? 21.781 6.875 17.422 1 97.06 308 VAL A C 1
ATOM 2268 O O . VAL A 1 308 ? 22.219 7.922 16.938 1 97.06 308 VAL A O 1
ATOM 2271 N N . SER A 1 309 ? 22.031 5.656 16.922 1 97.44 309 SER A N 1
ATOM 2272 C CA . SER A 1 309 ? 22.781 5.555 15.672 1 97.44 309 SER A CA 1
ATOM 2273 C C . SER A 1 309 ? 21.891 5.855 14.469 1 97.44 309 SER A C 1
ATOM 2275 O O . SER A 1 309 ? 20.719 5.445 14.438 1 97.44 309 SER A O 1
ATOM 2277 N N . ILE A 1 310 ? 22.391 6.621 13.5 1 98.44 310 ILE A N 1
ATOM 2278 C CA . ILE A 1 310 ? 21.719 6.906 12.234 1 98.44 310 ILE A CA 1
ATOM 2279 C C . ILE A 1 310 ? 22.516 6.316 11.078 1 98.44 310 ILE A C 1
ATOM 2281 O O . ILE A 1 310 ? 23.484 6.926 10.609 1 98.44 310 ILE A O 1
ATOM 2285 N N . THR A 1 311 ? 22.078 5.141 10.633 1 98.25 311 THR A N 1
ATOM 2286 C CA . THR A 1 311 ? 22.891 4.41 9.656 1 98.25 311 THR A CA 1
ATOM 2287 C C . THR A 1 311 ? 22.062 4.09 8.414 1 98.25 311 THR A C 1
ATOM 2289 O O . THR A 1 311 ? 20.828 3.99 8.484 1 98.25 311 THR A O 1
ATOM 2292 N N . ASP A 1 312 ? 22.656 3.943 7.234 1 97.12 312 ASP A N 1
ATOM 2293 C CA . ASP A 1 312 ? 22.047 3.5 5.988 1 97.12 312 ASP A CA 1
ATOM 2294 C C . ASP A 1 312 ? 20.938 4.461 5.551 1 97.12 312 ASP A C 1
ATOM 2296 O O . ASP A 1 312 ? 19.797 4.047 5.328 1 97.12 312 ASP A O 1
ATOM 2300 N N . ILE A 1 313 ? 21.406 5.742 5.383 1 98.62 313 ILE A N 1
ATOM 2301 C CA . ILE A 1 313 ? 20.5 6.789 4.91 1 98.62 313 ILE A CA 1
ATOM 2302 C C . ILE A 1 313 ? 20.719 7.023 3.42 1 98.62 313 ILE A C 1
ATOM 2304 O O . ILE A 1 313 ? 21.828 7.375 2.996 1 98.62 313 ILE A O 1
ATOM 2308 N N . THR A 1 314 ? 19.703 6.805 2.627 1 97.56 314 THR A N 1
ATOM 2309 C CA . THR A 1 314 ? 19.766 7.062 1.193 1 97.56 314 THR A CA 1
ATOM 2310 C C . THR A 1 314 ? 18.891 8.266 0.823 1 97.56 314 THR A C 1
ATOM 2312 O O . THR A 1 314 ? 17.688 8.273 1.09 1 97.56 314 THR A O 1
ATOM 2315 N N . LEU A 1 315 ? 19.453 9.32 0.265 1 98.44 315 LEU A N 1
ATOM 2316 C CA . LEU A 1 315 ? 18.75 10.422 -0.373 1 98.44 315 LEU A CA 1
ATOM 2317 C C . LEU A 1 315 ? 19.016 10.438 -1.876 1 98.44 315 LEU A C 1
ATOM 2319 O O . LEU A 1 315 ? 20.156 10.5 -2.311 1 98.44 315 LEU A O 1
ATOM 2323 N N . LYS A 1 316 ? 17.938 10.258 -2.602 1 97.81 316 LYS A N 1
ATOM 2324 C CA . LYS A 1 316 ? 18.078 10.211 -4.055 1 97.81 316 LYS A CA 1
ATOM 2325 C C . LYS A 1 316 ? 17.109 11.172 -4.734 1 97.81 316 LYS A C 1
ATOM 2327 O O . LYS A 1 316 ? 15.898 11.109 -4.496 1 97.81 316 LYS A O 1
ATOM 2332 N N . ASN A 1 317 ? 17.609 12.07 -5.605 1 98.38 317 ASN A N 1
ATOM 2333 C CA . ASN A 1 317 ? 16.797 12.992 -6.383 1 98.38 317 ASN A CA 1
ATOM 2334 C C . ASN A 1 317 ? 15.945 13.891 -5.48 1 98.38 317 ASN A C 1
ATOM 2336 O O . ASN A 1 317 ? 14.719 13.906 -5.59 1 98.38 317 ASN A O 1
ATOM 2340 N N . ILE A 1 318 ? 16.703 14.625 -4.637 1 98.81 318 ILE A N 1
ATOM 2341 C CA . ILE A 1 318 ? 16.078 15.648 -3.814 1 98.81 318 ILE A CA 1
ATOM 2342 C C . ILE A 1 318 ? 16.375 17.031 -4.395 1 98.81 318 ILE A C 1
ATOM 2344 O O . ILE A 1 318 ? 17.547 17.391 -4.57 1 98.81 318 ILE A O 1
ATOM 2348 N N . HIS A 1 319 ? 15.359 17.719 -4.75 1 98.75 319 HIS A N 1
ATOM 2349 C CA . HIS A 1 319 ? 15.57 19.016 -5.391 1 98.75 319 HIS A CA 1
ATOM 2350 C C . HIS A 1 319 ? 14.609 20.062 -4.84 1 98.75 319 HIS A C 1
ATOM 2352 O O . HIS A 1 319 ? 13.516 19.734 -4.379 1 98.75 319 HIS A O 1
ATOM 2358 N N . GLY A 1 320 ? 15.016 21.266 -4.914 1 98.62 320 GLY A N 1
ATOM 2359 C CA . GLY A 1 320 ? 14.07 22.328 -4.617 1 98.62 320 GLY A CA 1
ATOM 2360 C C . GLY A 1 320 ? 14.711 23.531 -3.941 1 98.62 320 GLY A C 1
ATOM 2361 O O . GLY A 1 320 ? 15.914 23.75 -4.059 1 98.62 320 GLY A O 1
ATOM 2362 N N . THR A 1 321 ? 13.805 24.391 -3.318 1 98.69 321 THR A N 1
ATOM 2363 C CA . THR A 1 321 ? 14.258 25.719 -2.916 1 98.69 321 THR A CA 1
ATOM 2364 C C . THR A 1 321 ? 14.031 25.938 -1.425 1 98.69 321 THR A C 1
ATOM 2366 O O . THR A 1 321 ? 13 25.531 -0.884 1 98.69 321 THR A O 1
ATOM 2369 N N . VAL A 1 322 ? 15.07 26.531 -0.864 1 98.75 322 VAL A N 1
ATOM 2370 C CA . VAL A 1 322 ? 15.047 27.062 0.496 1 98.75 322 VAL A CA 1
ATOM 2371 C C . VAL A 1 322 ? 15.055 28.578 0.457 1 98.75 322 VAL A C 1
ATOM 2373 O O . VAL A 1 322 ? 15.688 29.188 -0.415 1 98.75 322 VAL A O 1
ATOM 2376 N N . GLN A 1 323 ? 14.312 29.141 1.363 1 98.75 323 GLN A N 1
ATOM 2377 C CA . GLN A 1 323 ? 14.344 30.594 1.462 1 98.75 323 GLN A CA 1
ATOM 2378 C C . GLN A 1 323 ? 15.742 31.094 1.82 1 98.75 323 GLN A C 1
ATOM 2380 O O . GLN A 1 323 ? 16.516 30.375 2.469 1 98.75 323 GLN A O 1
ATOM 2385 N N . SER A 1 324 ? 16 32.406 1.505 1 98.62 324 SER A N 1
ATOM 2386 C CA . SER A 1 324 ? 17.344 32.969 1.69 1 98.62 324 SER A CA 1
ATOM 2387 C C . SER A 1 324 ? 17.734 33 3.164 1 98.62 324 SER A C 1
ATOM 2389 O O . SER A 1 324 ? 18.922 32.938 3.5 1 98.62 324 SER A O 1
ATOM 2391 N N . SER A 1 325 ? 16.781 33.031 3.977 1 98.25 325 SER A N 1
ATOM 2392 C CA . SER A 1 325 ? 17.031 33.094 5.414 1 98.25 325 SER A CA 1
ATOM 2393 C C . SER A 1 325 ? 17.234 31.688 5.988 1 98.25 325 SER A C 1
ATOM 2395 O O . SER A 1 325 ? 17.609 31.531 7.145 1 98.25 325 SER A O 1
ATOM 2397 N N . GLY A 1 326 ? 16.938 30.688 5.195 1 98.44 326 GLY A N 1
ATOM 2398 C CA . GLY A 1 326 ? 17.078 29.312 5.645 1 98.44 326 GLY A CA 1
ATOM 2399 C C . GLY A 1 326 ? 18.438 28.719 5.312 1 98.44 326 GLY A C 1
ATOM 2400 O O . GLY A 1 326 ? 19.344 29.438 4.867 1 98.44 326 GLY A O 1
ATOM 2401 N N . THR A 1 327 ? 18.609 27.469 5.641 1 98.38 327 THR A N 1
ATOM 2402 C CA . THR A 1 327 ? 19.812 26.688 5.383 1 98.38 327 THR A CA 1
ATOM 2403 C C . THR A 1 327 ? 19.5 25.484 4.5 1 98.38 327 THR A C 1
ATOM 2405 O O . THR A 1 327 ? 18.562 24.734 4.773 1 98.38 327 THR A O 1
ATOM 2408 N N . ASP A 1 328 ? 20.25 25.328 3.482 1 98.56 328 ASP A N 1
ATOM 2409 C CA . ASP A 1 328 ? 19.953 24.266 2.52 1 98.56 328 ASP A CA 1
ATOM 2410 C C . ASP A 1 328 ? 20.062 22.891 3.166 1 98.56 328 ASP A C 1
ATOM 2412 O O . ASP A 1 328 ? 19.141 22.078 3.07 1 98.56 328 ASP A O 1
ATOM 2416 N N . ILE A 1 329 ? 21.188 22.609 3.844 1 98.5 329 ILE A N 1
ATOM 2417 C CA . ILE A 1 329 ? 21.453 21.328 4.473 1 98.5 329 ILE A CA 1
ATOM 2418 C C . ILE A 1 329 ? 22.062 21.547 5.855 1 98.5 329 ILE A C 1
ATOM 2420 O O . ILE A 1 329 ? 23.047 22.281 6 1 98.5 329 ILE A O 1
ATOM 2424 N N . TYR A 1 330 ? 21.438 21.016 6.855 1 97.56 330 TYR A N 1
ATOM 2425 C CA . TYR A 1 330 ? 21.922 21.078 8.234 1 97.56 330 TYR A CA 1
ATOM 2426 C C . TYR A 1 330 ? 22.062 19.688 8.828 1 97.56 330 TYR A C 1
ATOM 2428 O O . TYR A 1 330 ? 21.062 18.984 9.008 1 97.56 330 TYR A O 1
ATOM 2436 N N . LEU A 1 331 ? 23.344 19.266 9.188 1 98 331 LEU A N 1
ATOM 2437 C CA . LEU A 1 331 ? 23.641 17.922 9.688 1 98 331 LEU A CA 1
ATOM 2438 C C . LEU A 1 331 ? 24.406 18 11 1 98 331 LEU A C 1
ATOM 2440 O O . LEU A 1 331 ? 25.484 18.594 11.062 1 98 331 LEU A O 1
ATOM 2444 N N . LEU A 1 332 ? 23.844 17.453 11.977 1 97.56 332 LEU A N 1
ATOM 2445 C CA . LEU A 1 332 ? 24.469 17.391 13.289 1 97.56 332 LEU A CA 1
ATOM 2446 C C . LEU A 1 332 ? 24.516 15.953 13.812 1 97.56 332 LEU A C 1
ATOM 2448 O O . LEU A 1 332 ? 23.562 15.484 14.43 1 97.56 332 LEU A O 1
ATOM 2452 N N . CYS A 1 333 ? 25.734 15.312 13.648 1 97.81 333 CYS A N 1
ATOM 2453 C CA . CYS A 1 333 ? 25.906 13.914 14.031 1 97.81 333 CYS A CA 1
ATOM 2454 C C . CYS A 1 333 ? 26.797 13.797 15.273 1 97.81 333 CYS A C 1
ATOM 2456 O O . CYS A 1 333 ? 27.703 14.609 15.469 1 97.81 333 CYS A O 1
ATOM 2458 N N . GLY A 1 334 ? 26.453 12.805 16.062 1 97.38 334 GLY A N 1
ATOM 2459 C CA . GLY A 1 334 ? 27.391 12.398 17.094 1 97.38 334 GLY A CA 1
ATOM 2460 C C . GLY A 1 334 ? 28.672 11.82 16.516 1 97.38 334 GLY A C 1
ATOM 2461 O O . GLY A 1 334 ? 28.828 11.719 15.305 1 97.38 334 GLY A O 1
ATOM 2462 N N . THR A 1 335 ? 29.547 11.469 17.469 1 97 335 THR A N 1
ATOM 2463 C CA . THR A 1 335 ? 30.812 10.906 17.031 1 97 335 THR A CA 1
ATOM 2464 C C . THR A 1 335 ? 30.625 9.477 16.516 1 97 335 THR A C 1
ATOM 2466 O O . THR A 1 335 ? 30.172 8.602 17.266 1 97 335 THR A O 1
ATOM 2469 N N . ASP A 1 336 ? 30.875 9.195 15.305 1 94.81 336 ASP A N 1
ATOM 2470 C CA . ASP A 1 336 ? 30.891 7.902 14.641 1 94.81 336 ASP A CA 1
ATOM 2471 C C . ASP A 1 336 ? 29.531 7.223 14.719 1 94.81 336 ASP A C 1
ATOM 2473 O O . ASP A 1 336 ? 29.438 6 14.844 1 94.81 336 ASP A O 1
ATOM 2477 N N . THR A 1 337 ? 28.484 7.98 14.758 1 97 337 THR A N 1
ATOM 2478 C CA . THR A 1 337 ? 27.156 7.406 14.906 1 97 337 THR A CA 1
ATOM 2479 C C . THR A 1 337 ? 26.359 7.535 13.617 1 97 337 THR A C 1
ATOM 2481 O O . THR A 1 337 ? 25.312 6.906 13.461 1 97 337 THR A O 1
ATOM 2484 N N . CYS A 1 338 ? 26.797 8.336 12.656 1 98.12 338 CYS A N 1
ATOM 2485 C CA . CYS A 1 338 ? 26.234 8.445 11.32 1 98.12 338 CYS A CA 1
ATOM 2486 C C . CYS A 1 338 ? 27.109 7.723 10.297 1 98.12 338 CYS A C 1
ATOM 2488 O O . CYS A 1 338 ? 28.219 8.156 10.008 1 98.12 338 CYS A O 1
ATOM 2490 N N . THR A 1 339 ? 26.562 6.609 9.859 1 97.62 339 THR A N 1
ATOM 2491 C CA . THR A 1 339 ? 27.422 5.797 9 1 97.62 339 THR A CA 1
ATOM 2492 C C . THR A 1 339 ? 26.625 5.289 7.793 1 97.62 339 THR A C 1
ATOM 2494 O O . THR A 1 339 ? 25.422 5.09 7.871 1 97.62 339 THR A O 1
ATOM 2497 N N . ASN A 1 340 ? 27.266 5.098 6.637 1 96.19 340 ASN A N 1
ATOM 2498 C CA . ASN A 1 340 ? 26.734 4.484 5.422 1 96.19 340 ASN A CA 1
ATOM 2499 C C . ASN A 1 340 ? 25.609 5.312 4.816 1 96.19 340 ASN A C 1
ATOM 2501 O O . ASN A 1 340 ? 24.531 4.785 4.543 1 96.19 340 ASN A O 1
ATOM 2505 N N . TRP A 1 341 ? 25.891 6.582 4.656 1 97.69 341 TRP A N 1
ATOM 2506 C CA . TRP A 1 341 ? 24.953 7.457 3.963 1 97.69 341 TRP A CA 1
ATOM 2507 C C . TRP A 1 341 ? 25.266 7.508 2.469 1 97.69 341 TRP A C 1
ATOM 2509 O O . TRP A 1 341 ? 26.438 7.574 2.072 1 97.69 341 TRP A O 1
ATOM 2519 N N . ASN A 1 342 ? 24.266 7.34 1.641 1 95.44 342 ASN A N 1
ATOM 2520 C CA . ASN A 1 342 ? 24.375 7.387 0.187 1 95.44 342 ASN A CA 1
ATOM 2521 C C . ASN A 1 342 ? 23.453 8.445 -0.416 1 95.44 342 ASN A C 1
ATOM 2523 O O . ASN A 1 342 ? 22.266 8.219 -0.565 1 95.44 342 ASN A O 1
ATOM 2527 N N . TRP A 1 343 ? 24.094 9.562 -0.809 1 97.12 343 TRP A N 1
ATOM 2528 C CA . TRP A 1 343 ? 23.312 10.688 -1.343 1 97.12 343 TRP A CA 1
ATOM 2529 C C . TRP A 1 343 ? 23.594 10.883 -2.828 1 97.12 343 TRP A C 1
ATOM 2531 O O . TRP A 1 343 ? 24.766 10.945 -3.24 1 97.12 343 TRP A O 1
ATOM 2541 N N . GLN A 1 344 ? 22.531 10.852 -3.604 1 95.94 344 GLN A N 1
ATOM 2542 C CA . GLN A 1 344 ? 22.672 10.992 -5.047 1 95.94 344 GLN A CA 1
ATOM 2543 C C . GLN A 1 344 ? 21.734 12.055 -5.598 1 95.94 344 GLN A C 1
ATOM 2545 O O . GLN A 1 344 ? 20.531 12.047 -5.281 1 95.94 344 GLN A O 1
ATOM 2550 N N . ASN A 1 345 ? 22.266 12.992 -6.43 1 97.5 345 ASN A N 1
ATOM 2551 C CA . ASN A 1 345 ? 21.469 13.984 -7.133 1 97.5 345 ASN A CA 1
ATOM 2552 C C . ASN A 1 345 ? 20.672 14.852 -6.168 1 97.5 345 ASN A C 1
ATOM 2554 O O . ASN A 1 345 ? 19.438 14.945 -6.277 1 97.5 345 ASN A O 1
ATOM 2558 N N . ILE A 1 346 ? 21.484 15.508 -5.273 1 98.25 346 ILE A N 1
ATOM 2559 C CA . ILE A 1 346 ? 20.922 16.438 -4.297 1 98.25 346 ILE A CA 1
ATOM 2560 C C . ILE A 1 346 ? 21.109 17.875 -4.781 1 98.25 346 ILE A C 1
ATOM 2562 O O . ILE A 1 346 ? 22.234 18.328 -4.965 1 98.25 346 ILE A O 1
ATOM 2566 N N . ASN A 1 347 ? 20.031 18.516 -5.078 1 98.38 347 ASN A N 1
ATOM 2567 C CA . ASN A 1 347 ? 20.062 19.906 -5.531 1 98.38 347 ASN A CA 1
ATOM 2568 C C . ASN A 1 347 ? 19.094 20.781 -4.75 1 98.38 347 ASN A C 1
ATOM 2570 O O . ASN A 1 347 ? 18 21.094 -5.242 1 98.38 347 ASN A O 1
ATOM 2574 N N . VAL A 1 348 ? 19.484 21.125 -3.562 1 98.56 348 VAL A N 1
ATOM 2575 C CA . VAL A 1 348 ? 18.719 22 -2.682 1 98.56 348 VAL A CA 1
ATOM 2576 C C . VAL A 1 348 ? 19.406 23.359 -2.562 1 98.56 348 VAL A C 1
ATOM 2578 O O . VAL A 1 348 ? 20.547 23.438 -2.1 1 98.56 348 VAL A O 1
ATOM 2581 N N . THR A 1 349 ? 18.688 24.391 -2.977 1 98.44 349 THR A N 1
ATOM 2582 C CA . THR A 1 349 ? 19.375 25.672 -3.102 1 98.44 349 THR A CA 1
ATOM 2583 C C . THR A 1 349 ? 18.484 26.812 -2.607 1 98.44 349 THR A C 1
ATOM 2585 O O . THR A 1 349 ? 17.328 26.594 -2.264 1 98.44 349 THR A O 1
ATOM 2588 N N . GLY A 1 350 ? 19.078 27.953 -2.576 1 98.62 350 GLY A N 1
ATOM 2589 C CA . GLY A 1 350 ? 18.391 29.188 -2.213 1 98.62 350 GLY A CA 1
ATOM 2590 C C . GLY A 1 350 ? 18.766 29.688 -0.835 1 98.62 350 GLY A C 1
ATOM 2591 O O . GLY A 1 350 ? 18.812 30.906 -0.608 1 98.62 350 GLY A O 1
ATOM 2592 N N . GLY A 1 351 ? 18.984 28.781 0.096 1 98.44 351 GLY A N 1
ATOM 2593 C CA . GLY A 1 351 ? 19.406 29.141 1.44 1 98.44 351 GLY A CA 1
ATOM 2594 C C . GLY A 1 351 ? 20.906 29.25 1.591 1 98.44 351 GLY A C 1
ATOM 2595 O O . GLY A 1 351 ? 21.625 29.391 0.599 1 98.44 351 GLY A O 1
ATOM 2596 N N . THR A 1 352 ? 21.344 29.297 2.812 1 97.94 352 THR A N 1
ATOM 2597 C CA . THR A 1 352 ? 22.766 29.391 3.107 1 97.94 352 THR A CA 1
ATOM 2598 C C . THR A 1 352 ? 23.375 28.016 3.301 1 97.94 352 THR A C 1
ATOM 2600 O O . THR A 1 352 ? 22.672 27.047 3.596 1 97.94 352 THR A O 1
ATOM 2603 N N . THR A 1 353 ? 24.703 27.953 3.102 1 96.62 353 THR A N 1
ATOM 2604 C CA . THR A 1 353 ? 25.469 26.766 3.461 1 96.62 353 THR A CA 1
ATOM 2605 C C . THR A 1 353 ? 25.781 26.75 4.953 1 96.62 353 THR A C 1
ATOM 2607 O O . THR A 1 353 ? 26.234 27.766 5.508 1 96.62 353 THR A O 1
ATOM 2610 N N . SER A 1 354 ? 25.484 25.672 5.547 1 94.56 354 SER A N 1
ATOM 2611 C CA . SER A 1 354 ? 25.688 25.594 6.988 1 94.56 354 SER A CA 1
ATOM 2612 C C . SER A 1 354 ? 27.172 25.594 7.332 1 94.56 354 SER A C 1
ATOM 2614 O O . SER A 1 354 ? 27.984 24.953 6.645 1 94.56 354 SER A O 1
ATOM 2616 N N . ASN A 1 355 ? 27.531 26.297 8.375 1 92.88 355 ASN A N 1
ATOM 2617 C CA . ASN A 1 355 ? 28.875 26.219 8.93 1 92.88 355 ASN A CA 1
ATOM 2618 C C . ASN A 1 355 ? 28.906 25.422 10.234 1 92.88 355 ASN A C 1
ATOM 2620 O O . ASN A 1 355 ? 29.922 25.406 10.93 1 92.88 355 ASN A O 1
ATOM 2624 N N . GLU A 1 356 ? 27.812 24.75 10.453 1 92.62 356 GLU A N 1
ATOM 2625 C CA . GLU A 1 356 ? 27.672 24.125 11.766 1 92.62 356 GLU A CA 1
ATOM 2626 C C . GLU A 1 356 ? 27.547 22.609 11.633 1 92.62 356 GLU A C 1
ATOM 2628 O O . GLU A 1 356 ? 27.344 21.906 12.633 1 92.62 356 GLU A O 1
ATOM 2633 N N . CYS A 1 357 ? 27.672 22.125 10.43 1 95.38 357 CYS A N 1
ATOM 2634 C CA . CYS A 1 357 ? 27.609 20.672 10.258 1 95.38 357 CYS A CA 1
ATOM 2635 C C . CYS A 1 357 ? 28.734 19.984 11.023 1 95.38 357 CYS A C 1
ATOM 2637 O O . CYS A 1 357 ? 29.875 20.438 10.992 1 95.38 357 CYS A O 1
ATOM 2639 N N . THR A 1 358 ? 28.359 18.922 11.719 1 96.19 358 THR A N 1
ATOM 2640 C CA . THR A 1 358 ? 29.281 18.281 12.641 1 96.19 358 THR A CA 1
ATOM 2641 C C . THR A 1 358 ? 29.297 16.766 12.422 1 96.19 358 THR A C 1
ATOM 2643 O O . THR A 1 358 ? 28.234 16.141 12.328 1 96.19 358 THR A O 1
ATOM 2646 N N . ASN A 1 359 ? 30.5 16.125 12.305 1 96.88 359 ASN A N 1
ATOM 2647 C CA . ASN A 1 359 ? 30.75 14.68 12.25 1 96.88 359 ASN A CA 1
ATOM 2648 C C . ASN A 1 359 ? 29.984 14.016 11.117 1 96.88 359 ASN A C 1
ATOM 2650 O O . ASN A 1 359 ? 29.344 12.984 11.32 1 96.88 359 ASN A O 1
ATOM 2654 N N . ILE A 1 360 ? 29.984 14.656 9.961 1 94.5 360 ILE A N 1
ATOM 2655 C CA . ILE A 1 360 ? 29.203 14.164 8.836 1 94.5 360 ILE A CA 1
ATOM 2656 C C . ILE A 1 360 ? 29.953 13.047 8.125 1 94.5 360 ILE A C 1
ATOM 2658 O O . ILE A 1 360 ? 31.188 13.086 8.031 1 94.5 360 ILE A O 1
ATOM 2662 N N . PRO A 1 361 ? 29.234 12.078 7.648 1 95.12 361 PRO A N 1
ATOM 2663 C CA . PRO A 1 361 ? 29.906 11.016 6.898 1 95.12 361 PRO A CA 1
ATOM 2664 C C . PRO A 1 361 ? 30.594 11.539 5.637 1 95.12 361 PRO A C 1
ATOM 2666 O O . PRO A 1 361 ? 30.188 12.562 5.09 1 95.12 361 PRO A O 1
ATOM 2669 N N . SER A 1 362 ? 31.562 10.781 5.156 1 91.25 362 SER A N 1
ATOM 2670 C CA . SER A 1 362 ? 32.281 11.148 3.949 1 91.25 362 SER A CA 1
ATOM 2671 C C . SER A 1 362 ? 31.375 11.164 2.73 1 91.25 362 SER A C 1
ATOM 2673 O O . SER A 1 362 ? 30.531 10.281 2.568 1 91.25 362 SER A O 1
ATOM 2675 N N . GLY A 1 363 ? 31.5 12.211 1.945 1 90.81 363 GLY A N 1
ATOM 2676 C CA . GLY A 1 363 ? 30.797 12.258 0.674 1 90.81 363 GLY A CA 1
ATOM 2677 C C . GLY A 1 363 ? 29.438 12.93 0.772 1 90.81 363 GLY A C 1
ATOM 2678 O O . GLY A 1 363 ? 28.781 13.172 -0.245 1 90.81 363 GLY A O 1
ATOM 2679 N N . VAL A 1 364 ? 29.078 13.203 1.938 1 92.81 364 VAL A N 1
ATOM 2680 C CA . VAL A 1 364 ? 27.797 13.867 2.131 1 92.81 364 VAL A CA 1
ATOM 2681 C C . VAL A 1 364 ? 27.984 15.383 2.125 1 92.81 364 VAL A C 1
ATOM 2683 O O . VAL A 1 364 ? 28.875 15.906 2.807 1 92.81 364 VAL A O 1
ATOM 2686 N N . PRO A 1 365 ? 27.156 15.977 1.273 1 90.12 365 PRO A N 1
ATOM 2687 C CA . PRO A 1 365 ? 27.312 17.438 1.243 1 90.12 365 PRO A CA 1
ATOM 2688 C C . PRO A 1 365 ? 26.734 18.109 2.486 1 90.12 365 PRO A C 1
ATOM 2690 O O . PRO A 1 365 ? 25.812 17.578 3.107 1 90.12 365 PRO A O 1
ATOM 2693 N N . CYS A 1 366 ? 27.406 19.203 2.834 1 90.31 366 CYS A N 1
ATOM 2694 C CA . CYS A 1 366 ? 26.875 20.109 3.846 1 90.31 366 CYS A CA 1
ATOM 2695 C C . CYS A 1 366 ? 27.328 21.547 3.592 1 90.31 366 CYS A C 1
ATOM 2697 O O . CYS A 1 366 ? 28.438 21.766 3.107 1 90.31 366 CYS A O 1
ATOM 2699 N N . MET B 1 1 ? -52.969 74.125 -11.75 1 25.83 1 MET B N 1
ATOM 2700 C CA . MET B 1 1 ? -51.781 73.812 -10.945 1 25.83 1 MET B CA 1
ATOM 2701 C C . MET B 1 1 ? -51.938 72.438 -10.273 1 25.83 1 MET B C 1
ATOM 2703 O O . MET B 1 1 ? -52.906 72.188 -9.586 1 25.83 1 MET B O 1
ATOM 2707 N N . ILE B 1 2 ? -51.188 71.438 -10.922 1 24.8 2 ILE B N 1
ATOM 2708 C CA . ILE B 1 2 ? -51.188 70 -11.18 1 24.8 2 ILE B CA 1
ATOM 2709 C C . ILE B 1 2 ? -50.719 69.25 -9.93 1 24.8 2 ILE B C 1
ATOM 2711 O O . ILE B 1 2 ? -49.531 69.25 -9.609 1 24.8 2 ILE B O 1
ATOM 2715 N N . LEU B 1 3 ? -51.25 69.75 -8.82 1 25.95 3 LEU B N 1
ATOM 2716 C CA . LEU B 1 3 ? -50.875 69.188 -7.527 1 25.95 3 LEU B CA 1
ATOM 2717 C C . LEU B 1 3 ? -51.094 67.688 -7.516 1 25.95 3 LEU B C 1
ATOM 2719 O O . LEU B 1 3 ? -52.219 67.188 -7.551 1 25.95 3 LEU B O 1
ATOM 2723 N N . SER B 1 4 ? -50.312 67 -8.359 1 24.03 4 SER B N 1
ATOM 2724 C CA . SER B 1 4 ? -50.312 65.562 -8.672 1 24.03 4 SER B CA 1
ATOM 2725 C C . SER B 1 4 ? -50.031 64.75 -7.434 1 24.03 4 SER B C 1
ATOM 2727 O O . SER B 1 4 ? -48.906 64.75 -6.914 1 24.03 4 SER B O 1
ATOM 2729 N N . LYS B 1 5 ? -51 64.875 -6.441 1 29.02 5 LYS B N 1
ATOM 2730 C CA . LYS B 1 5 ? -50.812 64.188 -5.176 1 29.02 5 LYS B CA 1
ATOM 2731 C C . LYS B 1 5 ? -50.531 62.719 -5.41 1 29.02 5 LYS B C 1
ATOM 2733 O O . LYS B 1 5 ? -51.281 62.031 -6.105 1 29.02 5 LYS B O 1
ATOM 2738 N N . CYS B 1 6 ? -49.188 62.344 -5.504 1 26.39 6 CYS B N 1
ATOM 2739 C CA . CYS B 1 6 ? -48.562 61.031 -5.645 1 26.39 6 CYS B CA 1
ATOM 2740 C C . CYS B 1 6 ? -49.062 60.062 -4.59 1 26.39 6 CYS B C 1
ATOM 2742 O O . CYS B 1 6 ? -49 60.344 -3.393 1 26.39 6 CYS B O 1
ATOM 2744 N N . THR B 1 7 ? -50.188 59.344 -4.914 1 24.59 7 THR B N 1
ATOM 2745 C CA . THR B 1 7 ? -50.844 58.25 -4.184 1 24.59 7 THR B CA 1
ATOM 2746 C C . THR B 1 7 ? -49.844 57.188 -3.738 1 24.59 7 THR B C 1
ATOM 2748 O O . THR B 1 7 ? -49.094 56.656 -4.559 1 24.59 7 THR B O 1
ATOM 2751 N N . LEU B 1 8 ? -49.312 57.406 -2.559 1 26.22 8 LEU B N 1
ATOM 2752 C CA . LEU B 1 8 ? -48.406 56.5 -1.854 1 26.22 8 LEU B CA 1
ATOM 2753 C C . LEU B 1 8 ? -48.969 55.094 -1.72 1 26.22 8 LEU B C 1
ATOM 2755 O O . LEU B 1 8 ? -49.969 54.906 -1.03 1 26.22 8 LEU B O 1
ATOM 2759 N N . LEU B 1 9 ? -49.25 54.469 -2.873 1 25.56 9 LEU B N 1
ATOM 2760 C CA . LEU B 1 9 ? -49.75 53.125 -2.637 1 25.56 9 LEU B CA 1
ATOM 2761 C C . LEU B 1 9 ? -48.781 52.312 -1.798 1 25.56 9 LEU B C 1
ATOM 2763 O O . LEU B 1 9 ? -47.594 52.219 -2.133 1 25.56 9 LEU B O 1
ATOM 2767 N N . ALA B 1 10 ? -49 52.188 -0.595 1 26.39 10 ALA B N 1
ATOM 2768 C CA . ALA B 1 10 ? -48.312 51.375 0.417 1 26.39 10 ALA B CA 1
ATOM 2769 C C . ALA B 1 10 ? -48.281 49.906 0.002 1 26.39 10 ALA B C 1
ATOM 2771 O O . ALA B 1 10 ? -49.312 49.25 -0.056 1 26.39 10 ALA B O 1
ATOM 2772 N N . ALA B 1 11 ? -47.656 49.531 -1.159 1 26.77 11 ALA B N 1
ATOM 2773 C CA . ALA B 1 11 ? -47.656 48.094 -1.402 1 26.77 11 ALA B CA 1
ATOM 2774 C C . ALA B 1 11 ? -47.094 47.344 -0.212 1 26.77 11 ALA B C 1
ATOM 2776 O O . ALA B 1 11 ? -46 47.656 0.263 1 26.77 11 ALA B O 1
ATOM 2777 N N . MET B 1 12 ? -47.938 46.812 0.57 1 26.09 12 MET B N 1
ATOM 2778 C CA . MET B 1 12 ? -47.594 45.875 1.631 1 26.09 12 MET B CA 1
ATOM 2779 C C . MET B 1 12 ? -46.781 44.688 1.082 1 26.09 12 MET B C 1
ATOM 2781 O O . MET B 1 12 ? -47.25 43.938 0.224 1 26.09 12 MET B O 1
ATOM 2785 N N . ALA B 1 13 ? -45.562 44.938 0.62 1 30.3 13 ALA B N 1
ATOM 2786 C CA . ALA B 1 13 ? -44.812 43.719 0.192 1 30.3 13 ALA B CA 1
ATOM 2787 C C . ALA B 1 13 ? -44.781 42.688 1.301 1 30.3 13 ALA B C 1
ATOM 2789 O O . ALA B 1 13 ? -44.406 42.969 2.432 1 30.3 13 ALA B O 1
ATOM 2790 N N . GLY B 1 14 ? -45.75 41.719 1.284 1 30.38 14 GLY B N 1
ATOM 2791 C CA . GLY B 1 14 ? -45.688 40.469 2.059 1 30.38 14 GLY B CA 1
ATOM 2792 C C . GLY B 1 14 ? -44.312 39.844 2.061 1 30.38 14 GLY B C 1
ATOM 2793 O O . GLY B 1 14 ? -43.625 39.812 1.029 1 30.38 14 GLY B O 1
ATOM 2794 N N . MET B 1 15 ? -43.625 39.938 3.207 1 29.19 15 MET B N 1
ATOM 2795 C CA . MET B 1 15 ? -42.344 39.281 3.486 1 29.19 15 MET B CA 1
ATOM 2796 C C . MET B 1 15 ? -42.438 37.781 3.148 1 29.19 15 MET B C 1
ATOM 2798 O O . MET B 1 15 ? -43.281 37.094 3.682 1 29.19 15 MET B O 1
ATOM 2802 N N . VAL B 1 16 ? -42.312 37.438 1.851 1 35.28 16 VAL B N 1
ATOM 2803 C CA . VAL B 1 16 ? -42.062 36 1.568 1 35.28 16 VAL B CA 1
ATOM 2804 C C . VAL B 1 16 ? -40.938 35.5 2.463 1 35.28 16 VAL B C 1
ATOM 2806 O O . VAL B 1 16 ? -39.812 36 2.43 1 35.28 16 VAL B O 1
ATOM 2809 N N . THR B 1 17 ? -41.312 35.062 3.689 1 31.81 17 THR B N 1
ATOM 2810 C CA . THR B 1 17 ? -40.375 34.25 4.445 1 31.81 17 THR B CA 1
ATOM 2811 C C . THR B 1 17 ? -39.844 33.094 3.59 1 31.81 17 THR B C 1
ATOM 2813 O O . THR B 1 17 ? -40.625 32.344 2.99 1 31.81 17 THR B O 1
ATOM 2816 N N . ALA B 1 18 ? -38.75 33.312 2.877 1 30.16 18 ALA B N 1
ATOM 2817 C CA . ALA B 1 18 ? -38.031 32.188 2.248 1 30.16 18 ALA B CA 1
ATOM 2818 C C . ALA B 1 18 ? -37.906 31.016 3.199 1 30.16 18 ALA B C 1
ATOM 2820 O O . ALA B 1 18 ? -37.375 31.141 4.301 1 30.16 18 ALA B O 1
ATOM 2821 N N . ALA B 1 19 ? -38.844 30.062 3.039 1 35.41 19 ALA B N 1
ATOM 2822 C CA . ALA B 1 19 ? -38.656 28.797 3.74 1 35.41 19 ALA B CA 1
ATOM 2823 C C . ALA B 1 19 ? -37.219 28.266 3.518 1 35.41 19 ALA B C 1
ATOM 2825 O O . ALA B 1 19 ? -36.75 28.234 2.385 1 35.41 19 ALA B O 1
ATOM 2826 N N . PRO B 1 20 ? -36.438 28.219 4.594 1 30.86 20 PRO B N 1
ATOM 2827 C CA . PRO B 1 20 ? -35.125 27.625 4.391 1 30.86 20 PRO B CA 1
ATOM 2828 C C . PRO B 1 20 ? -35.188 26.297 3.623 1 30.86 20 PRO B C 1
ATOM 2830 O O . PRO B 1 20 ? -36.031 25.453 3.906 1 30.86 20 PRO B O 1
ATOM 2833 N N . ILE B 1 21 ? -35 26.359 2.322 1 30.77 21 ILE B N 1
ATOM 2834 C CA . ILE B 1 21 ? -34.75 25.078 1.666 1 30.77 21 ILE B CA 1
ATOM 2835 C C . ILE B 1 21 ? -33.688 24.281 2.447 1 30.77 21 ILE B C 1
ATOM 2837 O O . ILE B 1 21 ? -32.531 24.688 2.516 1 30.77 21 ILE B O 1
ATOM 2841 N N . ASN B 1 22 ? -34.156 23.781 3.555 1 28.3 22 ASN B N 1
ATOM 2842 C CA . ASN B 1 22 ? -33.312 22.75 4.129 1 28.3 22 ASN B CA 1
ATOM 2843 C C . ASN B 1 22 ? -32.875 21.734 3.076 1 28.3 22 ASN B C 1
ATOM 2845 O O . ASN B 1 22 ? -33.656 20.844 2.701 1 28.3 22 ASN B O 1
ATOM 2849 N N . LYS B 1 23 ? -32.281 22.266 2.004 1 30.47 23 LYS B N 1
ATOM 2850 C CA . LYS B 1 23 ? -31.75 21.203 1.148 1 30.47 23 LYS B CA 1
ATOM 2851 C C . LYS B 1 23 ? -31.031 20.141 1.974 1 30.47 23 LYS B C 1
ATOM 2853 O O . LYS B 1 23 ? -29.891 20.328 2.381 1 30.47 23 LYS B O 1
ATOM 2858 N N . ASN B 1 24 ? -31.719 19.453 2.73 1 30 24 ASN B N 1
ATOM 2859 C CA . ASN B 1 24 ? -31.141 18.266 3.365 1 30 24 ASN B CA 1
ATOM 2860 C C . ASN B 1 24 ? -30.438 17.375 2.346 1 30 24 ASN B C 1
ATOM 2862 O O . ASN B 1 24 ? -31.109 16.719 1.532 1 30 24 ASN B O 1
ATOM 2866 N N . VAL B 1 25 ? -29.438 17.812 1.622 1 34.12 25 VAL B N 1
ATOM 2867 C CA . VAL B 1 25 ? -28.625 16.891 0.842 1 34.12 25 VAL B CA 1
ATOM 2868 C C . VAL B 1 25 ? -28.406 15.586 1.623 1 34.12 25 VAL B C 1
ATOM 2870 O O . VAL B 1 25 ? -27.734 15.578 2.648 1 34.12 25 VAL B O 1
ATOM 2873 N N . CYS B 1 26 ? -29.344 14.773 1.9 1 37.66 26 CYS B N 1
ATOM 2874 C CA . CYS B 1 26 ? -29.297 13.43 2.467 1 37.66 26 CYS B CA 1
ATOM 2875 C C . CYS B 1 26 ? -28.297 12.555 1.709 1 37.66 26 CYS B C 1
ATOM 2877 O O . CYS B 1 26 ? -28.641 11.984 0.67 1 37.66 26 CYS B O 1
ATOM 2879 N N . SER B 1 27 ? -27.172 12.836 1.324 1 47.81 27 SER B N 1
ATOM 2880 C CA . SER B 1 27 ? -26.266 11.898 0.669 1 47.81 27 SER B CA 1
ATOM 2881 C C . SER B 1 27 ? -26.219 10.57 1.419 1 47.81 27 SER B C 1
ATOM 2883 O O . SER B 1 27 ? -25.281 10.328 2.193 1 47.81 27 SER B O 1
ATOM 2885 N N . SER B 1 28 ? -27.359 10.078 2.021 1 56.97 28 SER B N 1
ATOM 2886 C CA . SER B 1 28 ? -27.406 8.797 2.721 1 56.97 28 SER B CA 1
ATOM 2887 C C . SER B 1 28 ? -26.875 7.668 1.84 1 56.97 28 SER B C 1
ATOM 2889 O O . SER B 1 28 ? -27.156 7.621 0.642 1 56.97 28 SER B O 1
ATOM 2891 N N . GLU B 1 29 ? -25.891 7.008 2.291 1 71.75 29 GLU B N 1
ATOM 2892 C CA . GLU B 1 29 ? -25.406 5.801 1.619 1 71.75 29 GLU B CA 1
ATOM 2893 C C . GLU B 1 29 ? -26.562 4.859 1.299 1 71.75 29 GLU B C 1
ATOM 2895 O O . GLU B 1 29 ? -27.438 4.637 2.137 1 71.75 29 GLU B O 1
ATOM 2900 N N . SER B 1 30 ? -26.781 4.637 -0.032 1 86.75 30 SER B N 1
ATOM 2901 C CA . SER B 1 30 ? -27.734 3.627 -0.476 1 86.75 30 SER B CA 1
ATOM 2902 C C . SER B 1 30 ? -27.094 2.248 -0.558 1 86.75 30 SER B C 1
ATOM 2904 O O . SER B 1 30 ? -25.922 2.125 -0.948 1 86.75 30 SER B O 1
ATOM 2906 N N . VAL B 1 31 ? -27.828 1.252 0.044 1 92.12 31 VAL B N 1
ATOM 2907 C CA . VAL B 1 31 ? -27.312 -0.111 0.103 1 92.12 31 VAL B CA 1
ATOM 2908 C C . VAL B 1 31 ? -28.188 -1.036 -0.732 1 92.12 31 VAL B C 1
ATOM 2910 O O . VAL B 1 31 ? -29.422 -0.988 -0.634 1 92.12 31 VAL B O 1
ATOM 2913 N N . CYS B 1 32 ? -27.547 -1.763 -1.61 1 95.06 32 CYS B N 1
ATOM 2914 C CA . CYS B 1 32 ? -28.234 -2.789 -2.379 1 95.06 32 CYS B CA 1
ATOM 2915 C C . CYS B 1 32 ? -27.641 -4.168 -2.115 1 95.06 32 CYS B C 1
ATOM 2917 O O . CYS B 1 32 ? -26.422 -4.328 -2.104 1 95.06 32 CYS B O 1
ATOM 2919 N N . THR B 1 33 ? -28.547 -5.125 -1.812 1 95.88 33 THR B N 1
ATOM 2920 C CA . THR B 1 33 ? -28.156 -6.531 -1.806 1 95.88 33 THR B CA 1
ATOM 2921 C C . THR B 1 33 ? -28.703 -7.25 -3.031 1 95.88 33 THR B C 1
ATOM 2923 O O . THR B 1 33 ? -29.922 -7.281 -3.246 1 95.88 33 THR B O 1
ATOM 2926 N N . PHE B 1 34 ? -27.797 -7.723 -3.836 1 97.75 34 PHE B N 1
ATOM 2927 C CA . PHE B 1 34 ? -28.203 -8.492 -5.004 1 97.75 34 PHE B CA 1
ATOM 2928 C C . PHE B 1 34 ? -27.969 -9.984 -4.781 1 97.75 34 PHE B C 1
ATOM 2930 O O . PHE B 1 34 ? -26.953 -10.375 -4.195 1 97.75 34 PHE B O 1
ATOM 2937 N N . THR B 1 35 ? -28.906 -10.852 -5.332 1 97.88 35 THR B N 1
ATOM 2938 C CA . THR B 1 35 ? -28.797 -12.289 -5.152 1 97.88 35 THR B CA 1
ATOM 2939 C C . THR B 1 35 ? -28.641 -12.992 -6.496 1 97.88 35 THR B C 1
ATOM 2941 O O . THR B 1 35 ? -28.656 -14.227 -6.566 1 97.88 35 THR B O 1
ATOM 2944 N N . ASP B 1 36 ? -28.547 -12.172 -7.531 1 98.12 36 ASP B N 1
ATOM 2945 C CA . ASP B 1 36 ? -28.266 -12.734 -8.844 1 98.12 36 ASP B CA 1
ATOM 2946 C C . ASP B 1 36 ? -27.469 -11.758 -9.703 1 98.12 36 ASP B C 1
ATOM 2948 O O . ASP B 1 36 ? -27.531 -10.547 -9.492 1 98.12 36 ASP B O 1
ATOM 2952 N N . ALA B 1 37 ? -26.797 -12.305 -10.711 1 98.69 37 ALA B N 1
ATOM 2953 C CA . ALA B 1 37 ? -25.844 -11.539 -11.5 1 98.69 37 ALA B CA 1
ATOM 2954 C C . ALA B 1 37 ? -26.547 -10.477 -12.336 1 98.69 37 ALA B C 1
ATOM 2956 O O . ALA B 1 37 ? -26.078 -9.336 -12.43 1 98.69 37 ALA B O 1
ATOM 2957 N N . HIS B 1 38 ? -27.672 -10.828 -12.938 1 98.56 38 HIS B N 1
ATOM 2958 C CA . HIS B 1 38 ? -28.359 -9.906 -13.828 1 98.56 38 HIS B CA 1
ATOM 2959 C C . HIS B 1 38 ? -28.812 -8.648 -13.078 1 98.56 38 HIS B C 1
ATOM 2961 O O . HIS B 1 38 ? -28.609 -7.531 -13.555 1 98.56 38 HIS B O 1
ATOM 2967 N N . SER B 1 39 ? -29.344 -8.82 -11.93 1 98.38 39 SER B N 1
ATOM 2968 C CA . SER B 1 39 ? -29.797 -7.691 -11.117 1 98.38 39 SER B CA 1
ATOM 2969 C C . SER B 1 39 ? -28.625 -6.836 -10.664 1 98.38 39 SER B C 1
ATOM 2971 O O . SER B 1 39 ? -28.719 -5.609 -10.609 1 98.38 39 SER B O 1
ATOM 2973 N N . ALA B 1 40 ? -27.547 -7.488 -10.336 1 98.38 40 ALA B N 1
ATOM 2974 C CA . ALA B 1 40 ? -26.359 -6.754 -9.914 1 98.38 40 ALA B CA 1
ATOM 2975 C C . ALA B 1 40 ? -25.828 -5.871 -11.039 1 98.38 40 ALA B C 1
ATOM 2977 O O . ALA B 1 40 ? -25.531 -4.695 -10.828 1 98.38 40 ALA B O 1
ATOM 2978 N N . ILE B 1 41 ? -25.75 -6.43 -12.211 1 98.62 41 ILE B N 1
ATOM 2979 C CA . ILE B 1 41 ? -25.203 -5.742 -13.375 1 98.62 41 ILE B CA 1
ATOM 2980 C C . ILE B 1 41 ? -26.109 -4.562 -13.742 1 98.62 41 ILE B C 1
ATOM 2982 O O . ILE B 1 41 ? -25.609 -3.461 -14.008 1 98.62 41 ILE B O 1
ATOM 2986 N N . SER B 1 42 ? -27.391 -4.781 -13.664 1 98.19 42 SER B N 1
ATOM 2987 C CA . SER B 1 42 ? -28.344 -3.744 -14.062 1 98.19 42 SER B CA 1
ATOM 2988 C C . SER B 1 42 ? -28.484 -2.684 -12.977 1 98.19 42 SER B C 1
ATOM 2990 O O . SER B 1 42 ? -28.75 -1.516 -13.281 1 98.19 42 SER B O 1
ATOM 2992 N N . GLY B 1 43 ? -28.266 -3.072 -11.727 1 97.81 43 GLY B N 1
ATOM 2993 C CA . GLY B 1 43 ? -28.562 -2.188 -10.617 1 97.81 43 GLY B CA 1
ATOM 2994 C C . GLY B 1 43 ? -27.328 -1.571 -9.992 1 97.81 43 GLY B C 1
ATOM 2995 O O . GLY B 1 43 ? -27.422 -0.787 -9.047 1 97.81 43 GLY B O 1
ATOM 2996 N N . LYS B 1 44 ? -26.156 -1.777 -10.484 1 96.62 44 LYS B N 1
ATOM 2997 C CA . LYS B 1 44 ? -24.891 -1.482 -9.82 1 96.62 44 LYS B CA 1
ATOM 2998 C C . LYS B 1 44 ? -24.75 0.014 -9.57 1 96.62 44 LYS B C 1
ATOM 3000 O O . LYS B 1 44 ? -24.078 0.422 -8.617 1 96.62 44 LYS B O 1
ATOM 3005 N N . ASN B 1 45 ? -25.406 0.842 -10.352 1 97 45 ASN B N 1
ATOM 3006 C CA . ASN B 1 45 ? -25.188 2.279 -10.211 1 97 45 ASN B CA 1
ATOM 3007 C C . ASN B 1 45 ? -26.266 2.928 -9.352 1 97 45 ASN B C 1
ATOM 3009 O O . ASN B 1 45 ? -26.281 4.148 -9.18 1 97 45 ASN B O 1
ATOM 3013 N N . SER B 1 46 ? -27.094 2.115 -8.766 1 94.62 46 SER B N 1
ATOM 3014 C CA . SER B 1 46 ? -28.188 2.662 -7.953 1 94.62 46 SER B CA 1
ATOM 3015 C C . SER B 1 46 ? -27.781 2.729 -6.48 1 94.62 46 SER B C 1
ATOM 3017 O O . SER B 1 46 ? -28.516 3.293 -5.664 1 94.62 46 SER B O 1
ATOM 3019 N N . CYS B 1 47 ? -26.609 2.145 -6.223 1 92.94 47 CYS B N 1
ATOM 3020 C CA . CYS B 1 47 ? -26.25 2.068 -4.809 1 92.94 47 CYS B CA 1
ATOM 3021 C C . CYS B 1 47 ? -24.781 2.383 -4.605 1 92.94 47 CYS B C 1
ATOM 3023 O O . CYS B 1 47 ? -23.953 2.105 -5.477 1 92.94 47 CYS B O 1
ATOM 3025 N N . SER B 1 48 ? -24.531 2.926 -3.369 1 94.56 48 SER B N 1
ATOM 3026 C CA . SER B 1 48 ? -23.141 3.246 -3.021 1 94.56 48 SER B CA 1
ATOM 3027 C C . SER B 1 48 ? -22.469 2.078 -2.311 1 94.56 48 SER B C 1
ATOM 3029 O O . SER B 1 48 ? -21.234 2.037 -2.201 1 94.56 48 SER B O 1
ATOM 3031 N N . VAL B 1 49 ? -23.234 1.184 -1.733 1 95.62 49 VAL B N 1
ATOM 3032 C CA . VAL B 1 49 ? -22.766 -0.082 -1.184 1 95.62 49 VAL B CA 1
ATOM 3033 C C . VAL B 1 49 ? -23.469 -1.244 -1.868 1 95.62 49 VAL B C 1
ATOM 3035 O O . VAL B 1 49 ? -24.703 -1.333 -1.831 1 95.62 49 VAL B O 1
ATOM 3038 N N . ILE B 1 50 ? -22.719 -2.064 -2.457 1 97.5 50 ILE B N 1
ATOM 3039 C CA . ILE B 1 50 ? -23.25 -3.221 -3.174 1 97.5 50 ILE B CA 1
ATOM 3040 C C . ILE B 1 50 ? -22.859 -4.504 -2.441 1 97.5 50 ILE B C 1
ATOM 3042 O O . ILE B 1 50 ? -21.672 -4.781 -2.25 1 97.5 50 ILE B O 1
ATOM 3046 N N . ILE B 1 51 ? -23.797 -5.262 -2.025 1 97.31 51 ILE B N 1
ATOM 3047 C CA . ILE B 1 51 ? -23.562 -6.582 -1.448 1 97.31 51 ILE B CA 1
ATOM 3048 C C . ILE B 1 51 ? -23.969 -7.66 -2.449 1 97.31 51 ILE B C 1
ATOM 3050 O O . ILE B 1 51 ? -25.109 -7.691 -2.908 1 97.31 51 ILE B O 1
ATOM 3054 N N . LEU B 1 52 ? -23.047 -8.469 -2.846 1 98.44 52 LEU B N 1
ATOM 3055 C CA . LEU B 1 52 ? -23.281 -9.602 -3.732 1 98.44 52 LEU B CA 1
ATOM 3056 C C . LEU B 1 52 ? -23.438 -10.891 -2.936 1 98.44 52 LEU B C 1
ATOM 3058 O O . LEU B 1 52 ? -22.453 -11.492 -2.512 1 98.44 52 LEU B O 1
ATOM 3062 N N . ASP B 1 53 ? -24.688 -11.312 -2.836 1 97.44 53 ASP B N 1
ATOM 3063 C CA . ASP B 1 53 ? -25.016 -12.398 -1.917 1 97.44 53 ASP B CA 1
ATOM 3064 C C . ASP B 1 53 ? -25.234 -13.711 -2.672 1 97.44 53 ASP B C 1
ATOM 3066 O O . ASP B 1 53 ? -26.297 -13.922 -3.26 1 97.44 53 ASP B O 1
ATOM 3070 N N . ASN B 1 54 ? -24.203 -14.625 -2.59 1 97.94 54 ASN B N 1
ATOM 3071 C CA . ASN B 1 54 ? -24.328 -15.945 -3.207 1 97.94 54 ASN B CA 1
ATOM 3072 C C . ASN B 1 54 ? -24.703 -15.844 -4.68 1 97.94 54 ASN B C 1
ATOM 3074 O O . ASN B 1 54 ? -25.688 -16.438 -5.109 1 97.94 54 ASN B O 1
ATOM 3078 N N . ILE B 1 55 ? -23.844 -15.227 -5.434 1 98.62 55 ILE B N 1
ATOM 3079 C CA . ILE B 1 55 ? -24.125 -14.938 -6.836 1 98.62 55 ILE B CA 1
ATOM 3080 C C . ILE B 1 55 ? -23.688 -16.109 -7.703 1 98.62 55 ILE B C 1
ATOM 3082 O O . ILE B 1 55 ? -22.531 -16.562 -7.609 1 98.62 55 ILE B O 1
ATOM 3086 N N . GLU B 1 56 ? -24.547 -16.641 -8.461 1 98.75 56 GLU B N 1
ATOM 3087 C CA . GLU B 1 56 ? -24.234 -17.562 -9.547 1 98.75 56 GLU B CA 1
ATOM 3088 C C . GLU B 1 56 ? -24.281 -16.859 -10.898 1 98.75 56 GLU B C 1
ATOM 3090 O O . GLU B 1 56 ? -25.359 -16.453 -11.359 1 98.75 56 GLU B O 1
ATOM 3095 N N . VAL B 1 57 ? -23.172 -16.703 -11.492 1 98.94 57 VAL B N 1
ATOM 3096 C CA . VAL B 1 57 ? -23.094 -16.031 -12.781 1 98.94 57 VAL B CA 1
ATOM 3097 C C . VAL B 1 57 ? -23.328 -17.047 -13.906 1 98.94 57 VAL B C 1
ATOM 3099 O O . VAL B 1 57 ? -22.703 -18.094 -13.938 1 98.94 57 VAL B O 1
ATOM 3102 N N . PRO B 1 58 ? -24.219 -16.766 -14.82 1 98.75 58 PRO B N 1
ATOM 3103 C CA . PRO B 1 58 ? -24.484 -17.719 -15.898 1 98.75 58 PRO B CA 1
ATOM 3104 C C . PRO B 1 58 ? -23.266 -17.969 -16.781 1 98.75 58 PRO B C 1
ATOM 3106 O O . PRO B 1 58 ? -22.359 -17.141 -16.844 1 98.75 58 PRO B O 1
ATOM 3109 N N . ALA B 1 59 ? -23.297 -19.141 -17.484 1 98.75 59 ALA B N 1
ATOM 3110 C CA . ALA B 1 59 ? -22.203 -19.562 -18.344 1 98.75 59 ALA B CA 1
ATOM 3111 C C . ALA B 1 59 ? -21.922 -18.516 -19.438 1 98.75 59 ALA B C 1
ATOM 3113 O O . ALA B 1 59 ? -22.859 -18 -20.062 1 98.75 59 ALA B O 1
ATOM 3114 N N . GLY B 1 60 ? -20.672 -18.234 -19.562 1 98.62 60 GLY B N 1
ATOM 3115 C CA . GLY B 1 60 ? -20.266 -17.375 -20.656 1 98.62 60 GLY B CA 1
ATOM 3116 C C . GLY B 1 60 ? -20.562 -15.906 -20.406 1 98.62 60 GLY B C 1
ATOM 3117 O O . GLY B 1 60 ? -20.547 -15.094 -21.328 1 98.62 60 GLY B O 1
ATOM 3118 N N . GLU B 1 61 ? -20.938 -15.531 -19.203 1 98.75 61 GLU B N 1
ATOM 3119 C CA . GLU B 1 61 ? -21.25 -14.141 -18.859 1 98.75 61 GLU B CA 1
ATOM 3120 C C . GLU B 1 61 ? -20.234 -13.586 -17.859 1 98.75 61 GLU B C 1
ATOM 3122 O O . GLU B 1 61 ? -19.703 -14.336 -17.047 1 98.75 61 GLU B O 1
ATOM 3127 N N . THR B 1 62 ? -19.984 -12.281 -18.031 1 98.94 62 THR B N 1
ATOM 3128 C CA . THR B 1 62 ? -19.141 -11.555 -17.062 1 98.94 62 THR B CA 1
ATOM 3129 C C . THR B 1 62 ? -20 -10.93 -15.969 1 98.94 62 THR B C 1
ATOM 3131 O O . THR B 1 62 ? -21.047 -10.352 -16.25 1 98.94 62 THR B O 1
ATOM 3134 N N . LEU B 1 63 ? -19.688 -11.18 -14.703 1 98.94 63 LEU B N 1
ATOM 3135 C CA . LEU B 1 63 ? -20.188 -10.266 -13.68 1 98.94 63 LEU B CA 1
ATOM 3136 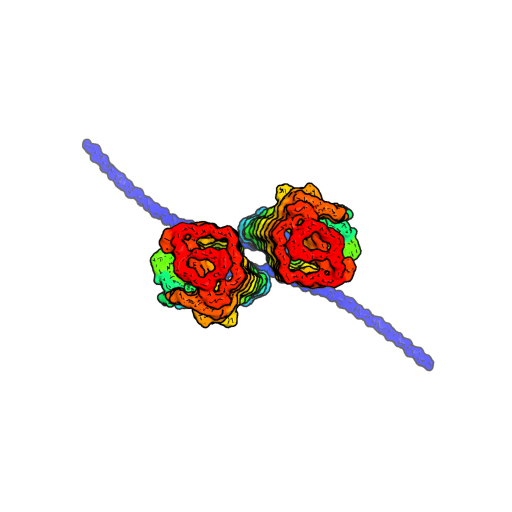C C . LEU B 1 63 ? -19.609 -8.867 -13.867 1 98.94 63 LEU B C 1
ATOM 3138 O O . LEU B 1 63 ? -18.531 -8.555 -13.336 1 98.94 63 LEU B O 1
ATOM 3142 N N . ASP B 1 64 ? -20.328 -8.102 -14.617 1 98.94 64 ASP B N 1
ATOM 3143 C CA . ASP B 1 64 ? -19.828 -6.812 -15.094 1 98.94 64 ASP B CA 1
ATOM 3144 C C . ASP B 1 64 ? -20.141 -5.699 -14.094 1 98.94 64 ASP B C 1
ATOM 3146 O O . ASP B 1 64 ? -21.266 -5.195 -14.047 1 98.94 64 ASP B O 1
ATOM 3150 N N . LEU B 1 65 ? -19.172 -5.297 -13.352 1 98.88 65 LEU B N 1
ATOM 3151 C CA . LEU B 1 65 ? -19.234 -4.18 -12.414 1 98.88 65 LEU B CA 1
ATOM 3152 C C . LEU B 1 65 ? -18.344 -3.035 -12.867 1 98.88 65 LEU B C 1
ATOM 3154 O O . LEU B 1 65 ? -17.672 -2.4 -12.047 1 98.88 65 LEU B O 1
ATOM 3158 N N . THR B 1 66 ? -18.203 -2.852 -14.148 1 98.81 66 THR B N 1
ATOM 3159 C CA . THR B 1 66 ? -17.422 -1.733 -14.672 1 98.81 66 THR B CA 1
ATOM 3160 C C . THR B 1 66 ? -18.234 -0.442 -14.617 1 98.81 66 THR B C 1
ATOM 3162 O O . THR B 1 66 ? -19.469 -0.475 -14.625 1 98.81 66 THR B O 1
ATOM 3165 N N . GLY B 1 67 ? -17.531 0.634 -14.531 1 98.62 67 GLY B N 1
ATOM 3166 C CA . GLY B 1 67 ? -18.188 1.935 -14.555 1 98.62 67 GLY B CA 1
ATOM 3167 C C . GLY B 1 67 ? -18.938 2.252 -13.281 1 98.62 67 GLY B C 1
ATOM 3168 O O . GLY B 1 67 ? -19.984 2.898 -13.32 1 98.62 67 GLY B O 1
ATOM 3169 N N . LEU B 1 68 ? -18.484 1.756 -12.125 1 98.5 68 LEU B N 1
ATOM 3170 C CA . LEU B 1 68 ? -19.125 2.053 -10.852 1 98.5 68 LEU B CA 1
ATOM 3171 C C . LEU B 1 68 ? -19 3.531 -10.5 1 98.5 68 LEU B C 1
ATOM 3173 O O . LEU B 1 68 ? -18 4.168 -10.852 1 98.5 68 LEU B O 1
ATOM 3177 N N . ASN B 1 69 ? -20.016 4.023 -9.727 1 97.44 69 ASN B N 1
ATOM 3178 C CA . ASN B 1 69 ? -19.938 5.391 -9.234 1 97.44 69 ASN B CA 1
ATOM 3179 C C . ASN B 1 69 ? -18.75 5.574 -8.289 1 97.44 69 ASN B C 1
ATOM 3181 O O . ASN B 1 69 ? -18.406 4.664 -7.523 1 97.44 69 ASN B O 1
ATOM 3185 N N . LYS B 1 70 ? -18.219 6.734 -8.383 1 96.5 70 LYS B N 1
ATOM 3186 C CA . LYS B 1 70 ? -17.078 7.055 -7.523 1 96.5 70 LYS B CA 1
ATOM 3187 C C . LYS B 1 70 ? -17.391 6.773 -6.059 1 96.5 70 LYS B C 1
ATOM 3189 O O . LYS B 1 70 ? -18.453 7.16 -5.562 1 96.5 70 LYS B O 1
ATOM 3194 N N . GLY B 1 71 ? -16.562 6.055 -5.406 1 95.88 71 GLY B N 1
ATOM 3195 C CA . GLY B 1 71 ? -16.688 5.836 -3.973 1 95.88 71 GLY B CA 1
ATOM 3196 C C . GLY B 1 71 ? -17.484 4.594 -3.625 1 95.88 71 GLY B C 1
ATOM 3197 O O . GLY B 1 71 ? -17.688 4.285 -2.449 1 95.88 71 GLY B O 1
ATOM 3198 N N . THR B 1 72 ? -17.906 3.791 -4.586 1 97.38 72 THR B N 1
ATOM 3199 C CA . THR B 1 72 ? -18.734 2.611 -4.359 1 97.38 72 THR B CA 1
ATOM 3200 C C . THR B 1 72 ? -17.953 1.54 -3.602 1 97.38 72 THR B C 1
ATOM 3202 O O . THR B 1 72 ? -16.75 1.356 -3.828 1 97.38 72 THR B O 1
ATOM 3205 N N . THR B 1 73 ? -18.625 0.889 -2.664 1 97.5 73 THR B N 1
ATOM 3206 C CA . THR B 1 73 ? -18.094 -0.297 -1.997 1 97.5 73 THR B CA 1
ATOM 3207 C C . THR B 1 73 ? -18.797 -1.556 -2.498 1 97.5 73 THR B C 1
ATOM 3209 O O . THR B 1 73 ? -20.031 -1.623 -2.51 1 97.5 73 THR B O 1
ATOM 3212 N N . VAL B 1 74 ? -17.984 -2.479 -2.926 1 98.5 74 VAL B N 1
ATOM 3213 C CA . VAL B 1 74 ? -18.5 -3.779 -3.342 1 98.5 74 VAL B CA 1
ATOM 3214 C C . VAL B 1 74 ? -18.109 -4.844 -2.322 1 98.5 74 VAL B C 1
ATOM 3216 O O . VAL B 1 74 ? -16.922 -4.992 -2 1 98.5 74 VAL B O 1
ATOM 3219 N N . ILE B 1 75 ? -19.078 -5.609 -1.827 1 98.12 75 ILE B N 1
ATOM 3220 C CA . ILE B 1 75 ? -18.828 -6.648 -0.838 1 98.12 75 ILE B CA 1
ATOM 3221 C C . ILE B 1 75 ? -19.328 -7.992 -1.364 1 98.12 75 ILE B C 1
ATOM 3223 O O . ILE B 1 75 ? -20.531 -8.188 -1.545 1 98.12 75 ILE B O 1
ATOM 3227 N N . PHE B 1 76 ? -18.422 -8.906 -1.618 1 98.44 76 PHE B N 1
ATOM 3228 C CA . PHE B 1 76 ? -18.797 -10.289 -1.903 1 98.44 76 PHE B CA 1
ATOM 3229 C C . PHE B 1 76 ? -19.172 -11.023 -0.624 1 98.44 76 PHE B C 1
ATOM 3231 O O . PHE B 1 76 ? -18.422 -11.016 0.353 1 98.44 76 PHE B O 1
ATOM 3238 N N . SER B 1 77 ? -20.344 -11.609 -0.668 1 96.81 77 SER B N 1
ATOM 3239 C CA . SER B 1 77 ? -20.828 -12.383 0.47 1 96.81 77 SER B CA 1
ATOM 3240 C C . SER B 1 77 ? -21.281 -13.773 0.043 1 96.81 77 SER B C 1
ATOM 3242 O O . SER B 1 77 ? -21.906 -13.938 -1.007 1 96.81 77 SER B O 1
ATOM 3244 N N . GLY B 1 78 ? -20.953 -14.781 0.899 1 97.12 78 GLY B N 1
ATOM 3245 C CA . GLY B 1 78 ? -21.219 -16.156 0.492 1 97.12 78 GLY B CA 1
ATOM 3246 C C . GLY B 1 78 ? -20.375 -16.609 -0.673 1 97.12 78 GLY B C 1
ATOM 3247 O O . GLY B 1 78 ? -19.188 -16.297 -0.746 1 97.12 78 GLY B O 1
ATOM 3248 N N . THR B 1 79 ? -20.969 -17.422 -1.483 1 98.38 79 THR B N 1
ATOM 3249 C CA . THR B 1 79 ? -20.188 -18 -2.58 1 98.38 79 THR B CA 1
ATOM 3250 C C . THR B 1 79 ? -20.562 -17.328 -3.904 1 98.38 79 THR B C 1
ATOM 3252 O O . THR B 1 79 ? -21.734 -17.172 -4.223 1 98.38 79 THR B O 1
ATOM 3255 N N . THR B 1 80 ? -19.625 -16.828 -4.609 1 98.81 80 THR B N 1
ATOM 3256 C CA . THR B 1 80 ? -19.75 -16.438 -6.012 1 98.81 80 THR B CA 1
ATOM 3257 C C . THR B 1 80 ? -19.234 -17.547 -6.93 1 98.81 80 THR B C 1
ATOM 3259 O O . THR B 1 80 ? -18.109 -18.016 -6.766 1 98.81 80 THR B O 1
ATOM 3262 N N . SER B 1 81 ? -20.062 -18.047 -7.82 1 98.88 81 SER B N 1
ATOM 3263 C CA . SER B 1 81 ? -19.719 -19.141 -8.734 1 98.88 81 SER B CA 1
ATOM 3264 C C . SER B 1 81 ? -20.094 -18.781 -10.172 1 98.88 81 SER B C 1
ATOM 3266 O O . SER B 1 81 ? -20.766 -17.781 -10.422 1 98.88 81 SER B O 1
ATOM 3268 N N . PHE B 1 82 ? -19.625 -19.625 -11.117 1 98.88 82 PHE B N 1
ATOM 3269 C CA . PHE B 1 82 ? -19.766 -19.328 -12.539 1 98.88 82 PHE B CA 1
ATOM 3270 C C . PHE B 1 82 ? -20.188 -20.562 -13.312 1 98.88 82 PHE B C 1
ATOM 3272 O O . PHE B 1 82 ? -19.688 -21.672 -13.047 1 98.88 82 PHE B O 1
ATOM 3279 N N . GLY B 1 83 ? -21.156 -20.344 -14.258 1 98.81 83 GLY B N 1
ATOM 3280 C CA . GLY B 1 83 ? -21.438 -21.422 -15.195 1 98.81 83 GLY B CA 1
ATOM 3281 C C . GLY B 1 83 ? -20.297 -21.719 -16.141 1 98.81 83 GLY B C 1
ATOM 3282 O O . GLY B 1 83 ? -19.406 -20.891 -16.344 1 98.81 83 GLY B O 1
ATOM 3283 N N . TYR B 1 84 ? -20.328 -22.969 -16.688 1 98.81 84 TYR B N 1
ATOM 3284 C CA . TYR B 1 84 ? -19.219 -23.406 -17.531 1 98.81 84 TYR B CA 1
ATOM 3285 C C . TYR B 1 84 ? -19.453 -23.031 -18.984 1 98.81 84 TYR B C 1
ATOM 3287 O O . TYR B 1 84 ? -20.516 -23.312 -19.531 1 98.81 84 TYR B O 1
ATOM 3295 N N . LYS B 1 85 ? -18.578 -22.359 -19.578 1 98.81 85 LYS B N 1
ATOM 3296 C CA . LYS B 1 85 ? -18.469 -22.094 -21.016 1 98.81 85 LYS B CA 1
ATOM 3297 C C . LYS B 1 85 ? -17.016 -21.844 -21.406 1 98.81 85 LYS B C 1
ATOM 3299 O O . LYS B 1 85 ? -16.281 -21.156 -20.688 1 98.81 85 LYS B O 1
ATOM 3304 N N . GLU B 1 86 ? -16.594 -22.438 -22.547 1 98.75 86 GLU B N 1
ATOM 3305 C CA . GLU B 1 86 ? -15.266 -22.156 -23.062 1 98.75 86 GLU B CA 1
ATOM 3306 C C . GLU B 1 86 ? -15.227 -20.797 -23.766 1 98.75 86 GLU B C 1
ATOM 3308 O O . GLU B 1 86 ? -15.773 -20.641 -24.859 1 98.75 86 GLU B O 1
ATOM 3313 N N . TRP B 1 87 ? -14.602 -19.844 -23.219 1 98.62 87 TRP B N 1
ATOM 3314 C CA . TRP B 1 87 ? -14.438 -18.469 -23.688 1 98.62 87 TRP B CA 1
ATOM 3315 C C . TRP B 1 87 ? -13.312 -17.766 -22.938 1 98.62 87 TRP B C 1
ATOM 3317 O O . TRP B 1 87 ? -12.758 -18.312 -21.984 1 98.62 87 TRP B O 1
ATOM 3327 N N . LYS B 1 88 ? -12.938 -16.625 -23.359 1 98.31 88 LYS B N 1
ATOM 3328 C CA . LYS B 1 88 ? -11.719 -16.016 -22.828 1 98.31 88 LYS B CA 1
ATOM 3329 C C . LYS B 1 88 ? -12.008 -15.25 -21.547 1 98.31 88 LYS B C 1
ATOM 3331 O O . LYS B 1 88 ? -11.086 -14.953 -20.781 1 98.31 88 LYS B O 1
ATOM 3336 N N . GLY B 1 89 ? -13.305 -14.891 -21.344 1 98.5 89 GLY B N 1
ATOM 3337 C CA . GLY B 1 89 ? -13.648 -14.078 -20.188 1 98.5 89 GLY B CA 1
ATOM 3338 C C . GLY B 1 89 ? -13.523 -12.586 -20.438 1 98.5 89 GLY B C 1
ATOM 3339 O O . GLY B 1 89 ? -13.484 -12.156 -21.594 1 98.5 89 GLY B O 1
ATOM 3340 N N . PRO B 1 90 ? -13.414 -11.875 -19.219 1 98.88 90 PRO B N 1
ATOM 3341 C CA . PRO B 1 90 ? -13.195 -12.312 -17.828 1 98.88 90 PRO B CA 1
ATOM 3342 C C . PRO B 1 90 ? -14.477 -12.758 -17.141 1 98.88 90 PRO B C 1
ATOM 3344 O O . PRO B 1 90 ? -15.578 -12.422 -17.594 1 98.88 90 PRO B O 1
ATOM 3347 N N . LEU B 1 91 ? -14.344 -13.492 -16 1 98.94 91 LEU B N 1
ATOM 3348 C CA . LEU B 1 91 ? -15.492 -13.883 -15.18 1 98.94 91 LEU B CA 1
ATOM 3349 C C . LEU B 1 91 ? -16 -12.695 -14.367 1 98.94 91 LEU B C 1
ATOM 3351 O O . LEU B 1 91 ? -17.219 -12.539 -14.188 1 98.94 91 LEU B O 1
ATOM 3355 N N . ILE B 1 92 ? -15.164 -11.852 -13.852 1 98.94 92 ILE B N 1
ATOM 3356 C CA . ILE B 1 92 ? -15.484 -10.641 -13.109 1 98.94 92 ILE B CA 1
ATOM 3357 C C . ILE B 1 92 ? -14.727 -9.453 -13.703 1 98.94 92 ILE B C 1
ATOM 3359 O O . ILE B 1 92 ? -13.547 -9.57 -14.039 1 98.94 92 ILE B O 1
ATOM 3363 N N . SER B 1 93 ? -15.398 -8.352 -13.859 1 98.94 93 SER B N 1
ATOM 3364 C CA . SER B 1 93 ? -14.75 -7.105 -14.266 1 98.94 93 SER B CA 1
ATOM 3365 C C . SER B 1 93 ? -15.211 -5.934 -13.398 1 98.94 93 SER B C 1
ATOM 3367 O O . SER B 1 93 ? -16.422 -5.707 -13.25 1 98.94 93 SER B O 1
ATOM 3369 N N . VAL B 1 94 ? -14.266 -5.246 -12.773 1 98.94 94 VAL B N 1
ATOM 3370 C CA . VAL B 1 94 ? -14.586 -4.105 -11.922 1 98.94 94 VAL B CA 1
ATOM 3371 C C . VAL B 1 94 ? -13.789 -2.883 -12.367 1 98.94 94 VAL B C 1
ATOM 3373 O O . VAL B 1 94 ? -12.578 -2.977 -12.609 1 98.94 94 VAL B O 1
ATOM 3376 N N . SER B 1 95 ? -14.438 -1.747 -12.562 1 98.88 95 SER B N 1
ATOM 3377 C CA . SER B 1 95 ? -13.75 -0.486 -12.812 1 98.88 95 SER B CA 1
ATOM 3378 C C . SER B 1 95 ? -14.469 0.683 -12.148 1 98.88 95 SER B C 1
ATOM 3380 O O . SER B 1 95 ? -15.641 0.571 -11.789 1 98.88 95 SER B O 1
ATOM 3382 N N . GLY B 1 96 ? -13.828 1.756 -11.984 1 98.69 96 GLY B N 1
ATOM 3383 C CA . GLY B 1 96 ? -14.305 2.961 -11.32 1 98.69 96 GLY B CA 1
ATOM 3384 C C . GLY B 1 96 ? -13.203 3.705 -10.586 1 98.69 96 GLY B C 1
ATOM 3385 O O . GLY B 1 96 ? -12.023 3.387 -10.727 1 98.69 96 GLY B O 1
ATOM 3386 N N . ASP B 1 97 ? -13.641 4.73 -9.859 1 98 97 ASP B N 1
ATOM 3387 C CA . ASP B 1 97 ? -12.727 5.586 -9.109 1 98 97 ASP B CA 1
ATOM 3388 C C . ASP B 1 97 ? -13.047 5.566 -7.621 1 98 97 ASP B C 1
ATOM 3390 O O . ASP B 1 97 ? -14.195 5.801 -7.227 1 98 97 ASP B O 1
ATOM 3394 N N . SER B 1 98 ? -11.984 5.262 -6.801 1 97.19 98 SER B N 1
ATOM 3395 C CA . SER B 1 98 ? -12.141 5.234 -5.348 1 97.19 98 SER B CA 1
ATOM 3396 C C . SER B 1 98 ? -13.102 4.133 -4.914 1 97.19 98 SER B C 1
ATOM 3398 O O . SER B 1 98 ? -13.984 4.363 -4.09 1 97.19 98 SER B O 1
ATOM 3400 N N . ILE B 1 99 ? -12.906 3.01 -5.531 1 98.44 99 ILE B N 1
ATOM 3401 C CA . ILE B 1 99 ? -13.734 1.842 -5.262 1 98.44 99 ILE B CA 1
ATOM 3402 C C . ILE B 1 99 ? -13.078 0.981 -4.184 1 98.44 99 ILE B C 1
ATOM 3404 O O . ILE B 1 99 ? -11.859 0.818 -4.168 1 98.44 99 ILE B O 1
ATOM 3408 N N . ILE B 1 100 ? -13.922 0.454 -3.264 1 98.5 100 ILE B N 1
ATOM 3409 C CA . ILE B 1 100 ? -13.492 -0.605 -2.359 1 98.5 100 ILE B CA 1
ATOM 3410 C C . ILE B 1 100 ? -14.148 -1.926 -2.76 1 98.5 100 ILE B C 1
ATOM 3412 O O . ILE B 1 100 ? -15.367 -1.994 -2.926 1 98.5 100 ILE B O 1
ATOM 3416 N N . VAL B 1 101 ? -13.328 -2.92 -2.994 1 98.81 101 VAL B N 1
ATOM 3417 C CA . VAL B 1 101 ? -13.82 -4.281 -3.172 1 98.81 101 VAL B CA 1
ATOM 3418 C C . VAL B 1 101 ? -13.375 -5.148 -1.994 1 98.81 101 VAL B C 1
ATOM 3420 O O . VAL B 1 101 ? -12.188 -5.199 -1.663 1 98.81 101 VAL B O 1
ATOM 3423 N N . LYS B 1 102 ? -14.281 -5.801 -1.368 1 97.88 102 LYS B N 1
ATOM 3424 C CA . LYS B 1 102 ? -13.906 -6.668 -0.254 1 97.88 102 LYS B CA 1
ATOM 3425 C C . LYS B 1 102 ? -14.828 -7.883 -0.166 1 97.88 102 LYS B C 1
ATOM 3427 O O . LYS B 1 102 ? -15.734 -8.039 -0.982 1 97.88 102 LYS B O 1
ATOM 3432 N N . GLN B 1 103 ? -14.508 -8.789 0.76 1 97.31 103 GLN B N 1
ATOM 3433 C CA . GLN B 1 103 ? -15.297 -10 0.958 1 97.31 103 GLN B CA 1
ATOM 3434 C C . GLN B 1 103 ? -15.719 -10.148 2.418 1 97.31 103 GLN B C 1
ATOM 3436 O O . GLN B 1 103 ? -14.914 -9.922 3.326 1 97.31 103 GLN B O 1
ATOM 3441 N N . ALA B 1 104 ? -16.969 -10.5 2.547 1 94.56 104 ALA B N 1
ATOM 3442 C CA . ALA B 1 104 ? -17.469 -10.812 3.889 1 94.56 104 ALA B CA 1
ATOM 3443 C C . ALA B 1 104 ? -16.797 -12.07 4.438 1 94.56 104 ALA B C 1
ATOM 3445 O O . ALA B 1 104 ? -16.406 -12.953 3.676 1 94.56 104 ALA B O 1
ATOM 3446 N N . PRO B 1 105 ? -16.703 -12.086 5.789 1 90.56 105 PRO B N 1
ATOM 3447 C CA . PRO B 1 105 ? -16.109 -13.289 6.379 1 90.56 105 PRO B CA 1
ATOM 3448 C C . PRO B 1 105 ? -16.797 -14.57 5.918 1 90.56 105 PRO B C 1
ATOM 3450 O O . PRO B 1 105 ? -18.031 -14.609 5.785 1 90.56 105 PRO B O 1
ATOM 3453 N N . GLY B 1 106 ? -15.969 -15.562 5.637 1 91.75 106 GLY B N 1
ATOM 3454 C CA . GLY B 1 106 ? -16.484 -16.859 5.211 1 91.75 106 GLY B CA 1
ATOM 3455 C C . GLY B 1 106 ? -16.844 -16.891 3.736 1 91.75 106 GLY B C 1
ATOM 3456 O O . GLY B 1 106 ? -17.203 -17.953 3.209 1 91.75 106 GLY B O 1
ATOM 3457 N N . GLY B 1 107 ? -16.75 -15.789 3.068 1 94.88 107 GLY B N 1
ATOM 3458 C CA . GLY B 1 107 ? -17.062 -15.734 1.648 1 94.88 107 GLY B CA 1
ATOM 3459 C C . GLY B 1 107 ? -16.016 -16.422 0.788 1 94.88 107 GLY B C 1
ATOM 3460 O O . GLY B 1 107 ? -14.898 -16.672 1.238 1 94.88 107 GLY B O 1
ATOM 3461 N N . ARG B 1 108 ? -16.438 -16.766 -0.49 1 97.75 108 ARG B N 1
ATOM 3462 C CA . ARG B 1 108 ? -15.531 -17.391 -1.446 1 97.75 108 ARG B CA 1
ATOM 3463 C C . ARG B 1 108 ? -15.906 -17.016 -2.879 1 97.75 108 ARG B C 1
ATOM 3465 O O . ARG B 1 108 ? -17.094 -16.938 -3.223 1 97.75 108 ARG B O 1
ATOM 3472 N N . ILE B 1 109 ? -14.938 -16.781 -3.678 1 98.88 109 ILE B N 1
ATOM 3473 C CA . ILE B 1 109 ? -15.086 -16.734 -5.129 1 98.88 109 ILE B CA 1
ATOM 3474 C C . ILE B 1 109 ? -14.547 -18.031 -5.75 1 98.88 109 ILE B C 1
ATOM 3476 O O . ILE B 1 109 ? -13.352 -18.312 -5.68 1 98.88 109 ILE B O 1
ATOM 3480 N N . SER B 1 110 ? -15.453 -18.797 -6.285 1 98.81 110 SER B N 1
ATOM 3481 C CA . SER B 1 110 ? -15.094 -20.109 -6.82 1 98.81 110 SER B CA 1
ATOM 3482 C C . SER B 1 110 ? -15.008 -20.078 -8.344 1 98.81 110 SER B C 1
ATOM 3484 O O . SER B 1 110 ? -16.031 -20.016 -9.031 1 98.81 110 SER B O 1
ATOM 3486 N N . GLY B 1 111 ? -13.82 -20.219 -8.898 1 98.75 111 GLY B N 1
ATOM 3487 C CA . GLY B 1 111 ? -13.633 -20.188 -10.336 1 98.75 111 GLY B CA 1
ATOM 3488 C C . GLY B 1 111 ? -14 -21.5 -11.008 1 98.75 111 GLY B C 1
ATOM 3489 O O . GLY B 1 111 ? -14.289 -21.531 -12.203 1 98.75 111 GLY B O 1
ATOM 3490 N N . GLY B 1 112 ? -13.906 -22.562 -10.289 1 98.56 112 GLY B N 1
ATOM 3491 C CA . GLY B 1 112 ? -14.242 -23.875 -10.844 1 98.56 112 GLY B CA 1
ATOM 3492 C C . GLY B 1 112 ? -13.258 -24.344 -11.891 1 98.56 112 GLY B C 1
ATOM 3493 O O . GLY B 1 112 ? -13.648 -25 -12.867 1 98.56 112 GLY B O 1
ATOM 3494 N N . GLY B 1 113 ? -12.008 -24.078 -11.719 1 98.69 113 GLY B N 1
ATOM 3495 C CA . GLY B 1 113 ? -10.977 -24.281 -12.719 1 98.69 113 GLY B CA 1
ATOM 3496 C C . GLY B 1 113 ? -10.883 -25.719 -13.195 1 98.69 113 GLY B C 1
ATOM 3497 O O . GLY B 1 113 ? -10.5 -25.984 -14.336 1 98.69 113 GLY B O 1
ATOM 3498 N N . GLU B 1 114 ? -11.32 -26.672 -12.367 1 98.25 114 GLU B N 1
ATOM 3499 C CA . GLU B 1 114 ? -11.219 -28.094 -12.703 1 98.25 114 GLU B CA 1
ATOM 3500 C C . GLU B 1 114 ? -12.008 -28.422 -13.969 1 98.25 114 GLU B C 1
ATOM 3502 O O . GLU B 1 114 ? -11.688 -29.375 -14.672 1 98.25 114 GLU B O 1
ATOM 3507 N N . ARG B 1 115 ? -12.961 -27.609 -14.188 1 98.44 115 ARG B N 1
ATOM 3508 C CA . ARG B 1 115 ? -13.805 -27.859 -15.352 1 98.44 115 ARG B CA 1
ATOM 3509 C C . ARG B 1 115 ? -13.086 -27.453 -16.641 1 98.44 115 ARG B C 1
ATOM 3511 O O . ARG B 1 115 ? -13.422 -27.953 -17.719 1 98.44 115 ARG B O 1
ATOM 3518 N N . TRP B 1 116 ? -12.07 -26.484 -16.516 1 98.62 116 TRP B N 1
ATOM 3519 C CA . TRP B 1 116 ? -11.375 -25.984 -17.688 1 98.62 116 TRP B CA 1
ATOM 3520 C C . TRP B 1 116 ? -9.969 -26.562 -17.781 1 98.62 116 TRP B C 1
ATOM 3522 O O . TRP B 1 116 ? -9.391 -26.641 -18.875 1 98.62 116 TRP B O 1
ATOM 3532 N N . TRP B 1 117 ? -9.391 -27.016 -16.75 1 98.69 117 TRP B N 1
ATOM 3533 C CA . TRP B 1 117 ? -7.98 -27.375 -16.703 1 98.69 117 TRP B CA 1
ATOM 3534 C C . TRP B 1 117 ? -7.703 -28.594 -17.578 1 98.69 117 TRP B C 1
ATOM 3536 O O . TRP B 1 117 ? -8.438 -29.578 -17.531 1 98.69 117 TRP B O 1
ATOM 3546 N N . ASP B 1 118 ? -6.668 -28.516 -18.438 1 98.19 118 ASP B N 1
ATOM 3547 C CA . ASP B 1 118 ? -6.25 -29.609 -19.312 1 98.19 118 ASP B CA 1
ATOM 3548 C C . ASP B 1 118 ? -4.73 -29.625 -19.469 1 98.19 118 ASP B C 1
ATOM 3550 O O . ASP B 1 118 ? -4.211 -30.25 -20.406 1 98.19 118 ASP B O 1
ATOM 3554 N N . GLY B 1 119 ? -4.055 -28.844 -18.609 1 97.44 119 GLY B N 1
ATOM 3555 C CA . GLY B 1 119 ? -2.602 -28.828 -18.578 1 97.44 119 GLY B CA 1
ATOM 3556 C C . GLY B 1 119 ? -2.006 -27.922 -19.656 1 97.44 119 GLY B C 1
ATOM 3557 O O . GLY B 1 119 ? -0.783 -27.828 -19.781 1 97.44 119 GLY B O 1
ATOM 3558 N N . GLN B 1 120 ? -2.84 -27.234 -20.391 1 96.75 120 GLN B N 1
ATOM 3559 C CA . GLN B 1 120 ? -2.312 -26.453 -21.516 1 96.75 120 GLN B CA 1
ATOM 3560 C C . GLN B 1 120 ? -2.486 -24.953 -21.266 1 96.75 120 GLN B C 1
ATOM 3562 O O . GLN B 1 120 ? -2.039 -24.141 -22.078 1 96.75 120 GLN B O 1
ATOM 3567 N N . GLY B 1 121 ? -3.174 -24.562 -20.203 1 96.12 121 GLY B N 1
ATOM 3568 C CA . GLY B 1 121 ? -3.379 -23.156 -19.891 1 96.12 121 GLY B CA 1
ATOM 3569 C C . GLY B 1 121 ? -3.959 -22.359 -21.047 1 96.12 121 GLY B C 1
ATOM 3570 O O . GLY B 1 121 ? -4.867 -22.828 -21.734 1 96.12 121 GLY B O 1
ATOM 3571 N N . GLY B 1 122 ? -3.461 -21.141 -21.172 1 94.69 122 GLY B N 1
ATOM 3572 C CA . GLY B 1 122 ? -3.904 -20.266 -22.25 1 94.69 122 GLY B CA 1
ATOM 3573 C C . GLY B 1 122 ? -3.213 -20.547 -23.578 1 94.69 122 GLY B C 1
ATOM 3574 O O . GLY B 1 122 ? -3.484 -19.891 -24.578 1 94.69 122 GLY B O 1
ATOM 3575 N N . ASN B 1 123 ? -2.41 -21.531 -23.641 1 92.19 123 ASN B N 1
ATOM 3576 C CA . ASN B 1 123 ? -1.575 -21.781 -24.812 1 92.19 123 ASN B CA 1
ATOM 3577 C C . ASN B 1 123 ? -2.24 -22.766 -25.781 1 92.19 123 ASN B C 1
ATOM 3579 O O . ASN B 1 123 ? -1.768 -22.969 -26.891 1 92.19 123 ASN B O 1
ATOM 3583 N N . GLY B 1 124 ? -3.312 -23.438 -25.312 1 94.19 124 GLY B N 1
ATOM 3584 C CA . GLY B 1 124 ? -4.012 -24.406 -26.141 1 94.19 124 GLY B CA 1
ATOM 3585 C C . GLY B 1 124 ? -5.152 -25.094 -25.406 1 94.19 124 GLY B C 1
ATOM 3586 O O . GLY B 1 124 ? -5.512 -24.703 -24.297 1 94.19 124 GLY B O 1
ATOM 3587 N N . GLY B 1 125 ? -5.773 -26.031 -26.109 1 97.25 125 GLY B N 1
ATOM 3588 C CA . GLY B 1 125 ? -6.887 -26.766 -25.516 1 97.25 125 GLY B CA 1
ATOM 3589 C C . GLY B 1 125 ? -8.141 -25.922 -25.391 1 97.25 125 GLY B C 1
ATOM 3590 O O . GLY B 1 125 ? -8.477 -25.141 -26.281 1 97.25 125 GLY B O 1
ATOM 3591 N N . LYS B 1 126 ? -8.758 -26.172 -24.219 1 97.75 126 LYS B N 1
ATOM 3592 C CA . LYS B 1 126 ? -9.984 -25.422 -23.953 1 97.75 126 LYS B CA 1
ATOM 3593 C C . LYS B 1 126 ? -9.711 -23.938 -23.766 1 97.75 126 LYS B C 1
ATOM 3595 O O . LYS B 1 126 ? -8.703 -23.562 -23.156 1 97.75 126 LYS B O 1
ATOM 3600 N N . LEU B 1 127 ? -10.625 -23.172 -24.406 1 98.5 127 LEU B N 1
ATOM 3601 C CA . LEU B 1 127 ? -10.578 -21.766 -24.031 1 98.5 127 LEU B CA 1
ATOM 3602 C C . LEU B 1 127 ? -10.969 -21.562 -22.562 1 98.5 127 LEU B C 1
ATOM 3604 O O . LEU B 1 127 ? -11.945 -22.156 -22.094 1 98.5 127 LEU B O 1
ATOM 3608 N N . LYS B 1 128 ? -10.203 -20.844 -21.875 1 98.75 128 LYS B N 1
ATOM 3609 C CA . LYS B 1 128 ? -10.383 -20.672 -20.438 1 98.75 128 LYS B CA 1
ATOM 3610 C C . LYS B 1 128 ? -10.547 -19.203 -20.078 1 98.75 128 LYS B C 1
ATOM 3612 O O . LYS B 1 128 ? -9.75 -18.359 -20.516 1 98.75 128 LYS B O 1
ATOM 3617 N N . PRO B 1 129 ? -11.5 -18.859 -19.312 1 98.88 129 PRO B N 1
ATOM 3618 C CA . PRO B 1 129 ? -11.711 -17.438 -18.953 1 98.88 129 PRO B CA 1
ATOM 3619 C C . PRO B 1 129 ? -10.742 -16.953 -17.875 1 98.88 129 PRO B C 1
ATOM 3621 O O . PRO B 1 129 ? -10.492 -17.672 -16.906 1 98.88 129 PRO B O 1
ATOM 3624 N N . LYS B 1 130 ? -10.18 -15.75 -18.141 1 98.88 130 LYS B N 1
ATOM 3625 C CA . LYS B 1 130 ? -9.523 -15.055 -17.047 1 98.88 130 LYS B CA 1
ATOM 3626 C C . LYS B 1 130 ? -10.523 -14.719 -15.938 1 98.88 130 LYS B C 1
ATOM 3628 O O . LYS B 1 130 ? -11.719 -14.602 -16.188 1 98.88 130 LYS B O 1
ATOM 3633 N N . LEU B 1 131 ? -10.07 -14.609 -14.75 1 98.88 131 LEU B N 1
ATOM 3634 C CA . LEU B 1 131 ? -11.031 -14.555 -13.656 1 98.88 131 LEU B CA 1
ATOM 3635 C C . LEU B 1 131 ? -11.414 -13.109 -13.336 1 98.88 131 LEU B C 1
ATOM 3637 O O . LEU B 1 131 ? -12.594 -12.758 -13.375 1 98.88 131 LEU B O 1
ATOM 3641 N N . PHE B 1 132 ? -10.555 -12.25 -13.047 1 98.94 132 PHE B N 1
ATOM 3642 C CA . PHE B 1 132 ? -10.852 -10.938 -12.492 1 98.94 132 PHE B CA 1
ATOM 3643 C C . PHE B 1 132 ? -10.078 -9.852 -13.227 1 98.94 132 PHE B C 1
ATOM 3645 O O . PHE B 1 132 ? -8.852 -9.758 -13.109 1 98.94 132 PHE B O 1
ATOM 3652 N N . TYR B 1 133 ? -10.773 -8.969 -13.945 1 98.94 133 TYR B N 1
ATOM 3653 C CA . TYR B 1 133 ? -10.188 -7.77 -14.547 1 98.94 133 TYR B CA 1
ATOM 3654 C C . TYR B 1 133 ? -10.328 -6.574 -13.609 1 98.94 133 TYR B C 1
ATOM 3656 O O . TYR B 1 133 ? -11.438 -6.152 -13.289 1 98.94 133 TYR B O 1
ATOM 3664 N N . ALA B 1 134 ? -9.227 -6.078 -13.125 1 98.88 134 ALA B N 1
ATOM 3665 C CA . ALA B 1 134 ? -9.141 -4.766 -12.492 1 98.88 134 ALA B CA 1
ATOM 3666 C C . ALA B 1 134 ? -8.586 -3.725 -13.461 1 98.88 134 ALA B C 1
ATOM 3668 O O . ALA B 1 134 ? -7.5 -3.182 -13.25 1 98.88 134 ALA B O 1
ATOM 3669 N N . HIS B 1 135 ? -9.305 -3.49 -14.477 1 98.81 135 HIS B N 1
ATOM 3670 C CA . HIS B 1 135 ? -8.953 -2.545 -15.531 1 98.81 135 HIS B CA 1
ATOM 3671 C C . HIS B 1 135 ? -9.641 -1.2 -15.32 1 98.81 135 HIS B C 1
ATOM 3673 O O . HIS B 1 135 ? -10.867 -1.128 -15.258 1 98.81 135 HIS B O 1
ATOM 3679 N N . GLN B 1 136 ? -8.852 -0.138 -15.164 1 98.69 136 GLN B N 1
ATOM 3680 C CA . GLN B 1 136 ? -9.352 1.209 -14.914 1 98.69 136 GLN B CA 1
ATOM 3681 C C . GLN B 1 136 ? -10.031 1.297 -13.547 1 98.69 136 GLN B C 1
ATOM 3683 O O . GLN B 1 136 ? -11.094 1.912 -13.422 1 98.69 136 GLN B O 1
ATOM 3688 N N . LEU B 1 137 ? -9.523 0.581 -12.641 1 98.69 137 LEU B N 1
ATOM 3689 C CA . LEU B 1 137 ? -9.922 0.647 -11.234 1 98.69 137 LEU B CA 1
ATOM 3690 C C . LEU B 1 137 ? -9.008 1.587 -10.461 1 98.69 137 LEU B C 1
ATOM 3692 O O . LEU B 1 137 ? -8.172 1.136 -9.664 1 98.69 137 LEU B O 1
ATOM 3696 N N . GLN B 1 138 ? -9.25 2.889 -10.578 1 98 138 GLN B N 1
ATOM 3697 C CA . GLN B 1 138 ? -8.312 3.938 -10.188 1 98 138 GLN B CA 1
ATOM 3698 C C . GLN B 1 138 ? -8.508 4.328 -8.727 1 98 138 GLN B C 1
ATOM 3700 O O . GLN B 1 138 ? -9.633 4.391 -8.234 1 98 138 GLN B O 1
ATOM 3705 N N . ASN B 1 139 ? -7.375 4.625 -8.039 1 97.44 139 ASN B N 1
ATOM 3706 C CA . ASN B 1 139 ? -7.426 5.129 -6.672 1 97.44 139 ASN B CA 1
ATOM 3707 C C . ASN B 1 139 ? -8.25 4.215 -5.773 1 97.44 139 ASN B C 1
ATOM 3709 O O . ASN B 1 139 ? -9.086 4.691 -4.996 1 97.44 139 ASN B O 1
ATOM 3713 N N . SER B 1 140 ? -8.055 2.91 -5.957 1 98.56 140 SER B N 1
ATOM 3714 C CA . SER B 1 140 ? -8.984 1.951 -5.383 1 98.56 140 SER B CA 1
ATOM 3715 C C . SER B 1 140 ? -8.258 0.895 -4.559 1 98.56 140 SER B C 1
ATOM 3717 O O . SER B 1 140 ? -7.031 0.906 -4.473 1 98.56 140 SER B O 1
ATOM 3719 N N . HIS B 1 141 ? -9.055 0.072 -3.834 1 98.56 141 HIS B N 1
ATOM 3720 C CA . HIS B 1 141 ? -8.492 -0.945 -2.953 1 98.56 141 HIS B CA 1
ATOM 3721 C C . HIS B 1 141 ? -9.305 -2.232 -3.008 1 98.56 141 HIS B C 1
ATOM 3723 O O . HIS B 1 141 ? -10.539 -2.195 -3.004 1 98.56 141 HIS B O 1
ATOM 3729 N N . ILE B 1 142 ? -8.602 -3.309 -3.188 1 98.81 142 ILE B N 1
ATOM 3730 C CA . ILE B 1 142 ? -9.188 -4.641 -3.088 1 98.81 142 ILE B CA 1
ATOM 3731 C C . ILE B 1 142 ? -8.672 -5.34 -1.834 1 98.81 142 ILE B C 1
ATOM 3733 O O . ILE B 1 142 ? -7.457 -5.445 -1.628 1 98.81 142 ILE B O 1
ATOM 3737 N N . ASP B 1 143 ? -9.617 -5.863 -1.047 1 98.31 143 ASP B N 1
ATOM 3738 C CA . ASP B 1 143 ? -9.172 -6.398 0.236 1 98.31 143 ASP B CA 1
ATOM 3739 C C . ASP B 1 143 ? -9.852 -7.734 0.535 1 98.31 143 ASP B C 1
ATOM 3741 O O . ASP B 1 143 ? -11.07 -7.855 0.421 1 98.31 143 ASP B O 1
ATOM 3745 N N . GLY B 1 144 ? -9.039 -8.727 0.884 1 98 144 GLY B N 1
ATOM 3746 C CA . GLY B 1 144 ? -9.531 -9.875 1.628 1 98 144 GLY B CA 1
ATOM 3747 C C . GLY B 1 144 ? -10.242 -10.891 0.757 1 98 144 GLY B C 1
ATOM 3748 O O . GLY B 1 144 ? -10.969 -11.75 1.264 1 98 144 GLY B O 1
ATOM 3749 N N . LEU B 1 145 ? -10.047 -10.82 -0.504 1 98.75 145 LEU B N 1
ATOM 3750 C CA . LEU B 1 145 ? -10.719 -11.789 -1.361 1 98.75 145 LEU B CA 1
ATOM 3751 C C . LEU B 1 145 ? -10.117 -13.18 -1.184 1 98.75 145 LEU B C 1
ATOM 3753 O O . LEU B 1 145 ? -8.898 -13.32 -1.067 1 98.75 145 LEU B O 1
ATOM 3757 N N . GLN B 1 146 ? -11 -14.172 -1.115 1 98.75 146 GLN B N 1
ATOM 3758 C CA . GLN B 1 146 ? -10.656 -15.586 -1.121 1 98.75 146 GLN B CA 1
ATOM 3759 C C . GLN B 1 146 ? -11.07 -16.25 -2.432 1 98.75 146 GLN B C 1
ATOM 3761 O O . GLN B 1 146 ? -12.258 -16.5 -2.654 1 98.75 146 GLN B O 1
ATOM 3766 N N . ILE B 1 147 ? -10.094 -16.594 -3.256 1 98.94 147 ILE B N 1
ATOM 3767 C CA . ILE B 1 147 ? -10.352 -17.062 -4.613 1 98.94 147 ILE B CA 1
ATOM 3768 C C . ILE B 1 147 ? -9.852 -18.5 -4.781 1 98.94 147 ILE B C 1
ATOM 3770 O O . ILE B 1 147 ? -8.727 -18.812 -4.395 1 98.94 147 ILE B O 1
ATOM 3774 N N . PHE B 1 148 ? -10.734 -19.328 -5.344 1 98.88 148 PHE B N 1
ATOM 3775 C CA . PHE B 1 148 ? -10.375 -20.734 -5.461 1 98.88 148 PHE B CA 1
ATOM 3776 C C . PHE B 1 148 ? -10.516 -21.219 -6.906 1 98.88 148 PHE B C 1
ATOM 3778 O O . PHE B 1 148 ? -11.469 -20.859 -7.594 1 98.88 148 PHE B O 1
ATOM 3785 N N . ASP B 1 149 ? -9.539 -21.984 -7.375 1 98.81 149 ASP B N 1
ATOM 3786 C CA . ASP B 1 149 ? -9.594 -22.781 -8.594 1 98.81 149 ASP B CA 1
ATOM 3787 C C . ASP B 1 149 ? -9.836 -21.906 -9.82 1 98.81 149 ASP B C 1
ATOM 3789 O O . ASP B 1 149 ? -10.789 -22.125 -10.57 1 98.81 149 ASP B O 1
ATOM 3793 N N . THR B 1 150 ? -8.891 -21 -10.023 1 98.88 150 THR B N 1
ATOM 3794 C CA . THR B 1 150 ? -8.914 -20.094 -11.172 1 98.88 150 THR B CA 1
ATOM 3795 C C . THR B 1 150 ? -8.695 -20.875 -12.469 1 98.88 150 THR B C 1
ATOM 3797 O O . THR B 1 150 ? -7.812 -21.734 -12.547 1 98.88 150 THR B O 1
ATOM 3800 N N . PRO B 1 151 ? -9.523 -20.594 -13.492 1 98.88 151 PRO B N 1
ATOM 3801 C CA . PRO B 1 151 ? -9.383 -21.359 -14.727 1 98.88 151 PRO B CA 1
ATOM 3802 C C . PRO B 1 151 ? -8.008 -21.172 -15.383 1 98.88 151 PRO B C 1
ATOM 3804 O O . PRO B 1 151 ? -7.395 -22.156 -15.82 1 98.88 151 PRO B O 1
ATOM 3807 N N . VAL B 1 152 ? -7.559 -19.953 -15.438 1 98.62 152 VAL B N 1
ATOM 3808 C CA . VAL B 1 152 ? -6.262 -19.656 -16.047 1 98.62 152 VAL B CA 1
ATOM 3809 C C . VAL B 1 152 ? -5.586 -18.516 -15.289 1 98.62 152 VAL B C 1
ATOM 3811 O O . VAL B 1 152 ? -5.078 -18.703 -14.18 1 98.62 152 VAL B O 1
ATOM 3814 N N . HIS B 1 153 ? -5.645 -17.234 -15.75 1 98.81 153 HIS B N 1
ATOM 3815 C CA . HIS B 1 153 ? -5.09 -16.109 -15.016 1 98.81 153 HIS B CA 1
ATOM 3816 C C . HIS B 1 153 ? -6.098 -15.555 -14.008 1 98.81 153 HIS B C 1
ATOM 3818 O O . HIS B 1 153 ? -7.289 -15.453 -14.305 1 98.81 153 HIS B O 1
ATOM 3824 N N . THR B 1 154 ? -5.598 -15.203 -12.844 1 98.88 154 THR B N 1
ATOM 3825 C CA . THR B 1 154 ? -6.508 -14.742 -11.805 1 98.88 154 THR B CA 1
ATOM 3826 C C . THR B 1 154 ? -6.766 -13.242 -11.93 1 98.88 154 THR B C 1
ATOM 3828 O O . THR B 1 154 ? -7.789 -12.828 -12.477 1 98.88 154 THR B O 1
ATOM 3831 N N . PHE B 1 155 ? -5.781 -12.336 -11.531 1 98.94 155 PHE B N 1
ATOM 3832 C CA . PHE B 1 155 ? -5.949 -10.891 -11.641 1 98.94 155 PHE B CA 1
ATOM 3833 C C . PHE B 1 155 ? -5.234 -10.352 -12.867 1 98.94 155 PHE B C 1
ATOM 3835 O O . PHE B 1 155 ? -4.047 -10.617 -13.07 1 98.94 155 PHE B O 1
ATOM 3842 N N . SER B 1 156 ? -5.98 -9.758 -13.688 1 98.88 156 SER B N 1
ATOM 3843 C CA . SER B 1 156 ? -5.41 -8.859 -14.688 1 98.88 156 SER B CA 1
ATOM 3844 C C . SER B 1 156 ? -5.52 -7.402 -14.242 1 98.88 156 SER B C 1
ATOM 3846 O O . SER B 1 156 ? -6.617 -6.848 -14.188 1 98.88 156 SER B O 1
ATOM 3848 N N . ILE B 1 157 ? -4.363 -6.789 -13.938 1 98.81 157 ILE B N 1
ATOM 3849 C CA . ILE B 1 157 ? -4.336 -5.449 -13.359 1 98.81 157 ILE B CA 1
ATOM 3850 C C . ILE B 1 157 ? -3.832 -4.445 -14.391 1 98.81 157 ILE B C 1
ATOM 3852 O O . ILE B 1 157 ? -2.721 -4.582 -14.906 1 98.81 157 ILE B O 1
ATOM 3856 N N . GLN B 1 158 ? -4.594 -3.557 -14.734 1 98.44 158 GLN B N 1
ATOM 3857 C CA . GLN B 1 158 ? -4.293 -2.395 -15.562 1 98.44 158 GLN B CA 1
ATOM 3858 C C . GLN B 1 158 ? -4.934 -1.132 -14.992 1 98.44 158 GLN B C 1
ATOM 3860 O O . GLN B 1 158 ? -6.004 -0.715 -15.438 1 98.44 158 GLN B O 1
ATOM 3865 N N . SER B 1 159 ? -4.301 -0.597 -14.016 1 98.5 159 SER B N 1
ATOM 3866 C CA . SER B 1 159 ? -4.848 0.49 -13.211 1 98.5 159 SER B CA 1
ATOM 3867 C C . SER B 1 159 ? -3.738 1.323 -12.578 1 98.5 159 SER B C 1
ATOM 3869 O O . SER B 1 159 ? -2.578 0.906 -12.555 1 98.5 159 SER B O 1
ATOM 3871 N N . ASP B 1 160 ? -4.148 2.512 -12.18 1 97.88 160 ASP B N 1
ATOM 3872 C CA . ASP B 1 160 ? -3.23 3.355 -11.422 1 97.88 160 ASP B CA 1
ATOM 3873 C C . ASP B 1 160 ? -3.734 3.574 -10 1 97.88 160 ASP B C 1
ATOM 3875 O O . ASP B 1 160 ? -4.934 3.76 -9.781 1 97.88 160 ASP B O 1
ATOM 3879 N N . HIS B 1 161 ? -2.762 3.533 -9.055 1 97.31 161 HIS B N 1
ATOM 3880 C CA . HIS B 1 161 ? -3.068 3.74 -7.645 1 97.31 161 HIS B CA 1
ATOM 3881 C C . HIS B 1 161 ? -4.082 2.717 -7.145 1 97.31 161 HIS B C 1
ATOM 3883 O O . HIS B 1 161 ? -5.117 3.086 -6.582 1 97.31 161 HIS B O 1
ATOM 3889 N N . LEU B 1 162 ? -3.682 1.47 -7.297 1 98.62 162 LEU B N 1
ATOM 3890 C CA . LEU B 1 162 ? -4.492 0.354 -6.82 1 98.62 162 LEU B CA 1
ATOM 3891 C C . LEU B 1 162 ? -3.717 -0.49 -5.812 1 98.62 162 LEU B C 1
ATOM 3893 O O . LEU B 1 162 ? -2.549 -0.813 -6.039 1 98.62 162 LEU B O 1
ATOM 3897 N N . SER B 1 163 ? -4.316 -0.737 -4.688 1 98.25 163 SER B N 1
ATOM 3898 C CA . SER B 1 163 ? -3.711 -1.646 -3.721 1 98.25 163 SER B CA 1
ATOM 3899 C C . SER B 1 163 ? -4.57 -2.887 -3.514 1 98.25 163 SER B C 1
ATOM 3901 O O . SER B 1 163 ? -5.801 -2.812 -3.559 1 98.25 163 SER B O 1
ATOM 3903 N N . LEU B 1 164 ? -3.93 -3.982 -3.408 1 98.69 164 LEU B N 1
ATOM 3904 C CA . LEU B 1 164 ? -4.523 -5.266 -3.055 1 98.69 164 LEU B CA 1
ATOM 3905 C C . LEU B 1 164 ? -3.914 -5.812 -1.767 1 98.69 164 LEU B C 1
ATOM 3907 O O . LEU B 1 164 ? -2.689 -5.844 -1.62 1 98.69 164 LEU B O 1
ATOM 3911 N N . SER B 1 165 ? -4.793 -6.172 -0.81 1 98.25 165 SER B N 1
ATOM 3912 C CA . SER B 1 165 ? -4.25 -6.668 0.45 1 98.25 165 SER B CA 1
ATOM 3913 C C . SER B 1 165 ? -5.016 -7.891 0.942 1 98.25 165 SER B C 1
ATOM 3915 O O . SER B 1 165 ? -6.215 -8.023 0.684 1 98.25 165 SER B O 1
ATOM 3917 N N . ASN B 1 166 ? -4.312 -8.828 1.604 1 97.69 166 ASN B N 1
ATOM 3918 C CA . ASN B 1 166 ? -4.895 -9.961 2.314 1 97.69 166 ASN B CA 1
ATOM 3919 C C . ASN B 1 166 ? -5.684 -10.867 1.375 1 97.69 166 ASN B C 1
ATOM 3921 O O . ASN B 1 166 ? -6.773 -11.328 1.721 1 97.69 166 ASN B O 1
ATOM 3925 N N . ILE B 1 167 ? -5.039 -11.117 0.204 1 98.69 167 ILE B N 1
ATOM 3926 C CA . ILE B 1 167 ? -5.695 -11.93 -0.811 1 98.69 167 ILE B CA 1
ATOM 3927 C C . ILE B 1 167 ? -5.215 -13.375 -0.699 1 98.69 167 ILE B C 1
ATOM 3929 O O . ILE B 1 167 ? -4.02 -13.625 -0.527 1 98.69 167 ILE B O 1
ATOM 3933 N N . LEU B 1 168 ? -6.129 -14.305 -0.702 1 98.88 168 LEU B N 1
ATOM 3934 C CA . LEU B 1 168 ? -5.816 -15.719 -0.88 1 98.88 168 LEU B CA 1
ATOM 3935 C C . LEU B 1 168 ? -6.215 -16.188 -2.273 1 98.88 168 LEU B C 1
ATOM 3937 O O . LEU B 1 168 ? -7.355 -15.992 -2.699 1 98.88 168 LEU B O 1
ATOM 3941 N N . ILE B 1 169 ? -5.289 -16.734 -3.002 1 98.94 169 ILE B N 1
ATOM 3942 C CA . ILE B 1 169 ? -5.547 -17.469 -4.23 1 98.94 169 ILE B CA 1
ATOM 3943 C C . ILE B 1 169 ? -5.109 -18.922 -4.059 1 98.94 169 ILE B C 1
ATOM 3945 O O . ILE B 1 169 ? -3.918 -19.203 -3.902 1 98.94 169 ILE B O 1
ATOM 3949 N N . ASP B 1 170 ? -6.062 -19.828 -4.055 1 98.94 170 ASP B N 1
ATOM 3950 C CA . ASP B 1 170 ? -5.773 -21.25 -3.82 1 98.94 170 ASP B CA 1
ATOM 3951 C C . ASP B 1 170 ? -6.156 -22.094 -5.031 1 98.94 170 ASP B C 1
ATOM 3953 O O . ASP B 1 170 ? -7.293 -22.562 -5.133 1 98.94 170 ASP B O 1
ATOM 3957 N N . ASP B 1 171 ? -5.211 -22.312 -5.895 1 98.88 171 ASP B N 1
ATOM 3958 C CA . ASP B 1 171 ? -5.359 -23.188 -7.051 1 98.88 171 ASP B CA 1
ATOM 3959 C C . ASP B 1 171 ? -4.633 -24.516 -6.832 1 98.88 171 ASP B C 1
ATOM 3961 O O . ASP B 1 171 ? -4.207 -25.156 -7.793 1 98.88 171 ASP B O 1
ATOM 3965 N N . SER B 1 172 ? -4.449 -24.938 -5.605 1 98.56 172 SER B N 1
ATOM 3966 C CA . SER B 1 172 ? -3.664 -26.125 -5.281 1 98.56 172 SER B CA 1
ATOM 3967 C C . SER B 1 172 ? -4.27 -27.375 -5.914 1 98.56 172 SER B C 1
ATOM 3969 O O . SER B 1 172 ? -3.555 -28.344 -6.199 1 98.56 172 SER B O 1
ATOM 3971 N N . ALA B 1 173 ? -5.598 -27.312 -6.141 1 98.38 173 ALA B N 1
ATOM 3972 C CA . ALA B 1 173 ? -6.262 -28.438 -6.793 1 98.38 173 ALA B CA 1
ATOM 3973 C C . ALA B 1 173 ? -5.727 -28.656 -8.203 1 98.38 173 ALA B C 1
ATOM 3975 O O . ALA B 1 173 ? -5.922 -29.719 -8.797 1 98.38 173 ALA B O 1
ATOM 3976 N N . GLY B 1 174 ? -5.105 -27.641 -8.758 1 98.5 174 GLY B N 1
ATOM 3977 C CA . GLY B 1 174 ? -4.559 -27.719 -10.102 1 98.5 174 GLY B CA 1
ATOM 3978 C C . GLY B 1 174 ? -3.156 -28.297 -10.148 1 98.5 174 GLY B C 1
ATOM 3979 O O . GLY B 1 174 ? -2.584 -28.469 -11.227 1 98.5 174 GLY B O 1
ATOM 3980 N N . ASP B 1 175 ? -2.592 -28.594 -9.008 1 97 175 ASP B N 1
ATOM 3981 C CA . ASP B 1 175 ? -1.24 -29.141 -8.945 1 97 175 ASP B CA 1
ATOM 3982 C C . ASP B 1 175 ? -1.236 -30.625 -9.273 1 97 175 ASP B C 1
ATOM 3984 O O . ASP B 1 175 ? -1.003 -31.469 -8.406 1 97 175 ASP B O 1
ATOM 3988 N N . ARG B 1 176 ? -1.463 -30.953 -10.445 1 96.31 176 ARG B N 1
ATOM 3989 C CA . ARG B 1 176 ? -1.518 -32.312 -10.984 1 96.31 176 ARG B CA 1
ATOM 3990 C C . ARG B 1 176 ? -1.255 -32.312 -12.484 1 96.31 176 ARG B C 1
ATOM 3992 O O . ARG B 1 176 ? -1.268 -31.266 -13.125 1 96.31 176 ARG B O 1
ATOM 3999 N N . VAL B 1 177 ? -1.052 -33.531 -13 1 93.88 177 VAL B N 1
ATOM 4000 C CA . VAL B 1 177 ? -0.922 -33.688 -14.438 1 93.88 177 VAL B CA 1
ATOM 4001 C C . VAL B 1 177 ? -2.182 -33.188 -15.133 1 93.88 177 VAL B C 1
ATOM 4003 O O . VAL B 1 177 ? -3.299 -33.438 -14.672 1 93.88 177 VAL B O 1
ATOM 4006 N N . ASN B 1 178 ? -2.047 -32.438 -16.172 1 96 178 ASN B N 1
ATOM 4007 C CA . ASN B 1 178 ? -3.127 -31.828 -16.922 1 96 178 ASN B CA 1
ATOM 4008 C C . ASN B 1 178 ? -3.949 -30.875 -16.062 1 96 178 ASN B C 1
ATOM 4010 O O . ASN B 1 178 ? -5.168 -30.781 -16.219 1 96 178 ASN B O 1
ATOM 4014 N N . GLY B 1 179 ? -3.283 -30.234 -15.102 1 97.56 179 GLY B N 1
ATOM 4015 C CA . GLY B 1 179 ? -3.961 -29.375 -14.156 1 97.56 179 GLY B CA 1
ATOM 4016 C C . GLY B 1 179 ? -3.947 -27.906 -14.57 1 97.56 179 GLY B C 1
ATOM 4017 O O . GLY B 1 179 ? -4.203 -27.594 -15.727 1 97.56 179 GLY B O 1
ATOM 4018 N N . GLY B 1 180 ? -3.787 -26.984 -13.539 1 97.94 180 GLY B N 1
ATOM 4019 C CA . GLY B 1 180 ? -4.059 -25.562 -13.695 1 97.94 180 GLY B CA 1
ATOM 4020 C C . GLY B 1 180 ? -2.883 -24.797 -14.273 1 97.94 180 GLY B C 1
ATOM 4021 O O . GLY B 1 180 ? -2.365 -23.875 -13.641 1 97.94 180 GLY B O 1
ATOM 4022 N N . HIS B 1 181 ? -2.531 -25.203 -15.523 1 96.75 181 HIS B N 1
ATOM 4023 C CA . HIS B 1 181 ? -1.462 -24.5 -16.219 1 96.75 181 HIS B CA 1
ATOM 4024 C C . HIS B 1 181 ? -1.834 -23.047 -16.469 1 96.75 181 HIS B C 1
ATOM 4026 O O . HIS B 1 181 ? -2.99 -22.734 -16.766 1 96.75 181 HIS B O 1
ATOM 4032 N N . ASN B 1 182 ? -0.886 -22.094 -16.344 1 97.38 182 ASN B N 1
ATOM 4033 C CA . ASN B 1 182 ? -1.025 -20.656 -16.609 1 97.38 182 ASN B CA 1
ATOM 4034 C C . ASN B 1 182 ? -1.997 -20 -15.633 1 97.38 182 ASN B C 1
ATOM 4036 O O . ASN B 1 182 ? -2.789 -19.141 -16.031 1 97.38 182 ASN B O 1
ATOM 4040 N N . THR B 1 183 ? -1.961 -20.406 -14.344 1 98.62 183 THR B N 1
ATOM 4041 C CA . THR B 1 183 ? -2.791 -19.781 -13.32 1 98.62 183 THR B CA 1
ATOM 4042 C C . THR B 1 183 ? -2.037 -18.656 -12.625 1 98.62 183 THR B C 1
ATOM 4044 O O . THR B 1 183 ? -2.014 -18.578 -11.391 1 98.62 183 THR B O 1
ATOM 4047 N N . ASP B 1 184 ? -1.466 -17.75 -13.453 1 98.69 184 ASP B N 1
ATOM 4048 C CA . ASP B 1 184 ? -0.832 -16.562 -12.891 1 98.69 184 ASP B CA 1
ATOM 4049 C C . ASP B 1 184 ? -1.756 -15.859 -11.898 1 98.69 184 ASP B C 1
ATOM 4051 O O . ASP B 1 184 ? -2.951 -15.703 -12.156 1 98.69 184 ASP B O 1
ATOM 4055 N N . ALA B 1 185 ? -1.178 -15.469 -10.734 1 98.94 185 ALA B N 1
ATOM 4056 C CA . ALA B 1 185 ? -2.006 -14.852 -9.703 1 98.94 185 ALA B CA 1
ATOM 4057 C C . ALA B 1 185 ? -2.225 -13.367 -9.992 1 98.94 185 ALA B C 1
ATOM 4059 O O . ALA B 1 185 ? -3.352 -12.938 -10.242 1 98.94 185 ALA B O 1
ATOM 4060 N N . PHE B 1 186 ? -1.11 -12.547 -9.992 1 98.94 186 PHE B N 1
ATOM 4061 C CA . PHE B 1 186 ? -1.205 -11.117 -10.227 1 98.94 186 PHE B CA 1
ATOM 4062 C C . PHE B 1 186 ? -0.452 -10.719 -11.492 1 98.94 186 PHE B C 1
ATOM 4064 O O . PHE B 1 186 ? 0.78 -10.688 -11.5 1 98.94 186 PHE B O 1
ATOM 4071 N N . GLY B 1 187 ? -1.21 -10.461 -12.586 1 98.81 187 GLY B N 1
ATOM 4072 C CA . GLY B 1 187 ? -0.624 -9.898 -13.797 1 98.81 187 GLY B CA 1
ATOM 4073 C C . GLY B 1 187 ? -0.753 -8.391 -13.867 1 98.81 187 GLY B C 1
ATOM 4074 O O . GLY B 1 187 ? -1.864 -7.855 -13.883 1 98.81 187 GLY B O 1
ATOM 4075 N N . VAL B 1 188 ? 0.369 -7.66 -13.883 1 98.69 188 VAL B N 1
ATOM 4076 C CA . VAL B 1 188 ? 0.366 -6.203 -13.891 1 98.69 188 VAL B CA 1
ATOM 4077 C C . VAL B 1 188 ? 0.867 -5.691 -15.242 1 98.69 188 VAL B C 1
ATOM 4079 O O . VAL B 1 188 ? 1.931 -6.102 -15.711 1 98.69 188 VAL B O 1
ATOM 4082 N N . SER B 1 189 ? 0.087 -4.93 -15.859 1 97.56 189 SER B N 1
ATOM 4083 C CA . SER B 1 189 ? 0.483 -4.301 -17.109 1 97.56 189 SER B CA 1
ATOM 4084 C C . SER B 1 189 ? 0.013 -2.852 -17.188 1 97.56 189 SER B C 1
ATOM 4086 O O . SER B 1 189 ? -1.019 -2.502 -16.609 1 97.56 189 SER B O 1
ATOM 4088 N N . SER B 1 190 ? 0.79 -2.053 -17.75 1 97.06 190 SER B N 1
ATOM 4089 C CA . SER B 1 190 ? 0.425 -0.667 -18.031 1 97.06 190 SER B CA 1
ATOM 4090 C C . SER B 1 190 ? -0.151 0.012 -16.797 1 97.06 190 SER B C 1
ATOM 4092 O O . SER B 1 190 ? -1.238 0.589 -16.844 1 97.06 190 SER B O 1
ATOM 4094 N N . SER B 1 191 ? 0.572 -0.051 -15.688 1 98 191 SER B N 1
ATOM 4095 C CA . SER B 1 191 ? 0.068 0.429 -14.398 1 98 191 SER B CA 1
ATOM 4096 C C . SER B 1 191 ? 1.141 1.201 -13.641 1 98 191 SER B C 1
ATOM 4098 O O . SER B 1 191 ? 2.336 0.969 -13.836 1 98 191 SER B O 1
ATOM 4100 N N . THR B 1 192 ? 0.68 2.129 -12.93 1 97.81 192 THR B N 1
ATOM 4101 C CA . THR B 1 192 ? 1.568 2.865 -12.039 1 97.81 192 THR B CA 1
ATOM 4102 C C . THR B 1 192 ? 1.026 2.861 -10.617 1 97.81 192 THR B C 1
ATOM 4104 O O . THR B 1 192 ? -0.176 3.031 -10.398 1 97.81 192 THR B O 1
ATOM 4107 N N . TYR B 1 193 ? 1.896 2.609 -9.633 1 97.44 193 TYR B N 1
ATOM 4108 C CA . TYR B 1 193 ? 1.577 2.643 -8.211 1 97.44 193 TYR B CA 1
ATOM 4109 C C . TYR B 1 193 ? 0.611 1.523 -7.844 1 97.44 193 TYR B C 1
ATOM 4111 O O . TYR B 1 193 ? -0.483 1.782 -7.336 1 97.44 193 TYR B O 1
ATOM 4119 N N . ILE B 1 194 ? 1.11 0.37 -8.031 1 98.56 194 ILE B N 1
ATOM 4120 C CA . ILE B 1 194 ? 0.399 -0.83 -7.602 1 98.56 194 ILE B CA 1
ATOM 4121 C C . ILE B 1 194 ? 1.057 -1.403 -6.348 1 98.56 194 ILE B C 1
ATOM 4123 O O . ILE B 1 194 ? 2.283 -1.517 -6.281 1 98.56 194 ILE B O 1
ATOM 4127 N N . THR B 1 195 ? 0.252 -1.666 -5.32 1 98.19 195 THR B N 1
ATOM 4128 C CA . THR B 1 195 ? 0.766 -2.324 -4.121 1 98.19 195 THR B CA 1
ATOM 4129 C C . THR B 1 195 ? -0.004 -3.611 -3.84 1 98.19 195 THR B C 1
ATOM 4131 O O . THR B 1 195 ? -1.233 -3.6 -3.762 1 98.19 195 THR B O 1
ATOM 4134 N N . ILE B 1 196 ? 0.71 -4.695 -3.775 1 98.69 196 ILE B N 1
ATOM 4135 C CA . ILE B 1 196 ? 0.169 -5.98 -3.352 1 98.69 196 ILE B CA 1
ATOM 4136 C C . ILE B 1 196 ? 0.804 -6.395 -2.025 1 98.69 196 ILE B C 1
ATOM 4138 O O . ILE B 1 196 ? 2.023 -6.551 -1.938 1 98.69 196 ILE B O 1
ATOM 4142 N N . ASP B 1 197 ? -0.064 -6.508 -1.007 1 98.19 197 ASP B N 1
ATOM 4143 C CA . ASP B 1 197 ? 0.449 -6.738 0.34 1 98.19 197 ASP B CA 1
ATOM 4144 C C . ASP B 1 197 ? -0.239 -7.938 0.991 1 98.19 197 ASP B C 1
ATOM 4146 O O . ASP B 1 197 ? -1.47 -8 1.038 1 98.19 197 ASP B O 1
ATOM 4150 N N . ASN B 1 198 ? 0.598 -8.898 1.495 1 98 198 ASN B N 1
ATOM 4151 C CA . ASN B 1 198 ? 0.124 -10 2.326 1 98 198 ASN B CA 1
ATOM 4152 C C . ASN B 1 198 ? -0.778 -10.953 1.543 1 98 198 ASN B C 1
ATOM 4154 O O . ASN B 1 198 ? -1.863 -11.305 2.006 1 98 198 ASN B O 1
ATOM 4158 N N . ALA B 1 199 ? -0.263 -11.336 0.388 1 98.75 199 ALA B N 1
ATOM 4159 C CA . ALA B 1 199 ? -0.972 -12.312 -0.436 1 98.75 199 ALA B CA 1
ATOM 4160 C C . ALA B 1 199 ? -0.46 -13.727 -0.172 1 98.75 199 ALA B C 1
ATOM 4162 O O . ALA B 1 199 ? 0.737 -13.93 0.044 1 98.75 199 ALA B O 1
ATOM 4163 N N . LYS B 1 200 ? -1.343 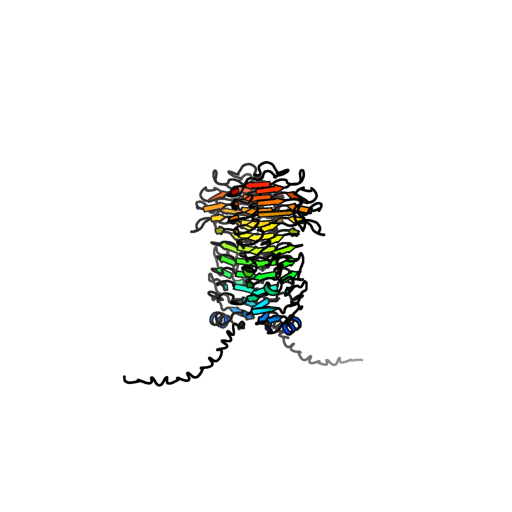-14.672 -0.158 1 98.88 200 LYS B N 1
ATOM 4164 C CA . LYS B 1 200 ? -1.027 -16.094 -0.143 1 98.88 200 LYS B CA 1
ATOM 4165 C C . LYS B 1 200 ? -1.512 -16.781 -1.419 1 98.88 200 LYS B C 1
ATOM 4167 O O . LYS B 1 200 ? -2.713 -16.812 -1.697 1 98.88 200 LYS B O 1
ATOM 4172 N N . VAL B 1 201 ? -0.574 -17.328 -2.135 1 98.94 201 VAL B N 1
ATOM 4173 C CA . VAL B 1 201 ? -0.88 -17.797 -3.48 1 98.94 201 VAL B CA 1
ATOM 4174 C C . VAL B 1 201 ? -0.417 -19.25 -3.633 1 98.94 201 VAL B C 1
ATOM 4176 O O . VAL B 1 201 ? 0.743 -19.578 -3.359 1 98.94 201 VAL B O 1
ATOM 4179 N N . TYR B 1 202 ? -1.297 -20.141 -3.965 1 98.94 202 TYR B N 1
ATOM 4180 C CA . TYR B 1 202 ? -1.035 -21.484 -4.453 1 98.94 202 TYR B CA 1
ATOM 4181 C C . TYR B 1 202 ? -1.439 -21.625 -5.918 1 98.94 202 TYR B C 1
ATOM 4183 O O . TYR B 1 202 ? -2.625 -21.562 -6.25 1 98.94 202 TYR B O 1
ATOM 4191 N N . ASN B 1 203 ? -0.471 -21.719 -6.797 1 98.81 203 ASN B N 1
ATOM 4192 C CA . ASN B 1 203 ? -0.815 -21.766 -8.211 1 98.81 203 ASN B CA 1
ATOM 4193 C C . ASN B 1 203 ? 0.218 -22.547 -9.016 1 98.81 203 ASN B C 1
ATOM 4195 O O . ASN B 1 203 ? 1.006 -23.312 -8.453 1 98.81 203 ASN B O 1
ATOM 4199 N N . GLN B 1 204 ? 0.113 -22.562 -10.359 1 98.5 204 GLN B N 1
ATOM 4200 C CA . GLN B 1 204 ? 0.992 -23.344 -11.211 1 98.5 204 GLN B CA 1
ATOM 4201 C C . GLN B 1 204 ? 1.794 -22.469 -12.156 1 98.5 204 GLN B C 1
ATOM 4203 O O . GLN B 1 204 ? 2.404 -22.953 -13.109 1 98.5 204 GLN B O 1
ATOM 4208 N N . ASP B 1 205 ? 1.701 -21.188 -11.945 1 97.94 205 ASP B N 1
ATOM 4209 C CA . ASP B 1 205 ? 2.455 -20.25 -12.766 1 97.94 205 ASP B CA 1
ATOM 4210 C C . ASP B 1 205 ? 2.971 -19.078 -11.93 1 97.94 205 ASP B C 1
ATOM 4212 O O . ASP B 1 205 ? 3.279 -19.25 -10.742 1 97.94 205 ASP B O 1
ATOM 4216 N N . ASP B 1 206 ? 3.232 -17.922 -12.547 1 98.5 206 ASP B N 1
ATOM 4217 C CA . ASP B 1 206 ? 3.84 -16.812 -11.812 1 98.5 206 ASP B CA 1
ATOM 4218 C C . ASP B 1 206 ? 2.941 -16.344 -10.664 1 98.5 206 ASP B C 1
ATOM 4220 O O . ASP B 1 206 ? 1.731 -16.188 -10.844 1 98.5 206 ASP B O 1
ATOM 4224 N N . CYS B 1 207 ? 3.564 -16.172 -9.484 1 98.88 207 CYS B N 1
ATOM 4225 C CA . CYS B 1 207 ? 2.857 -15.547 -8.375 1 98.88 207 CYS B CA 1
ATOM 4226 C C . CYS B 1 207 ? 2.52 -14.094 -8.688 1 98.88 207 CYS B C 1
ATOM 4228 O O . CYS B 1 207 ? 1.412 -13.633 -8.406 1 98.88 207 CYS B O 1
ATOM 4230 N N . MET B 1 208 ? 3.422 -13.359 -9.188 1 98.94 208 MET B N 1
ATOM 4231 C CA . MET B 1 208 ? 3.26 -12.062 -9.82 1 98.94 208 MET B CA 1
ATOM 4232 C C . MET B 1 208 ? 4.066 -11.977 -11.109 1 98.94 208 MET B C 1
ATOM 4234 O O . MET B 1 208 ? 5.195 -12.469 -11.172 1 98.94 208 MET B O 1
ATOM 4238 N N . ALA B 1 209 ? 3.475 -11.422 -12.094 1 98.44 209 ALA B N 1
ATOM 4239 C CA . ALA B 1 209 ? 4.145 -11.117 -13.359 1 98.44 209 ALA B CA 1
ATOM 4240 C C . ALA B 1 209 ? 3.943 -9.656 -13.742 1 98.44 209 ALA B C 1
ATOM 4242 O O . ALA B 1 209 ? 2.816 -9.227 -14.016 1 98.44 209 ALA B O 1
ATOM 4243 N N . VAL B 1 210 ? 5.02 -8.852 -13.734 1 98.56 210 VAL B N 1
ATOM 4244 C CA . VAL B 1 210 ? 4.938 -7.457 -14.164 1 98.56 210 VAL B CA 1
ATOM 4245 C C . VAL B 1 210 ? 5.441 -7.328 -15.602 1 98.56 210 VAL B C 1
ATOM 4247 O O . VAL B 1 210 ? 6.641 -7.453 -15.852 1 98.56 210 VAL B O 1
ATOM 4250 N N . ASN B 1 211 ? 4.52 -7.008 -16.469 1 97.31 211 ASN B N 1
ATOM 4251 C CA . ASN B 1 211 ? 4.875 -6.926 -17.875 1 97.31 211 ASN B CA 1
ATOM 4252 C C . ASN B 1 211 ? 5.188 -5.492 -18.297 1 97.31 211 ASN B C 1
ATOM 4254 O O . ASN B 1 211 ? 5.949 -5.27 -19.234 1 97.31 211 ASN B O 1
ATOM 4258 N N . SER B 1 212 ? 4.543 -4.586 -17.672 1 97.88 212 SER B N 1
ATOM 4259 C CA . SER B 1 212 ? 4.809 -3.16 -17.844 1 97.88 212 SER B CA 1
ATOM 4260 C C . SER B 1 212 ? 4.254 -2.354 -16.672 1 97.88 212 SER B C 1
ATOM 4262 O O . SER B 1 212 ? 3.195 -2.682 -16.125 1 97.88 212 SER B O 1
ATOM 4264 N N . GLY B 1 213 ? 4.988 -1.377 -16.312 1 97.81 213 GLY B N 1
ATOM 4265 C CA . GLY B 1 213 ? 4.52 -0.533 -15.234 1 97.81 213 GLY B CA 1
ATOM 4266 C C . GLY B 1 213 ? 5.645 0.139 -14.469 1 97.81 213 GLY B C 1
ATOM 4267 O O . GLY B 1 213 ? 6.82 -0.083 -14.766 1 97.81 213 GLY B O 1
ATOM 4268 N N . ASP B 1 214 ? 5.238 1.05 -13.633 1 98.19 214 ASP B N 1
ATOM 4269 C CA . ASP B 1 214 ? 6.152 1.854 -12.828 1 98.19 214 ASP B CA 1
ATOM 4270 C C . ASP B 1 214 ? 5.676 1.94 -11.383 1 98.19 214 ASP B C 1
ATOM 4272 O O . ASP B 1 214 ? 4.48 2.098 -11.125 1 98.19 214 ASP B O 1
ATOM 4276 N N . TYR B 1 215 ? 6.621 1.761 -10.398 1 98.19 215 TYR B N 1
ATOM 4277 C CA . TYR B 1 215 ? 6.359 1.875 -8.969 1 98.19 215 TYR B CA 1
ATOM 4278 C C . TYR B 1 215 ? 5.375 0.807 -8.508 1 98.19 215 TYR B C 1
ATOM 4280 O O . TYR B 1 215 ? 4.258 1.123 -8.086 1 98.19 215 TYR B O 1
ATOM 4288 N N . ILE B 1 216 ? 5.883 -0.366 -8.555 1 98.56 216 ILE B N 1
ATOM 4289 C CA . ILE B 1 216 ? 5.117 -1.531 -8.133 1 98.56 216 ILE B CA 1
ATOM 4290 C C . ILE B 1 216 ? 5.742 -2.131 -6.875 1 98.56 216 ILE B C 1
ATOM 4292 O O . ILE B 1 216 ? 6.965 -2.262 -6.785 1 98.56 216 ILE B O 1
ATOM 4296 N N . ILE B 1 217 ? 4.895 -2.416 -5.863 1 98.25 217 ILE B N 1
ATOM 4297 C CA . ILE B 1 217 ? 5.367 -3.027 -4.625 1 98.25 217 ILE B CA 1
ATOM 4298 C C . ILE B 1 217 ? 4.648 -4.355 -4.402 1 98.25 217 ILE B C 1
ATOM 4300 O O . ILE B 1 217 ? 3.424 -4.438 -4.531 1 98.25 217 ILE B O 1
ATOM 4304 N N . PHE B 1 218 ? 5.375 -5.391 -4.215 1 98.75 218 PHE B N 1
ATOM 4305 C CA . PHE B 1 218 ? 4.906 -6.668 -3.691 1 98.75 218 PHE B CA 1
ATOM 4306 C C . PHE B 1 218 ? 5.602 -7.004 -2.377 1 98.75 218 PHE B C 1
ATOM 4308 O O . PHE B 1 218 ? 6.828 -7.094 -2.324 1 98.75 218 PHE B O 1
ATOM 4315 N N . GLN B 1 219 ? 4.77 -7.215 -1.242 1 98.62 219 GLN B N 1
ATOM 4316 C CA . GLN B 1 219 ? 5.461 -7.453 0.021 1 98.62 219 GLN B CA 1
ATOM 4317 C C . GLN B 1 219 ? 4.664 -8.398 0.917 1 98.62 219 GLN B C 1
ATOM 4319 O O . GLN B 1 219 ? 3.439 -8.477 0.804 1 98.62 219 GLN B O 1
ATOM 4324 N N . ASN B 1 220 ? 5.352 -9.141 1.787 1 98.38 220 ASN B N 1
ATOM 4325 C CA . ASN B 1 220 ? 4.777 -10.039 2.781 1 98.38 220 ASN B CA 1
ATOM 4326 C C . ASN B 1 220 ? 3.961 -11.148 2.129 1 98.38 220 ASN B C 1
ATOM 4328 O O . ASN B 1 220 ? 2.891 -11.508 2.621 1 98.38 220 ASN B O 1
ATOM 4332 N N . GLY B 1 221 ? 4.508 -11.641 1.023 1 98.75 221 GLY B N 1
ATOM 4333 C CA . GLY B 1 221 ? 3.771 -12.648 0.274 1 98.75 221 GLY B CA 1
ATOM 4334 C C . GLY B 1 221 ? 4.25 -14.062 0.546 1 98.75 221 GLY B C 1
ATOM 4335 O O . GLY B 1 221 ? 5.383 -14.266 0.981 1 98.75 221 GLY B O 1
ATOM 4336 N N . TYR B 1 222 ? 3.393 -15.016 0.369 1 98.94 222 TYR B N 1
ATOM 4337 C CA . TYR B 1 222 ? 3.674 -16.453 0.338 1 98.94 222 TYR B CA 1
ATOM 4338 C C . TYR B 1 222 ? 3.248 -17.062 -0.992 1 98.94 222 TYR B C 1
ATOM 4340 O O . TYR B 1 222 ? 2.061 -17.062 -1.329 1 98.94 222 TYR B O 1
ATOM 4348 N N . CYS B 1 223 ? 4.219 -17.562 -1.757 1 98.94 223 CYS B N 1
ATOM 4349 C CA . CYS B 1 223 ? 3.984 -18.094 -3.092 1 98.94 223 CYS B CA 1
ATOM 4350 C C . CYS B 1 223 ? 4.406 -19.562 -3.176 1 98.94 223 CYS B C 1
ATOM 4352 O O . CYS B 1 223 ? 5.574 -19.875 -2.961 1 98.94 223 CYS B O 1
ATOM 4354 N N . SER B 1 224 ? 3.436 -20.406 -3.523 1 98.88 224 SER B N 1
ATOM 4355 C CA . SER B 1 224 ? 3.744 -21.828 -3.586 1 98.88 224 SER B CA 1
ATOM 4356 C C . SER B 1 224 ? 3.238 -22.438 -4.883 1 98.88 224 SER B C 1
ATOM 4358 O O . SER B 1 224 ? 2.129 -22.141 -5.332 1 98.88 224 SER B O 1
ATOM 4360 N N . GLY B 1 225 ? 4.039 -23.25 -5.453 1 98.56 225 GLY B N 1
ATOM 4361 C CA . GLY B 1 225 ? 3.621 -24.125 -6.539 1 98.56 225 GLY B CA 1
ATOM 4362 C C . GLY B 1 225 ? 3.832 -23.516 -7.91 1 98.56 225 GLY B C 1
ATOM 4363 O O . GLY B 1 225 ? 3.652 -24.188 -8.93 1 98.56 225 GLY B O 1
ATOM 4364 N N . GLY B 1 226 ? 4.301 -22.312 -7.961 1 98.06 226 GLY B N 1
ATOM 4365 C CA . GLY B 1 226 ? 4.254 -21.594 -9.227 1 98.06 226 GLY B CA 1
ATOM 4366 C C . GLY B 1 226 ? 5.629 -21.344 -9.812 1 98.06 226 GLY B C 1
ATOM 4367 O O . GLY B 1 226 ? 6.496 -22.219 -9.789 1 98.06 226 GLY B O 1
ATOM 4368 N N . HIS B 1 227 ? 5.691 -20.25 -10.547 1 97.75 227 HIS B N 1
ATOM 4369 C CA . HIS B 1 227 ? 6.902 -19.906 -11.289 1 97.75 227 HIS B CA 1
ATOM 4370 C C . HIS B 1 227 ? 7.598 -18.703 -10.672 1 97.75 227 HIS B C 1
ATOM 4372 O O . HIS B 1 227 ? 8.273 -17.953 -11.375 1 97.75 227 HIS B O 1
ATOM 4378 N N . GLY B 1 228 ? 7.32 -18.5 -9.383 1 98.38 228 GLY B N 1
ATOM 4379 C CA . GLY B 1 228 ? 8.086 -17.5 -8.633 1 98.38 228 GLY B CA 1
ATOM 4380 C C . GLY B 1 228 ? 7.504 -16.109 -8.727 1 98.38 228 GLY B C 1
ATOM 4381 O O . GLY B 1 228 ? 6.316 -15.938 -9.016 1 98.38 228 GLY B O 1
ATOM 4382 N N . LEU B 1 229 ? 8.211 -15.125 -8.242 1 98.94 229 LEU B N 1
ATOM 4383 C CA . LEU B 1 229 ? 7.934 -13.695 -8.352 1 98.94 229 LEU B CA 1
ATOM 4384 C C . LEU B 1 229 ? 8.703 -13.086 -9.516 1 98.94 229 LEU B C 1
ATOM 4386 O O . LEU B 1 229 ? 9.93 -12.969 -9.469 1 98.94 229 LEU B O 1
ATOM 4390 N N . SER B 1 230 ? 7.922 -12.641 -10.562 1 98.75 230 SER B N 1
ATOM 4391 C CA . SER B 1 230 ? 8.547 -12.438 -11.867 1 98.75 230 SER B CA 1
ATOM 4392 C C . SER B 1 230 ? 8.367 -11 -12.344 1 98.75 230 SER B C 1
ATOM 4394 O O . SER B 1 230 ? 7.305 -10.406 -12.164 1 98.75 230 SER B O 1
ATOM 4396 N N . ILE B 1 231 ? 9.461 -10.477 -12.906 1 98.75 231 ILE B N 1
ATOM 4397 C CA . ILE B 1 231 ? 9.375 -9.367 -13.852 1 98.75 231 ILE B CA 1
ATOM 4398 C C . ILE B 1 231 ? 9.32 -9.906 -15.281 1 98.75 231 ILE B C 1
ATOM 4400 O O . ILE B 1 231 ? 10.195 -10.68 -15.688 1 98.75 231 ILE B O 1
ATOM 4404 N N . GLY B 1 232 ? 8.312 -9.438 -15.992 1 95.94 232 GLY B N 1
ATOM 4405 C CA . GLY B 1 232 ? 8.211 -9.891 -17.375 1 95.94 232 GLY B CA 1
ATOM 4406 C C . GLY B 1 232 ? 7.191 -11 -17.562 1 95.94 232 GLY B C 1
ATOM 4407 O O . GLY B 1 232 ? 6.484 -11.367 -16.625 1 95.94 232 GLY B O 1
ATOM 4408 N N . SER B 1 233 ? 7.137 -11.375 -18.859 1 94.5 233 SER B N 1
ATOM 4409 C CA . SER B 1 233 ? 8.109 -11.094 -19.922 1 94.5 233 SER B CA 1
ATOM 4410 C C . SER B 1 233 ? 7.969 -9.664 -20.438 1 94.5 233 SER B C 1
ATOM 4412 O O . SER B 1 233 ? 6.871 -9.234 -20.797 1 94.5 233 SER B O 1
ATOM 4414 N N . VAL B 1 234 ? 9.094 -9 -20.484 1 97.12 234 VAL B N 1
ATOM 4415 C CA . VAL B 1 234 ? 9.086 -7.609 -20.922 1 97.12 234 VAL B CA 1
ATOM 4416 C C . VAL B 1 234 ? 9.469 -7.535 -22.391 1 97.12 234 VAL B C 1
ATOM 4418 O O . VAL B 1 234 ? 10.453 -8.148 -22.828 1 97.12 234 VAL B O 1
ATOM 4421 N N . GLY B 1 235 ? 8.641 -6.824 -23.203 1 94.56 235 GLY B N 1
ATOM 4422 C CA . GLY B 1 235 ? 8.867 -6.652 -24.625 1 94.56 235 GLY B CA 1
ATOM 4423 C C . GLY B 1 235 ? 7.676 -7.066 -25.469 1 94.56 235 GLY B C 1
ATOM 4424 O O . GLY B 1 235 ? 6.828 -7.84 -25.016 1 94.56 235 GLY B O 1
ATOM 4425 N N . GLY B 1 236 ? 7.582 -6.531 -26.641 1 87.81 236 GLY B N 1
ATOM 4426 C CA . GLY B 1 236 ? 6.57 -6.922 -27.609 1 87.81 236 GLY B CA 1
ATOM 4427 C C . GLY B 1 236 ? 5.246 -6.211 -27.406 1 87.81 236 GLY B C 1
ATOM 4428 O O . GLY B 1 236 ? 4.215 -6.645 -27.922 1 87.81 236 GLY B O 1
ATOM 4429 N N . ARG B 1 237 ? 5.285 -5.254 -26.547 1 84.5 237 ARG B N 1
ATOM 4430 C CA . ARG B 1 237 ? 4.074 -4.484 -26.266 1 84.5 237 ARG B CA 1
ATOM 4431 C C . ARG B 1 237 ? 4.293 -3.002 -26.547 1 84.5 237 ARG B C 1
ATOM 4433 O O . ARG B 1 237 ? 5.398 -2.59 -26.906 1 84.5 237 ARG B O 1
ATOM 4440 N N . ALA B 1 238 ? 3.156 -2.221 -26.578 1 76.5 238 ALA B N 1
ATOM 4441 C CA . ALA B 1 238 ? 3.23 -0.781 -26.812 1 76.5 238 ALA B CA 1
ATOM 4442 C C . ALA B 1 238 ? 4.074 -0.097 -25.734 1 76.5 238 ALA B C 1
ATOM 4444 O O . ALA B 1 238 ? 4.844 0.821 -26.031 1 76.5 238 ALA B O 1
ATOM 4445 N N . ASN B 1 239 ? 3.861 -0.515 -24.484 1 75.31 239 ASN B N 1
ATOM 4446 C CA . ASN B 1 239 ? 4.664 -0.103 -23.328 1 75.31 239 ASN B CA 1
ATOM 4447 C C . ASN B 1 239 ? 5.457 -1.271 -22.766 1 75.31 239 ASN B C 1
ATOM 4449 O O . ASN B 1 239 ? 4.879 -2.23 -22.25 1 75.31 239 ASN B O 1
ATOM 4453 N N . ASN B 1 240 ? 6.754 -1.127 -22.875 1 88.69 240 ASN B N 1
ATOM 4454 C CA . ASN B 1 240 ? 7.605 -2.264 -22.531 1 88.69 240 ASN B CA 1
ATOM 4455 C C . ASN B 1 240 ? 8.633 -1.893 -21.469 1 88.69 240 ASN B C 1
ATOM 4457 O O . ASN B 1 240 ? 9.812 -2.252 -21.594 1 88.69 240 ASN B O 1
ATOM 4461 N N . ASN B 1 241 ? 8.164 -1.054 -20.656 1 97.06 241 ASN B N 1
ATOM 4462 C CA . ASN B 1 241 ? 9.109 -0.737 -19.578 1 97.06 241 ASN B CA 1
ATOM 4463 C C . ASN B 1 241 ? 8.57 -1.163 -18.219 1 97.06 241 ASN B C 1
ATOM 4465 O O . ASN B 1 241 ? 7.387 -0.993 -17.938 1 97.06 241 ASN B O 1
ATOM 4469 N N . VAL B 1 242 ? 9.383 -1.793 -17.453 1 98.69 242 VAL B N 1
ATOM 4470 C CA . VAL B 1 242 ? 9.133 -2.076 -16.047 1 98.69 242 VAL B CA 1
ATOM 4471 C C . VAL B 1 242 ? 10.188 -1.378 -15.18 1 98.69 242 VAL B C 1
ATOM 4473 O O . VAL B 1 242 ? 11.367 -1.715 -15.242 1 98.69 242 VAL B O 1
ATOM 4476 N N . THR B 1 243 ? 9.703 -0.374 -14.477 1 98.44 243 THR B N 1
ATOM 4477 C CA . THR B 1 243 ? 10.656 0.42 -13.711 1 98.44 243 THR B CA 1
ATOM 4478 C C . THR B 1 243 ? 10.188 0.576 -12.266 1 98.44 243 THR B C 1
ATOM 4480 O O . THR B 1 243 ? 8.984 0.66 -12 1 98.44 243 THR B O 1
ATOM 4483 N N . ASN B 1 244 ? 11.109 0.559 -11.297 1 98 244 ASN B N 1
ATOM 4484 C CA . ASN B 1 244 ? 10.891 0.838 -9.883 1 98 244 ASN B CA 1
ATOM 4485 C C . ASN B 1 244 ? 9.914 -0.157 -9.258 1 98 244 ASN B C 1
ATOM 4487 O O . ASN B 1 244 ? 8.836 0.225 -8.805 1 98 244 ASN B O 1
ATOM 4491 N N . VAL B 1 245 ? 10.398 -1.414 -9.195 1 98.75 245 VAL B N 1
ATOM 4492 C CA . VAL B 1 245 ? 9.633 -2.488 -8.578 1 98.75 245 VAL B CA 1
ATOM 4493 C C . VAL B 1 245 ? 10.336 -2.957 -7.309 1 98.75 245 VAL B C 1
ATOM 4495 O O . VAL B 1 245 ? 11.547 -3.164 -7.301 1 98.75 245 VAL B O 1
ATOM 4498 N N . LEU B 1 246 ? 9.609 -2.994 -6.219 1 98.56 246 LEU B N 1
ATOM 4499 C CA . LEU B 1 246 ? 10.109 -3.492 -4.941 1 98.56 246 LEU B CA 1
ATOM 4500 C C . LEU B 1 246 ? 9.375 -4.762 -4.527 1 98.56 246 LEU B C 1
ATOM 4502 O O . LEU B 1 246 ? 8.156 -4.734 -4.309 1 98.56 246 LEU B O 1
ATOM 4506 N N . ILE B 1 247 ? 10.094 -5.875 -4.465 1 98.88 247 ILE B N 1
ATOM 4507 C CA . ILE B 1 247 ? 9.586 -7.145 -3.959 1 98.88 247 ILE B CA 1
ATOM 4508 C C . ILE B 1 247 ? 10.32 -7.516 -2.672 1 98.88 247 ILE B C 1
ATOM 4510 O O . ILE B 1 247 ? 11.539 -7.676 -2.67 1 98.88 247 ILE B O 1
ATOM 4514 N N . ARG B 1 248 ? 9.523 -7.672 -1.546 1 98.62 248 ARG B N 1
ATOM 4515 C CA . ARG B 1 248 ? 10.297 -7.875 -0.321 1 98.62 248 ARG B CA 1
ATOM 4516 C C . ARG B 1 248 ? 9.516 -8.727 0.676 1 98.62 248 ARG B C 1
ATOM 4518 O O . ARG B 1 248 ? 8.305 -8.914 0.532 1 98.62 248 ARG B O 1
ATOM 4525 N N . ASN B 1 249 ? 10.219 -9.273 1.633 1 98.62 249 ASN B N 1
ATOM 4526 C CA . ASN B 1 249 ? 9.672 -10 2.775 1 98.62 249 ASN B CA 1
ATOM 4527 C C . ASN B 1 249 ? 8.68 -11.078 2.334 1 98.62 249 ASN B C 1
ATOM 4529 O O . ASN B 1 249 ? 7.551 -11.125 2.828 1 98.62 249 ASN B O 1
ATOM 4533 N N . SER B 1 250 ? 9.203 -11.914 1.473 1 98.88 250 SER B N 1
ATOM 4534 C CA . SER B 1 250 ? 8.297 -12.891 0.883 1 98.88 250 SER B CA 1
ATOM 4535 C C . SER B 1 250 ? 8.953 -14.266 0.772 1 98.88 250 SER B C 1
ATOM 4537 O O . SER B 1 250 ? 10.18 -14.383 0.866 1 98.88 250 SER B O 1
ATOM 4539 N N . GLN B 1 251 ? 8.133 -15.25 0.63 1 98.94 251 GLN B N 1
ATOM 4540 C CA . GLN B 1 251 ? 8.57 -16.625 0.508 1 98.94 251 GLN B CA 1
ATOM 4541 C C . GLN B 1 251 ? 8.102 -17.25 -0.807 1 98.94 251 GLN B C 1
ATOM 4543 O O . GLN B 1 251 ? 6.949 -17.047 -1.211 1 98.94 251 GLN B O 1
ATOM 4548 N N . ILE B 1 252 ? 9.016 -17.938 -1.456 1 98.94 252 ILE B N 1
ATOM 4549 C CA . ILE B 1 252 ? 8.703 -18.734 -2.629 1 98.94 252 ILE B CA 1
ATOM 4550 C C . ILE B 1 252 ? 9.016 -20.203 -2.344 1 98.94 252 ILE B C 1
ATOM 4552 O O . ILE B 1 252 ? 10.172 -20.562 -2.09 1 98.94 252 ILE B O 1
ATOM 4556 N N . VAL B 1 253 ? 7.926 -21 -2.422 1 98.81 253 VAL B N 1
ATOM 4557 C CA . VAL B 1 253 ? 8.055 -22.375 -1.923 1 98.81 253 VAL B CA 1
ATOM 4558 C C . VAL B 1 253 ? 7.566 -23.359 -2.982 1 98.81 253 VAL B C 1
ATOM 4560 O O . VAL B 1 253 ? 6.605 -23.078 -3.703 1 98.81 253 VAL B O 1
ATOM 4563 N N . ASN B 1 254 ? 8.25 -24.469 -3.066 1 98.69 254 ASN B N 1
ATOM 4564 C CA . ASN B 1 254 ? 7.797 -25.562 -3.918 1 98.69 254 ASN B CA 1
ATOM 4565 C C . ASN B 1 254 ? 7.434 -25.062 -5.316 1 98.69 254 ASN B C 1
ATOM 4567 O O . ASN B 1 254 ? 6.355 -25.391 -5.828 1 98.69 254 ASN B O 1
ATOM 4571 N N . SER B 1 255 ? 8.391 -24.266 -5.887 1 98.75 255 SER B N 1
ATOM 4572 C CA . SER B 1 255 ? 8.117 -23.609 -7.16 1 98.75 255 SER B CA 1
ATOM 4573 C C . SER B 1 255 ? 9.188 -23.953 -8.195 1 98.75 255 SER B C 1
ATOM 4575 O O . SER B 1 255 ? 10.25 -24.484 -7.848 1 98.75 255 SER B O 1
ATOM 4577 N N . GLU B 1 256 ? 8.852 -23.734 -9.422 1 98.19 256 GLU B N 1
ATOM 4578 C CA . GLU B 1 256 ? 9.805 -23.984 -10.492 1 98.19 256 GLU B CA 1
ATOM 4579 C C . GLU B 1 256 ? 10.938 -22.969 -10.484 1 98.19 256 GLU B C 1
ATOM 4581 O O . GLU B 1 256 ? 12.109 -23.312 -10.656 1 98.19 256 GLU B O 1
ATOM 4586 N N . ASN B 1 257 ? 10.625 -21.766 -10.305 1 98.5 257 ASN B N 1
ATOM 4587 C CA . ASN B 1 257 ? 11.578 -20.672 -10.203 1 98.5 257 ASN B CA 1
ATOM 4588 C C . ASN B 1 257 ? 11.383 -19.875 -8.914 1 98.5 257 ASN B C 1
ATOM 4590 O O . ASN B 1 257 ? 10.328 -19.953 -8.289 1 98.5 257 ASN B O 1
ATOM 4594 N N . GLY B 1 258 ? 12.406 -19.203 -8.484 1 98.75 258 GLY B N 1
ATOM 4595 C CA . GLY B 1 258 ? 12.328 -18.266 -7.379 1 98.75 258 GLY B CA 1
ATOM 4596 C C . GLY B 1 258 ? 12.188 -16.812 -7.824 1 98.75 258 GLY B C 1
ATOM 4597 O O . GLY B 1 258 ? 11.109 -16.391 -8.258 1 98.75 258 GLY B O 1
ATOM 4598 N N . VAL B 1 259 ? 13.352 -16.094 -7.723 1 98.81 259 VAL B N 1
ATOM 4599 C CA . VAL B 1 259 ? 13.453 -14.742 -8.273 1 98.81 259 VAL B CA 1
ATOM 4600 C C . VAL B 1 259 ? 13.633 -14.82 -9.789 1 98.81 259 VAL B C 1
ATOM 4602 O O . VAL B 1 259 ? 14.539 -15.492 -10.281 1 98.81 259 VAL B O 1
ATOM 4605 N N . ARG B 1 260 ? 12.703 -14.117 -10.547 1 98.62 260 ARG B N 1
ATOM 4606 C CA . ARG B 1 260 ? 12.727 -14.328 -11.992 1 98.62 260 ARG B CA 1
ATOM 4607 C C . ARG B 1 260 ? 12.555 -13.016 -12.742 1 98.62 260 ARG B C 1
ATOM 4609 O O . ARG B 1 260 ? 11.672 -12.211 -12.414 1 98.62 260 ARG B O 1
ATOM 4616 N N . ILE B 1 261 ? 13.453 -12.711 -13.703 1 98.56 261 ILE B N 1
ATOM 4617 C CA . ILE B 1 261 ? 13.344 -11.586 -14.625 1 98.56 261 ILE B CA 1
ATOM 4618 C C . ILE B 1 261 ? 13.516 -12.078 -16.062 1 98.56 261 ILE B C 1
ATOM 4620 O O . ILE B 1 261 ? 14.516 -12.719 -16.391 1 98.56 261 ILE B O 1
ATOM 4624 N N . LYS B 1 262 ? 12.539 -11.781 -16.891 1 96.88 262 LYS B N 1
ATOM 4625 C CA . LYS B 1 262 ? 12.602 -12.312 -18.25 1 96.88 262 LYS B CA 1
ATOM 4626 C C . LYS B 1 262 ? 12.203 -11.25 -19.266 1 96.88 262 LYS B C 1
ATOM 4628 O O . LYS B 1 262 ? 11.234 -10.516 -19.062 1 96.88 262 LYS B O 1
ATOM 4633 N N . SER B 1 263 ? 12.938 -11.086 -20.312 1 96.69 263 SER B N 1
ATOM 4634 C CA . SER B 1 263 ? 12.57 -10.227 -21.438 1 96.69 263 SER B CA 1
ATOM 4635 C C . SER B 1 263 ? 12.406 -11.039 -22.719 1 96.69 263 SER B C 1
ATOM 4637 O O . SER B 1 263 ? 13.07 -12.062 -22.906 1 96.69 263 SER B O 1
ATOM 4639 N N . VAL B 1 264 ? 11.602 -10.57 -23.562 1 95.44 264 VAL B N 1
ATOM 4640 C CA . VAL B 1 264 ? 11.266 -11.25 -24.797 1 95.44 264 VAL B CA 1
ATOM 4641 C C . VAL B 1 264 ? 12.414 -11.109 -25.797 1 95.44 264 VAL B C 1
ATOM 4643 O O . VAL B 1 264 ? 12.938 -10.008 -26 1 95.44 264 VAL B O 1
ATOM 4646 N N . SER B 1 265 ? 12.688 -12.211 -26.422 1 94.62 265 SER B N 1
ATOM 4647 C CA . SER B 1 265 ? 13.734 -12.234 -27.438 1 94.62 265 SER B CA 1
ATOM 4648 C C . SER B 1 265 ? 13.414 -11.281 -28.578 1 94.62 265 SER B C 1
ATOM 4650 O O . SER B 1 265 ? 12.273 -11.227 -29.047 1 94.62 265 SER B O 1
ATOM 4652 N N . GLU B 1 266 ? 14.352 -10.508 -28.969 1 92.81 266 GLU B N 1
ATOM 4653 C CA . GLU B 1 266 ? 14.344 -9.609 -30.125 1 92.81 266 GLU B CA 1
ATOM 4654 C C . GLU B 1 266 ? 13.32 -8.492 -29.938 1 92.81 266 GLU B C 1
ATOM 4656 O O . GLU B 1 266 ? 12.953 -7.816 -30.906 1 92.81 266 GLU B O 1
ATOM 4661 N N . ALA B 1 267 ? 12.898 -8.336 -28.688 1 94.94 267 ALA B N 1
ATOM 4662 C CA . ALA B 1 267 ? 12.008 -7.211 -28.391 1 94.94 267 ALA B CA 1
ATOM 4663 C C . ALA B 1 267 ? 12.805 -6.008 -27.875 1 94.94 267 ALA B C 1
ATOM 4665 O O . ALA B 1 267 ? 14.039 -6.047 -27.828 1 94.94 267 ALA B O 1
ATOM 4666 N N . THR B 1 268 ? 12.078 -4.887 -27.781 1 95.75 268 THR B N 1
ATOM 4667 C CA . THR B 1 268 ? 12.68 -3.68 -27.234 1 95.75 268 THR B CA 1
ATOM 4668 C C . THR B 1 268 ? 11.977 -3.271 -25.938 1 95.75 268 THR B C 1
ATOM 4670 O O . THR B 1 268 ? 10.805 -3.582 -25.734 1 95.75 268 THR B O 1
ATOM 4673 N N . GLY B 1 269 ? 12.734 -2.67 -25.031 1 96.94 269 GLY B N 1
ATOM 4674 C CA . GLY B 1 269 ? 12.164 -2.213 -23.781 1 96.94 269 GLY B CA 1
ATOM 4675 C C . GLY B 1 269 ? 13.211 -1.935 -22.703 1 96.94 269 GLY B C 1
ATOM 4676 O O . GLY B 1 269 ? 14.391 -1.776 -23.016 1 96.94 269 GLY B O 1
ATOM 4677 N N . LEU B 1 270 ? 12.734 -1.808 -21.469 1 98.12 270 LEU B N 1
ATOM 4678 C CA . LEU B 1 270 ? 13.609 -1.489 -20.344 1 98.12 270 LEU B CA 1
ATOM 4679 C C . LEU B 1 270 ? 13.094 -2.129 -19.062 1 98.12 270 LEU B C 1
ATOM 4681 O O . LEU B 1 270 ? 11.898 -2.08 -18.766 1 98.12 270 LEU B O 1
ATOM 4685 N N . ILE B 1 271 ? 13.992 -2.838 -18.391 1 98.69 271 ILE B N 1
ATOM 4686 C CA . ILE B 1 271 ? 13.797 -3.277 -17.016 1 98.69 271 ILE B CA 1
ATOM 4687 C C . ILE B 1 271 ? 14.805 -2.588 -16.094 1 98.69 271 ILE B C 1
ATOM 4689 O O . ILE B 1 271 ? 16.016 -2.803 -16.219 1 98.69 271 ILE B O 1
ATOM 4693 N N . SER B 1 272 ? 14.273 -1.732 -15.25 1 98.69 272 SER B N 1
ATOM 4694 C CA . SER B 1 272 ? 15.227 -0.953 -14.461 1 98.69 272 SER B CA 1
ATOM 4695 C C . SER B 1 272 ? 14.672 -0.64 -13.078 1 98.69 272 SER B C 1
ATOM 4697 O O . SER B 1 272 ? 13.477 -0.355 -12.93 1 98.69 272 SER B O 1
ATOM 4699 N N . GLY B 1 273 ? 15.547 -0.632 -12.086 1 97.88 273 GLY B N 1
ATOM 4700 C CA . GLY B 1 273 ? 15.148 -0.273 -10.734 1 97.88 273 GLY B CA 1
ATOM 4701 C C . GLY B 1 273 ? 14.328 -1.353 -10.047 1 97.88 273 GLY B C 1
ATOM 4702 O O . GLY B 1 273 ? 13.312 -1.061 -9.414 1 97.88 273 GLY B O 1
ATOM 4703 N N . ILE B 1 274 ? 14.852 -2.613 -10.219 1 98.81 274 ILE B N 1
ATOM 4704 C CA . ILE B 1 274 ? 14.172 -3.754 -9.609 1 98.81 274 ILE B CA 1
ATOM 4705 C C . ILE B 1 274 ? 14.891 -4.16 -8.328 1 98.81 274 ILE B C 1
ATOM 4707 O O . ILE B 1 274 ? 16.109 -4.34 -8.328 1 98.81 274 ILE B O 1
ATOM 4711 N N . THR B 1 275 ? 14.195 -4.262 -7.23 1 98.5 275 THR B N 1
ATOM 4712 C CA . THR B 1 275 ? 14.773 -4.707 -5.969 1 98.5 275 THR B CA 1
ATOM 4713 C C . THR B 1 275 ? 14.039 -5.93 -5.434 1 98.5 275 THR B C 1
ATOM 4715 O O . THR B 1 275 ? 12.812 -5.914 -5.301 1 98.5 275 THR B O 1
ATOM 4718 N N . TYR B 1 276 ? 14.742 -7.012 -5.195 1 98.81 276 TYR B N 1
ATOM 4719 C CA . TYR B 1 276 ? 14.312 -8.125 -4.355 1 98.81 276 TYR B CA 1
ATOM 4720 C C . TYR B 1 276 ? 15.039 -8.109 -3.018 1 98.81 276 TYR B C 1
ATOM 4722 O O . TYR B 1 276 ? 16.281 -8.07 -2.973 1 98.81 276 TYR B O 1
ATOM 4730 N N . GLU B 1 277 ? 14.227 -8.07 -1.96 1 98.5 277 GLU B N 1
ATOM 4731 C CA . GLU B 1 277 ? 14.859 -8.008 -0.646 1 98.5 277 GLU B CA 1
ATOM 4732 C C . GLU B 1 277 ? 14.18 -8.945 0.343 1 98.5 277 GLU B C 1
ATOM 4734 O O . GLU B 1 277 ? 12.953 -8.984 0.433 1 98.5 277 GLU B O 1
ATOM 4739 N N . ASN B 1 278 ? 14.984 -9.68 1.149 1 98.56 278 ASN B N 1
ATOM 4740 C CA . ASN B 1 278 ? 14.461 -10.594 2.162 1 98.56 278 ASN B CA 1
ATOM 4741 C C . ASN B 1 278 ? 13.492 -11.602 1.558 1 98.56 278 ASN B C 1
ATOM 4743 O O . ASN B 1 278 ? 12.336 -11.672 1.962 1 98.56 278 ASN B O 1
ATOM 4747 N N . ILE B 1 279 ? 14.094 -12.359 0.624 1 98.94 279 ILE B N 1
ATOM 4748 C CA . ILE B 1 279 ? 13.328 -13.414 -0.031 1 98.94 279 ILE B CA 1
ATOM 4749 C C . ILE B 1 279 ? 13.844 -14.781 0.404 1 98.94 279 ILE B C 1
ATOM 4751 O O . ILE B 1 279 ? 15.055 -15.016 0.404 1 98.94 279 ILE B O 1
ATOM 4755 N N . SER B 1 280 ? 12.969 -15.609 0.799 1 98.94 280 SER B N 1
ATOM 4756 C CA . SER B 1 280 ? 13.336 -16.984 1.139 1 98.94 280 SER B CA 1
ATOM 4757 C C . SER B 1 280 ? 12.836 -17.969 0.086 1 98.94 280 SER B C 1
ATOM 4759 O O . SER B 1 280 ? 11.68 -17.906 -0.328 1 98.94 280 SER B O 1
ATOM 4761 N N . LEU B 1 281 ? 13.695 -18.828 -0.344 1 98.94 281 LEU B N 1
ATOM 4762 C CA . LEU B 1 281 ? 13.398 -19.875 -1.304 1 98.94 281 LEU B CA 1
ATOM 4763 C C . LEU B 1 281 ? 13.414 -21.25 -0.628 1 98.94 281 LEU B C 1
ATOM 4765 O O . LEU B 1 281 ? 14.297 -21.531 0.188 1 98.94 281 LEU B O 1
ATOM 4769 N N . THR B 1 282 ? 12.391 -22.016 -0.938 1 98.94 282 THR B N 1
ATOM 4770 C CA . THR B 1 282 ? 12.367 -23.375 -0.416 1 98.94 282 THR B CA 1
ATOM 4771 C C . THR B 1 282 ? 12.008 -24.375 -1.515 1 98.94 282 THR B C 1
ATOM 4773 O O . THR B 1 282 ? 10.922 -24.297 -2.096 1 98.94 282 THR B O 1
ATOM 4776 N N . ASN B 1 283 ? 12.914 -25.234 -1.79 1 98.81 283 ASN B N 1
ATOM 4777 C CA . ASN B 1 283 ? 12.633 -26.375 -2.654 1 98.81 283 ASN B CA 1
ATOM 4778 C C . ASN B 1 283 ? 12.281 -25.938 -4.074 1 98.81 283 ASN B C 1
ATOM 4780 O O . ASN B 1 283 ? 11.281 -26.375 -4.637 1 98.81 283 ASN B O 1
ATOM 4784 N N . ILE B 1 284 ? 13.133 -25.047 -4.621 1 98.94 284 ILE B N 1
ATOM 4785 C CA . ILE B 1 284 ? 12.961 -24.594 -5.996 1 98.94 284 ILE B CA 1
ATOM 4786 C C . ILE B 1 284 ? 13.453 -25.672 -6.965 1 98.94 284 ILE B C 1
ATOM 4788 O O . ILE B 1 284 ? 14.547 -26.203 -6.797 1 98.94 284 ILE B O 1
ATOM 4792 N N . SER B 1 285 ? 12.695 -25.969 -7.996 1 98.81 285 SER B N 1
ATOM 4793 C CA . SER B 1 285 ? 13 -27.172 -8.75 1 98.81 285 SER B CA 1
ATOM 4794 C C . SER B 1 285 ? 13.828 -26.859 -9.992 1 98.81 285 SER B C 1
ATOM 4796 O O . SER B 1 285 ? 14.5 -27.734 -10.539 1 98.81 285 SER B O 1
ATOM 4798 N N . ARG B 1 286 ? 13.812 -25.625 -10.453 1 98 286 ARG B N 1
ATOM 4799 C CA . ARG B 1 286 ? 14.539 -25.344 -11.688 1 98 286 ARG B CA 1
ATOM 4800 C C . ARG B 1 286 ? 15.609 -24.281 -11.461 1 98 286 ARG B C 1
ATOM 4802 O O . ARG B 1 286 ? 16.797 -24.609 -11.406 1 98 286 ARG B O 1
ATOM 4809 N N . TYR B 1 287 ? 15.227 -23 -11.258 1 98.31 287 TYR B N 1
ATOM 4810 C CA . TYR B 1 287 ? 16.203 -21.938 -11.039 1 98.31 287 TYR B CA 1
ATOM 4811 C C . TYR B 1 287 ? 15.875 -21.156 -9.766 1 98.31 287 TYR B C 1
ATOM 4813 O O . TYR B 1 287 ? 14.781 -20.609 -9.625 1 98.31 287 TYR B O 1
ATOM 4821 N N . GLY B 1 288 ? 16.844 -21.125 -8.844 1 98.81 288 GLY B N 1
ATOM 4822 C CA . GLY B 1 288 ? 16.656 -20.25 -7.691 1 98.81 288 GLY B CA 1
ATOM 4823 C C . GLY B 1 288 ? 16.547 -18.781 -8.062 1 98.81 288 GLY B C 1
ATOM 4824 O O . GLY B 1 288 ? 15.586 -18.109 -7.656 1 98.81 288 GLY B O 1
ATOM 4825 N N . ILE B 1 289 ? 17.516 -18.297 -8.805 1 98.81 289 ILE B N 1
ATOM 4826 C CA . ILE B 1 289 ? 17.516 -16.984 -9.43 1 98.81 289 ILE B CA 1
ATOM 4827 C C . ILE B 1 289 ? 17.656 -17.141 -10.945 1 98.81 289 ILE B C 1
ATOM 4829 O O . ILE B 1 289 ? 18.594 -17.766 -11.422 1 98.81 289 ILE B O 1
ATOM 4833 N N . ASP B 1 290 ? 16.656 -16.609 -11.656 1 97.81 290 ASP B N 1
ATOM 4834 C CA . ASP B 1 290 ? 16.625 -16.719 -13.109 1 97.81 290 ASP B CA 1
ATOM 4835 C C . ASP B 1 290 ? 16.469 -15.344 -13.758 1 97.81 290 ASP B C 1
ATOM 4837 O O . ASP B 1 290 ? 15.406 -14.719 -13.641 1 97.81 290 ASP B O 1
ATOM 4841 N N . ILE B 1 291 ? 17.5 -14.828 -14.469 1 98.19 291 ILE B N 1
ATOM 4842 C CA . ILE B 1 291 ? 17.406 -13.602 -15.258 1 98.19 291 ILE B CA 1
ATOM 4843 C C . ILE B 1 291 ? 17.828 -13.883 -16.703 1 98.19 291 ILE B C 1
ATOM 4845 O O . ILE B 1 291 ? 18.984 -14.211 -16.953 1 98.19 291 ILE B O 1
ATOM 4849 N N . GLN B 1 292 ? 16.859 -13.734 -17.609 1 96.75 292 GLN B N 1
ATOM 4850 C CA . GLN B 1 292 ? 17.172 -14.156 -18.984 1 96.75 292 GLN B CA 1
ATOM 4851 C C . GLN B 1 292 ? 16.609 -13.164 -20 1 96.75 292 GLN B C 1
ATOM 4853 O O . GLN B 1 292 ? 15.484 -12.68 -19.844 1 96.75 292 GLN B O 1
ATOM 4858 N N . GLN B 1 293 ? 17.391 -12.922 -21.047 1 97.44 293 GLN B N 1
ATOM 4859 C CA . GLN B 1 293 ? 16.984 -12 -22.109 1 97.44 293 GLN B CA 1
ATOM 4860 C C . GLN B 1 293 ? 16.719 -12.742 -23.406 1 97.44 293 GLN B C 1
ATOM 4862 O O . GLN B 1 293 ? 17.031 -12.258 -24.5 1 97.44 293 GLN B O 1
ATOM 4867 N N . ASP B 1 294 ? 16.109 -13.891 -23.344 1 95 294 ASP B N 1
ATOM 4868 C CA . ASP B 1 294 ? 15.867 -14.695 -24.531 1 95 294 ASP B CA 1
ATOM 4869 C C . ASP B 1 294 ? 14.484 -15.336 -24.484 1 95 294 ASP B C 1
ATOM 4871 O O . ASP B 1 294 ? 14.234 -16.344 -25.141 1 95 294 ASP B O 1
ATOM 4875 N N . TYR B 1 295 ? 13.648 -14.711 -23.688 1 93.19 295 TYR B N 1
ATOM 4876 C CA . TYR B 1 295 ? 12.375 -15.375 -23.406 1 93.19 295 TYR B CA 1
ATOM 4877 C C . TYR B 1 295 ? 11.508 -15.414 -24.672 1 93.19 295 TYR B C 1
ATOM 4879 O O . TYR B 1 295 ? 11.445 -14.438 -25.422 1 93.19 295 TYR B O 1
ATOM 4887 N N . LEU B 1 296 ? 10.82 -16.531 -24.969 1 87.94 296 LEU B N 1
ATOM 4888 C CA . LEU B 1 296 ? 9.75 -16.75 -25.938 1 87.94 296 LEU B CA 1
ATOM 4889 C C . LEU B 1 296 ? 8.672 -17.641 -25.359 1 87.94 296 LEU B C 1
ATOM 4891 O O . LEU B 1 296 ? 8.961 -18.562 -24.578 1 87.94 296 LEU B O 1
ATOM 4895 N N . ASN B 1 297 ? 7.418 -17.234 -25.891 1 74.5 297 ASN B N 1
ATOM 4896 C CA . ASN B 1 297 ? 6.324 -18.109 -25.516 1 74.5 297 ASN B CA 1
ATOM 4897 C C . ASN B 1 297 ? 6.531 -19.531 -26.047 1 74.5 297 ASN B C 1
ATOM 4899 O O . ASN B 1 297 ? 6.852 -19.719 -27.219 1 74.5 297 ASN B O 1
ATOM 4903 N N . GLY B 1 298 ? 7.125 -20.531 -25.562 1 69.5 298 GLY B N 1
ATOM 4904 C CA . GLY B 1 298 ? 7.5 -21.891 -25.938 1 69.5 298 GLY B CA 1
ATOM 4905 C C . GLY B 1 298 ? 8.844 -22.312 -25.359 1 69.5 298 GLY B C 1
ATOM 4906 O O . GLY B 1 298 ? 9.25 -23.469 -25.5 1 69.5 298 GLY B O 1
ATOM 4907 N N . GLY B 1 299 ? 9.391 -21.312 -24.875 1 75.69 299 GLY B N 1
ATOM 4908 C CA . GLY B 1 299 ? 10.633 -21.625 -24.188 1 75.69 299 GLY B CA 1
ATOM 4909 C C . GLY B 1 299 ? 11.789 -20.75 -24.609 1 75.69 299 GLY B C 1
ATOM 4910 O O . GLY B 1 299 ? 11.82 -20.234 -25.734 1 75.69 299 GLY B O 1
ATOM 4911 N N . PRO B 1 300 ? 12.789 -20.562 -23.688 1 81.19 300 PRO B N 1
ATOM 4912 C CA . PRO B 1 300 ? 13.953 -19.719 -23.969 1 81.19 300 PRO B CA 1
ATOM 4913 C C . PRO B 1 300 ? 14.82 -20.281 -25.109 1 81.19 300 PRO B C 1
ATOM 4915 O O . PRO B 1 300 ? 14.867 -21.484 -25.312 1 81.19 300 PRO B O 1
ATOM 4918 N N . THR B 1 301 ? 15.375 -19.391 -25.844 1 87.25 301 THR B N 1
ATOM 4919 C CA . THR B 1 301 ? 16.141 -19.75 -27.047 1 87.25 301 THR B CA 1
ATOM 4920 C C . THR B 1 301 ? 17.547 -20.188 -26.672 1 87.25 301 THR B C 1
ATOM 4922 O O . THR B 1 301 ? 18.219 -20.875 -27.453 1 87.25 301 THR B O 1
ATOM 4925 N N . GLY B 1 302 ? 17.953 -19.75 -25.641 1 90.5 302 GLY B N 1
ATOM 4926 C CA . GLY B 1 302 ? 19.328 -19.984 -25.25 1 90.5 302 GLY B CA 1
ATOM 4927 C C . GLY B 1 302 ? 20.281 -18.922 -25.75 1 90.5 302 GLY B C 1
ATOM 4928 O O . GLY B 1 302 ? 21.453 -18.891 -25.375 1 90.5 302 GLY B O 1
ATOM 4929 N N . THR B 1 303 ? 19.766 -18.031 -26.609 1 94 303 THR B N 1
ATOM 4930 C CA . THR B 1 303 ? 20.578 -16.953 -27.172 1 94 303 THR B CA 1
ATOM 4931 C C . THR B 1 303 ? 20.016 -15.594 -26.75 1 94 303 THR B C 1
ATOM 4933 O O . THR B 1 303 ? 18.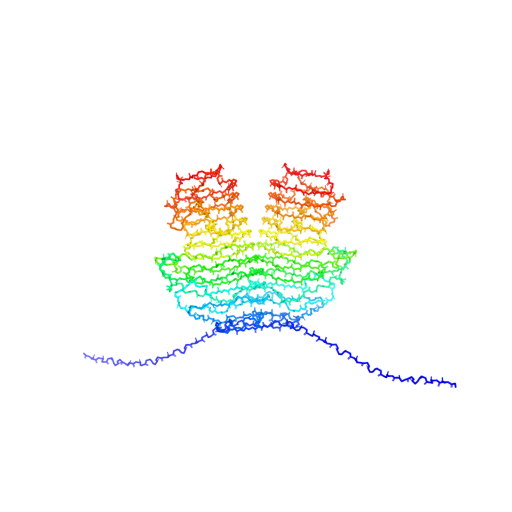984 -15.148 -27.281 1 94 303 THR B O 1
ATOM 4936 N N . PRO B 1 304 ? 20.719 -14.961 -25.797 1 96.56 304 PRO B N 1
ATOM 4937 C CA . PRO B 1 304 ? 20.188 -13.672 -25.328 1 96.56 304 PRO B CA 1
ATOM 4938 C C . PRO B 1 304 ? 20.234 -12.586 -26.406 1 96.56 304 PRO B C 1
ATOM 4940 O O . PRO B 1 304 ? 21.062 -12.641 -27.312 1 96.56 304 PRO B O 1
ATOM 4943 N N . THR B 1 305 ? 19.266 -11.695 -26.391 1 95.38 305 THR B N 1
ATOM 4944 C CA . THR B 1 305 ? 19.203 -10.586 -27.328 1 95.38 305 THR B CA 1
ATOM 4945 C C . THR B 1 305 ? 19.344 -9.25 -26.609 1 95.38 305 THR B C 1
ATOM 4947 O O . THR B 1 305 ? 19.281 -9.203 -25.375 1 95.38 305 THR B O 1
ATOM 4950 N N . ASN B 1 306 ? 19.531 -8.156 -27.391 1 95.88 306 ASN B N 1
ATOM 4951 C CA . ASN B 1 306 ? 20 -6.906 -26.797 1 95.88 306 ASN B CA 1
ATOM 4952 C C . ASN B 1 306 ? 18.891 -5.863 -26.719 1 95.88 306 ASN B C 1
ATOM 4954 O O . ASN B 1 306 ? 19.125 -4.754 -26.219 1 95.88 306 ASN B O 1
ATOM 4958 N N . GLY B 1 307 ? 17.766 -6.199 -27.141 1 94.88 307 GLY B N 1
ATOM 4959 C CA . GLY B 1 307 ? 16.781 -5.152 -27.344 1 94.88 307 GLY B CA 1
ATOM 4960 C C . GLY B 1 307 ? 16.156 -4.652 -26.047 1 94.88 307 GLY B C 1
ATOM 4961 O O . GLY B 1 307 ? 15.672 -3.523 -25.984 1 94.88 307 GLY B O 1
ATOM 4962 N N . VAL B 1 308 ? 16.125 -5.438 -24.938 1 97 308 VAL B N 1
ATOM 4963 C CA . VAL B 1 308 ? 15.625 -5.02 -23.625 1 97 308 VAL B CA 1
ATOM 4964 C C . VAL B 1 308 ? 16.797 -4.883 -22.641 1 97 308 VAL B C 1
ATOM 4966 O O . VAL B 1 308 ? 17.453 -5.871 -22.312 1 97 308 VAL B O 1
ATOM 4969 N N . SER B 1 309 ? 17.047 -3.635 -22.219 1 97.31 309 SER B N 1
ATOM 4970 C CA . SER B 1 309 ? 18.094 -3.439 -21.219 1 97.31 309 SER B CA 1
ATOM 4971 C C . SER B 1 309 ? 17.594 -3.814 -19.828 1 97.31 309 SER B C 1
ATOM 4973 O O . SER B 1 309 ? 16.453 -3.533 -19.469 1 97.31 309 SER B O 1
ATOM 4975 N N . ILE B 1 310 ? 18.422 -4.508 -19.047 1 98.44 310 ILE B N 1
ATOM 4976 C CA . ILE B 1 310 ? 18.156 -4.848 -17.656 1 98.44 310 ILE B CA 1
ATOM 4977 C C . ILE B 1 310 ? 19.188 -4.16 -16.75 1 98.44 310 ILE B C 1
ATOM 4979 O O . ILE B 1 310 ? 20.297 -4.656 -16.578 1 98.44 310 ILE B O 1
ATOM 4983 N N . THR B 1 311 ? 18.75 -3.031 -16.188 1 98.25 311 THR B N 1
ATOM 4984 C CA . THR B 1 311 ? 19.703 -2.207 -15.461 1 98.25 311 THR B CA 1
ATOM 4985 C C . THR B 1 311 ? 19.234 -1.953 -14.039 1 98.25 311 THR B C 1
ATOM 4987 O O . THR B 1 311 ? 18.031 -1.979 -13.766 1 98.25 311 THR B O 1
ATOM 4990 N N . ASP B 1 312 ? 20.109 -1.728 -13.062 1 97.12 312 ASP B N 1
ATOM 4991 C CA . ASP B 1 312 ? 19.828 -1.334 -11.688 1 97.12 312 ASP B CA 1
ATOM 4992 C C . ASP B 1 312 ? 18.984 -2.4 -10.977 1 97.12 312 ASP B C 1
ATOM 4994 O O . ASP B 1 312 ? 17.922 -2.105 -10.438 1 97.12 312 ASP B O 1
ATOM 4998 N N . ILE B 1 313 ? 19.625 -3.625 -10.969 1 98.56 313 ILE B N 1
ATOM 4999 C CA . ILE B 1 313 ? 19 -4.754 -10.281 1 98.56 313 ILE B CA 1
ATOM 5000 C C . ILE B 1 313 ? 19.656 -4.941 -8.914 1 98.56 313 ILE B C 1
ATOM 5002 O O . ILE B 1 313 ? 20.859 -5.16 -8.82 1 98.56 313 ILE B O 1
ATOM 5006 N N . THR B 1 314 ? 18.859 -4.82 -7.863 1 97.62 314 THR B N 1
ATOM 5007 C CA . THR B 1 314 ? 19.344 -5.047 -6.504 1 97.62 314 THR B CA 1
ATOM 5008 C C . THR B 1 314 ? 18.75 -6.332 -5.93 1 97.62 314 THR B C 1
ATOM 5010 O O . THR B 1 314 ? 17.531 -6.477 -5.855 1 97.62 314 THR B O 1
ATOM 5013 N N . LEU B 1 315 ? 19.547 -7.312 -5.566 1 98.44 315 LEU B N 1
ATOM 5014 C CA . LEU B 1 315 ? 19.172 -8.477 -4.777 1 98.44 315 LEU B CA 1
ATOM 5015 C C . LEU B 1 315 ? 19.844 -8.445 -3.404 1 98.44 315 LEU B C 1
ATOM 5017 O O . LEU B 1 315 ? 21.062 -8.375 -3.307 1 98.44 315 LEU B O 1
ATOM 5021 N N . LYS B 1 316 ? 19 -8.367 -2.412 1 97.81 316 LYS B N 1
ATOM 5022 C CA . LYS B 1 316 ? 19.531 -8.281 -1.056 1 97.81 316 LYS B CA 1
ATOM 5023 C C . LYS B 1 316 ? 18.891 -9.328 -0.148 1 97.81 316 LYS B C 1
ATOM 5025 O O . LYS B 1 316 ? 17.656 -9.406 -0.045 1 97.81 316 LYS B O 1
ATOM 5030 N N . ASN B 1 317 ? 19.703 -10.148 0.543 1 98.38 317 ASN B N 1
ATOM 5031 C CA . ASN B 1 317 ? 19.234 -11.148 1.499 1 98.38 317 ASN B CA 1
ATOM 5032 C C . ASN B 1 317 ? 18.266 -12.141 0.85 1 98.38 317 ASN B C 1
ATOM 5034 O O . ASN B 1 317 ? 17.125 -12.281 1.29 1 98.38 317 ASN B O 1
ATOM 5038 N N . ILE B 1 318 ? 18.844 -12.805 -0.181 1 98.81 318 ILE B N 1
ATOM 5039 C CA . ILE B 1 318 ? 18.125 -13.914 -0.817 1 98.81 318 ILE B CA 1
ATOM 5040 C C . ILE B 1 318 ? 18.734 -15.242 -0.363 1 98.81 318 ILE B C 1
ATOM 5042 O O . ILE B 1 318 ? 19.922 -15.477 -0.521 1 98.81 318 ILE B O 1
ATOM 5046 N N . HIS B 1 319 ? 17.906 -16.031 0.246 1 98.75 319 HIS B N 1
ATOM 5047 C CA . HIS B 1 319 ? 18.422 -17.281 0.789 1 98.75 319 HIS B CA 1
ATOM 5048 C C . HIS B 1 319 ? 17.484 -18.453 0.508 1 98.75 319 HIS B C 1
ATOM 5050 O O . HIS B 1 319 ? 16.266 -18.234 0.368 1 98.75 319 HIS B O 1
ATOM 5056 N N . GLY B 1 320 ? 18.016 -19.594 0.459 1 98.62 320 GLY B N 1
ATOM 5057 C CA . GLY B 1 320 ? 17.141 -20.75 0.421 1 98.62 320 GLY B CA 1
ATOM 5058 C C . GLY B 1 320 ? 17.703 -21.891 -0.424 1 98.62 320 GLY B C 1
ATOM 5059 O O . GLY B 1 320 ? 18.906 -21.969 -0.646 1 98.62 320 GLY B O 1
ATOM 5060 N N . THR B 1 321 ? 16.75 -22.859 -0.788 1 98.69 321 THR B N 1
ATOM 5061 C CA . THR B 1 321 ? 17.234 -24.125 -1.319 1 98.69 321 THR B CA 1
ATOM 5062 C C . THR B 1 321 ? 16.625 -24.391 -2.693 1 98.69 321 THR B C 1
ATOM 5064 O O . THR B 1 321 ? 15.438 -24.109 -2.922 1 98.69 321 THR B O 1
ATOM 5067 N N . VAL B 1 322 ? 17.516 -24.891 -3.529 1 98.75 322 VAL B N 1
ATOM 5068 C CA . VAL B 1 322 ? 17.172 -25.438 -4.84 1 98.75 322 VAL B CA 1
ATOM 5069 C C . VAL B 1 322 ? 17.359 -26.953 -4.828 1 98.75 322 VAL B C 1
ATOM 5071 O O . VAL B 1 322 ? 18.266 -27.469 -4.172 1 98.75 322 VAL B O 1
ATOM 5074 N N . GLN B 1 323 ? 16.469 -27.594 -5.504 1 98.75 323 GLN B N 1
ATOM 5075 C CA . GLN B 1 323 ? 16.625 -29.031 -5.633 1 98.75 323 GLN B CA 1
ATOM 5076 C C . GLN B 1 323 ? 17.906 -29.391 -6.371 1 98.75 323 GLN B C 1
ATOM 5078 O O . GLN B 1 323 ? 18.391 -28.609 -7.195 1 98.75 323 GLN B O 1
ATOM 5083 N N . SER B 1 324 ? 18.391 -30.656 -6.152 1 98.62 324 SER B N 1
ATOM 5084 C CA . SER B 1 324 ? 19.672 -31.078 -6.711 1 98.62 324 SER B CA 1
ATOM 5085 C C . SER B 1 324 ? 19.641 -31.078 -8.234 1 98.62 324 SER B C 1
ATOM 5087 O O . SER B 1 324 ? 20.672 -30.906 -8.891 1 98.62 324 SER B O 1
ATOM 5089 N N . SER B 1 325 ? 18.5 -31.234 -8.75 1 98.19 325 SER B N 1
ATOM 5090 C CA . SER B 1 325 ? 18.359 -31.281 -10.203 1 98.19 325 SER B CA 1
ATOM 5091 C C . SER B 1 325 ? 18.234 -29.875 -10.789 1 98.19 325 SER B C 1
ATOM 5093 O O . SER B 1 325 ? 18.281 -29.703 -12.008 1 98.19 325 SER B O 1
ATOM 5095 N N . GLY B 1 326 ? 18.062 -28.906 -9.93 1 98.44 326 GLY B N 1
ATOM 5096 C CA . GLY B 1 326 ? 17.938 -27.516 -10.383 1 98.44 326 GLY B CA 1
ATOM 5097 C C . GLY B 1 326 ? 19.266 -26.781 -10.43 1 98.44 326 GLY B C 1
ATOM 5098 O O . GLY B 1 326 ? 20.328 -27.391 -10.273 1 98.44 326 GLY B O 1
ATOM 5099 N N . THR B 1 327 ? 19.203 -25.531 -10.789 1 98.38 327 THR B N 1
ATOM 5100 C CA . THR B 1 327 ? 20.344 -24.625 -10.859 1 98.38 327 THR B CA 1
ATOM 5101 C C . THR B 1 327 ? 20.172 -23.453 -9.906 1 98.38 327 THR B C 1
ATOM 5103 O O . THR B 1 327 ? 19.109 -22.812 -9.898 1 98.38 327 THR B O 1
ATOM 5106 N N . ASP B 1 328 ? 21.141 -23.188 -9.125 1 98.56 328 ASP B N 1
ATOM 5107 C CA . ASP B 1 328 ? 21 -22.156 -8.102 1 98.56 328 ASP B CA 1
ATOM 5108 C C . ASP B 1 328 ? 20.781 -20.781 -8.727 1 98.56 328 ASP B C 1
ATOM 5110 O O . ASP B 1 328 ? 19.844 -20.078 -8.375 1 98.56 328 ASP B O 1
ATOM 5114 N N . ILE B 1 329 ? 21.641 -20.406 -9.68 1 98.5 329 ILE B N 1
ATOM 5115 C CA . ILE B 1 329 ? 21.594 -19.109 -10.336 1 98.5 329 ILE B CA 1
ATOM 5116 C C . ILE B 1 329 ? 21.812 -19.281 -11.836 1 98.5 329 ILE B C 1
ATOM 5118 O O . ILE B 1 329 ? 22.797 -19.891 -12.258 1 98.5 329 ILE B O 1
ATOM 5122 N N . TYR B 1 330 ? 20.891 -18.828 -12.617 1 97.5 330 TYR B N 1
ATOM 5123 C CA . TYR B 1 330 ? 20.984 -18.859 -14.078 1 97.5 330 TYR B CA 1
ATOM 5124 C C . TYR B 1 330 ? 20.797 -17.469 -14.664 1 97.5 330 TYR B C 1
ATOM 5126 O O . TYR B 1 330 ? 19.719 -16.875 -14.555 1 97.5 330 TYR B O 1
ATOM 5134 N N . LEU B 1 331 ? 21.875 -16.906 -15.352 1 97.94 331 LEU B N 1
ATOM 5135 C CA . LEU B 1 331 ? 21.875 -15.555 -15.898 1 97.94 331 LEU B CA 1
ATOM 5136 C C . LEU B 1 331 ? 22.266 -15.57 -17.375 1 97.94 331 LEU B C 1
ATOM 5138 O O . LEU B 1 331 ? 23.344 -16.047 -17.734 1 97.94 331 LEU B O 1
ATOM 5142 N N . LEU B 1 332 ? 21.391 -15.102 -18.156 1 97.5 332 LEU B N 1
ATOM 5143 C CA . LEU B 1 332 ? 21.625 -15 -19.594 1 97.5 332 LEU B CA 1
ATOM 5144 C C . LEU B 1 332 ? 21.375 -13.578 -20.078 1 97.5 332 LEU B C 1
ATOM 5146 O O . LEU B 1 332 ? 20.234 -13.219 -20.391 1 97.5 332 LEU B O 1
ATOM 5150 N N . CYS B 1 333 ? 22.516 -12.805 -20.25 1 97.81 333 CYS B N 1
ATOM 5151 C CA . CYS B 1 333 ? 22.422 -11.398 -20.641 1 97.81 333 CYS B CA 1
ATOM 5152 C C . CYS B 1 333 ? 22.922 -11.203 -22.062 1 97.81 333 CYS B C 1
ATOM 5154 O O . CYS B 1 333 ? 23.828 -11.906 -22.516 1 97.81 333 CYS B O 1
ATOM 5156 N N . GLY B 1 334 ? 22.266 -10.266 -22.734 1 97.31 334 GLY B N 1
ATOM 5157 C CA . GLY B 1 334 ? 22.844 -9.773 -23.969 1 97.31 334 GLY B CA 1
ATOM 5158 C C . GLY B 1 334 ? 24.156 -9.055 -23.766 1 97.31 334 GLY B C 1
ATOM 5159 O O . GLY B 1 334 ? 24.625 -8.922 -22.625 1 97.31 334 GLY B O 1
ATOM 5160 N N . THR B 1 335 ? 24.703 -8.633 -24.891 1 96.94 335 THR B N 1
ATOM 5161 C CA . THR B 1 335 ? 25.969 -7.926 -24.812 1 96.94 335 THR B CA 1
ATOM 5162 C C . THR B 1 335 ? 25.781 -6.52 -24.25 1 96.94 335 THR B C 1
ATOM 5164 O O . THR B 1 335 ? 25.047 -5.711 -24.828 1 96.94 335 THR B O 1
ATOM 5167 N N . ASP B 1 336 ? 26.312 -6.195 -23.156 1 94.88 336 ASP B N 1
ATOM 5168 C CA . ASP B 1 336 ? 26.375 -4.895 -22.5 1 94.88 336 ASP B CA 1
ATOM 5169 C C . ASP B 1 336 ? 24.984 -4.367 -22.188 1 94.88 336 ASP B C 1
ATOM 5171 O O . ASP B 1 336 ? 24.734 -3.164 -22.281 1 94.88 336 ASP B O 1
ATOM 5175 N N . THR B 1 337 ? 24.062 -5.23 -21.938 1 97 337 THR B N 1
ATOM 5176 C CA . THR B 1 337 ? 22.688 -4.805 -21.719 1 97 337 THR B CA 1
ATOM 5177 C C . THR B 1 337 ? 22.281 -4.996 -20.25 1 97 337 THR B C 1
ATOM 5179 O O . THR B 1 337 ? 21.266 -4.477 -19.812 1 97 337 THR B O 1
ATOM 5182 N N . CYS B 1 338 ? 23.047 -5.734 -19.484 1 98.12 338 CYS B N 1
ATOM 5183 C CA . CYS B 1 338 ? 22.891 -5.879 -18.031 1 98.12 338 CYS B CA 1
ATOM 5184 C C . CYS B 1 338 ? 23.922 -5.047 -17.297 1 98.12 338 CYS B C 1
ATOM 5186 O O . CYS B 1 338 ? 25.109 -5.359 -17.328 1 98.12 338 CYS B O 1
ATOM 5188 N N . THR B 1 339 ? 23.422 -4.004 -16.703 1 97.62 339 THR B N 1
ATOM 5189 C CA . THR B 1 339 ? 24.375 -3.09 -16.094 1 97.62 339 THR B CA 1
ATOM 5190 C C . THR B 1 339 ? 23.906 -2.654 -14.719 1 97.62 339 THR B C 1
ATOM 5192 O O . THR B 1 339 ? 22.703 -2.588 -14.453 1 97.62 339 THR B O 1
ATOM 5195 N N . ASN B 1 340 ? 24.797 -2.367 -13.773 1 96.25 340 ASN B N 1
ATOM 5196 C CA . ASN B 1 340 ? 24.562 -1.796 -12.445 1 96.25 340 ASN B CA 1
ATOM 5197 C C . ASN B 1 340 ? 23.734 -2.73 -11.57 1 96.25 340 ASN B C 1
ATOM 5199 O O . ASN B 1 340 ? 22.734 -2.318 -11 1 96.25 340 ASN B O 1
ATOM 5203 N N . TRP B 1 341 ? 24.203 -3.967 -11.508 1 97.69 341 TRP B N 1
ATOM 5204 C CA . TRP B 1 341 ? 23.594 -4.926 -10.594 1 97.69 341 TRP B CA 1
ATOM 5205 C C . TRP B 1 341 ? 24.297 -4.918 -9.242 1 97.69 341 TRP B C 1
ATOM 5207 O O . TRP B 1 341 ? 25.531 -4.844 -9.188 1 97.69 341 TRP B O 1
ATOM 5217 N N . ASN B 1 342 ? 23.562 -4.844 -8.172 1 95.44 342 ASN B N 1
ATOM 5218 C CA . ASN B 1 342 ? 24.078 -4.855 -6.805 1 95.44 342 ASN B CA 1
ATOM 5219 C C . ASN B 1 342 ? 23.484 -6 -5.992 1 95.44 342 ASN B C 1
ATOM 5221 O O . ASN B 1 342 ? 22.344 -5.902 -5.508 1 95.44 342 ASN B O 1
ATOM 5225 N N . TRP B 1 343 ? 24.297 -7.039 -5.809 1 97.19 343 TRP B N 1
ATOM 5226 C CA . TRP B 1 343 ? 23.828 -8.227 -5.102 1 97.19 343 TRP B CA 1
ATOM 5227 C C . TRP B 1 343 ? 24.531 -8.375 -3.758 1 97.19 343 TRP B C 1
ATOM 5229 O O . TRP B 1 343 ? 25.766 -8.305 -3.684 1 97.19 343 TRP B O 1
ATOM 5239 N N . GLN B 1 344 ? 23.734 -8.461 -2.711 1 96 344 GLN B N 1
ATOM 5240 C CA . GLN B 1 344 ? 24.281 -8.562 -1.366 1 96 344 GLN B CA 1
ATOM 5241 C C . GLN B 1 344 ? 23.641 -9.711 -0.592 1 96 344 GLN B C 1
ATOM 5243 O O . GLN B 1 344 ? 22.406 -9.836 -0.566 1 96 344 GLN B O 1
ATOM 5248 N N . ASN B 1 345 ? 24.484 -10.57 0.043 1 97.5 345 ASN B N 1
ATOM 5249 C CA . ASN B 1 345 ? 24.016 -11.641 0.926 1 97.5 345 ASN B CA 1
ATOM 5250 C C . ASN B 1 345 ? 23.078 -12.594 0.204 1 97.5 345 ASN B C 1
ATOM 5252 O O . ASN B 1 345 ? 21.953 -12.812 0.646 1 97.5 345 ASN B O 1
ATOM 5256 N N . ILE B 1 346 ? 23.688 -13.18 -0.888 1 98.25 346 ILE B N 1
ATOM 5257 C CA . ILE B 1 346 ? 22.984 -14.18 -1.687 1 98.25 346 ILE B CA 1
ATOM 5258 C C . ILE B 1 346 ? 23.438 -15.578 -1.297 1 98.25 346 ILE B C 1
ATOM 5260 O O . ILE B 1 346 ? 24.625 -15.906 -1.438 1 98.25 346 ILE B O 1
ATOM 5264 N N . ASN B 1 347 ? 22.562 -16.328 -0.721 1 98.38 347 ASN B N 1
ATOM 5265 C CA . ASN B 1 347 ? 22.859 -17.688 -0.316 1 98.38 347 ASN B CA 1
ATOM 5266 C C . ASN B 1 347 ? 21.812 -18.672 -0.815 1 98.38 347 ASN B C 1
ATOM 5268 O O . ASN B 1 347 ? 20.938 -19.094 -0.052 1 98.38 347 ASN B O 1
ATOM 5272 N N . VAL B 1 348 ? 21.891 -19 -2.084 1 98.5 348 VAL B N 1
ATOM 5273 C CA . VAL B 1 348 ? 21.016 -19.969 -2.732 1 98.5 348 VAL B CA 1
ATOM 5274 C C . VAL B 1 348 ? 21.797 -21.234 -3.061 1 98.5 348 VAL B C 1
ATOM 5276 O O . VAL B 1 348 ? 22.766 -21.203 -3.828 1 98.5 348 VAL B O 1
ATOM 5279 N N . THR B 1 349 ? 21.328 -22.328 -2.465 1 98.44 349 THR B N 1
ATOM 5280 C CA . THR B 1 349 ? 22.172 -23.531 -2.553 1 98.44 349 THR B CA 1
ATOM 5281 C C . THR B 1 349 ? 21.312 -24.766 -2.793 1 98.44 349 THR B C 1
ATOM 5283 O O . THR B 1 349 ? 20.078 -24.688 -2.785 1 98.44 349 THR B O 1
ATOM 5286 N N . GLY B 1 350 ? 21.984 -25.828 -3.018 1 98.62 350 GLY B N 1
ATOM 5287 C CA . GLY B 1 350 ? 21.344 -27.125 -3.191 1 98.62 350 GLY B CA 1
ATOM 5288 C C . GLY B 1 350 ? 21.375 -27.625 -4.625 1 98.62 350 GLY B C 1
ATOM 5289 O O . GLY B 1 350 ? 21.484 -28.828 -4.871 1 98.62 350 GLY B O 1
ATOM 5290 N N . GLY B 1 351 ? 21.234 -26.703 -5.57 1 98.44 351 GLY B N 1
ATOM 5291 C CA . GLY B 1 351 ? 21.297 -27.047 -6.98 1 98.44 351 GLY B CA 1
ATOM 5292 C C . GLY B 1 351 ? 22.703 -27 -7.539 1 98.44 351 GLY B C 1
ATOM 5293 O O . GLY B 1 351 ? 23.688 -27.047 -6.789 1 98.44 351 GLY B O 1
ATOM 5294 N N . THR B 1 352 ? 22.781 -27 -8.836 1 97.94 352 THR B N 1
ATOM 5295 C CA . THR B 1 352 ? 24.078 -26.969 -9.516 1 97.94 352 THR B CA 1
ATOM 5296 C C . THR B 1 352 ? 24.469 -25.516 -9.844 1 97.94 352 THR B C 1
ATOM 5298 O O . THR B 1 352 ? 23.609 -24.641 -9.914 1 97.94 352 THR B O 1
ATOM 5301 N N . THR B 1 353 ? 25.781 -25.328 -10.016 1 96.62 353 THR B N 1
ATOM 5302 C CA . THR B 1 353 ? 26.297 -24.078 -10.555 1 96.62 353 THR B CA 1
ATOM 5303 C C . THR B 1 353 ? 26.188 -24.047 -12.078 1 96.62 353 THR B C 1
ATOM 5305 O O . THR B 1 353 ? 26.562 -25.016 -12.75 1 96.62 353 THR B O 1
ATOM 5308 N N . SER B 1 354 ? 25.625 -23 -12.555 1 94.5 354 SER B N 1
ATOM 5309 C CA . SER B 1 354 ? 25.422 -22.922 -13.992 1 94.5 354 SER B CA 1
ATOM 5310 C C . SER B 1 354 ? 26.75 -22.766 -14.734 1 94.5 354 SER B C 1
ATOM 5312 O O . SER B 1 354 ? 27.625 -22.031 -14.281 1 94.5 354 SER B O 1
ATOM 5314 N N . ASN B 1 355 ? 26.859 -23.453 -15.828 1 92.69 355 ASN B N 1
ATOM 5315 C CA . ASN B 1 355 ? 27.984 -23.234 -16.734 1 92.69 355 ASN B CA 1
ATOM 5316 C C . ASN B 1 355 ? 27.578 -22.469 -17.984 1 92.69 355 ASN B C 1
ATOM 5318 O O . ASN B 1 355 ? 28.344 -22.344 -18.938 1 92.69 355 ASN B O 1
ATOM 5322 N N . GLU B 1 356 ? 26.391 -21.922 -17.891 1 92.38 356 GLU B N 1
ATOM 5323 C CA . GLU B 1 356 ? 25.844 -21.328 -19.094 1 92.38 356 GLU B CA 1
ATOM 5324 C C . GLU B 1 356 ? 25.594 -19.844 -18.922 1 92.38 356 GLU B C 1
ATOM 5326 O O . GLU B 1 356 ? 25.047 -19.188 -19.812 1 92.38 356 GLU B O 1
ATOM 5331 N N . CYS B 1 357 ? 25.984 -19.328 -17.797 1 95.31 357 CYS B N 1
ATOM 5332 C CA . CYS B 1 357 ? 25.812 -17.891 -17.578 1 95.31 357 CYS B CA 1
ATOM 5333 C C . CYS B 1 357 ? 26.609 -17.094 -18.609 1 95.31 357 CYS B C 1
ATOM 5335 O O . CYS B 1 357 ? 27.75 -17.422 -18.906 1 95.31 357 CYS B O 1
ATOM 5337 N N . THR B 1 358 ? 25.938 -16.078 -19.172 1 96.06 358 THR B N 1
ATOM 5338 C CA . THR B 1 358 ? 26.5 -15.352 -20.297 1 96.06 358 THR B CA 1
ATOM 5339 C C . THR B 1 358 ? 26.406 -13.852 -20.062 1 96.06 358 THR B C 1
ATOM 5341 O O . THR B 1 358 ? 25.359 -13.336 -19.672 1 96.06 358 THR B O 1
ATOM 5344 N N . ASN B 1 359 ? 27.516 -13.078 -20.281 1 96.81 359 ASN B N 1
ATOM 5345 C CA . ASN B 1 359 ? 27.625 -11.625 -20.281 1 96.81 359 ASN B CA 1
ATOM 5346 C C . ASN B 1 359 ? 27.125 -11.031 -18.969 1 96.81 359 ASN B C 1
ATOM 5348 O O . ASN B 1 359 ? 26.359 -10.07 -18.969 1 96.81 359 ASN B O 1
ATOM 5352 N N . ILE B 1 360 ? 27.531 -11.641 -17.875 1 94.44 360 ILE B N 1
ATOM 5353 C CA . ILE B 1 360 ? 27.031 -11.227 -16.562 1 94.44 360 ILE B CA 1
ATOM 5354 C C . ILE B 1 360 ? 27.844 -10.023 -16.062 1 94.44 360 ILE B C 1
ATOM 5356 O O . ILE B 1 360 ? 29.047 -9.922 -16.328 1 94.44 360 ILE B O 1
ATOM 5360 N N . PRO B 1 361 ? 27.156 -9.117 -15.406 1 95.06 361 PRO B N 1
ATOM 5361 C CA . PRO B 1 361 ? 27.891 -7.98 -14.859 1 95.06 361 PRO B CA 1
ATOM 5362 C C . PRO B 1 361 ? 28.953 -8.406 -13.844 1 95.06 361 PRO B C 1
ATOM 5364 O O . PRO B 1 361 ? 28.828 -9.461 -13.211 1 95.06 361 PRO B O 1
ATOM 5367 N N . SER B 1 362 ? 29.922 -7.543 -13.633 1 91.25 362 SER B N 1
ATOM 5368 C CA . SER B 1 362 ? 31 -7.812 -12.68 1 91.25 362 SER B CA 1
ATOM 5369 C C . SER B 1 362 ? 30.469 -7.906 -11.25 1 91.25 362 SER B C 1
ATOM 5371 O O . SER B 1 362 ? 29.609 -7.109 -10.852 1 91.25 362 SER B O 1
ATOM 5373 N N . GLY B 1 363 ? 30.906 -8.922 -10.539 1 90.88 363 GLY B N 1
ATOM 5374 C CA . GLY B 1 363 ? 30.594 -9.031 -9.125 1 90.88 363 GLY B CA 1
ATOM 5375 C C . GLY B 1 363 ? 29.344 -9.836 -8.859 1 90.88 363 GLY B C 1
ATOM 5376 O O . GLY B 1 363 ? 29.016 -10.133 -7.707 1 90.88 363 GLY B O 1
ATOM 5377 N N . VAL B 1 364 ? 28.703 -10.172 -9.891 1 92.88 364 VAL B N 1
ATOM 5378 C CA . VAL B 1 364 ? 27.484 -10.969 -9.734 1 92.88 364 VAL B CA 1
ATOM 5379 C C . VAL B 1 364 ? 27.828 -12.453 -9.805 1 92.88 364 VAL B C 1
ATOM 5381 O O . VAL B 1 364 ? 28.547 -12.883 -10.719 1 92.88 364 VAL B O 1
ATOM 5384 N N . PRO B 1 365 ? 27.344 -13.117 -8.773 1 90.19 365 PRO B N 1
ATOM 5385 C CA . PRO B 1 365 ? 27.656 -14.555 -8.812 1 90.19 365 PRO B CA 1
ATOM 5386 C C . PRO B 1 365 ? 26.828 -15.305 -9.852 1 90.19 365 PRO B C 1
ATOM 5388 O O . PRO B 1 365 ? 25.719 -14.883 -10.188 1 90.19 365 PRO B O 1
ATOM 5391 N N . CYS B 1 366 ? 27.469 -16.344 -10.383 1 90.06 366 CYS B N 1
ATOM 5392 C CA . CYS B 1 366 ? 26.781 -17.312 -11.219 1 90.06 366 CYS B CA 1
ATOM 5393 C C . CYS B 1 366 ? 27.406 -18.688 -11.102 1 90.06 366 CYS B C 1
ATOM 5395 O O . CYS B 1 366 ? 28.625 -18.812 -10.938 1 90.06 366 CYS B O 1
#

Sequence (732 aa):
MILSKCTLLAAMAGMVTAAPINKNVCSSESVCTFTDAHSAISGKNSCSVIILDNIEVPAGETLDLTGLNKGTTVIFSGTTSFGYKEWKGPLISVSGDSIIVKQAPGGRISGGGERWWDGQGGNGGKLKPKLFYAHQLQNSHIDGLQIFDTPVHTFSIQSDHLSLSNILIDDSAGDRVNGGHNTDAFGVSSSTYITIDNAKVYNQDDCMAVNSGDYIIFQNGYCSGGHGLSIGSVGGRANNNVTNVLIRNSQIVNSENGVRIKSVSEATGLISGITYENISLTNISRYGIDIQQDYLNGGPTGTPTNGVSITDITLKNIHGTVQSSGTDIYLLCGTDTCTNWNWQNINVTGGTTSNECTNIPSGVPCMILSKCTLLAAMAGMVTAAPINKNVCSSESVCTFTDAHSAISGKNSCSVIILDNIEVPAGETLDLTGLNKGTTVIFSGTTSFGYKEWKGPLISVSGDSIIVKQAPGGRISGGGERWWDGQGGNGGKLKPKLFYAHQLQNSHIDGLQIFDTPVHTFSIQSDHLSLSNILIDDSAGDRVNGGHNTDAFGVSSSTYITIDNAKVYNQDDCMAVNSGDYIIFQNGYCSGGHGLSIGSVGGRANNNVTNVLIRNSQIVNSENGVRIKSVSEATGLISGITYENISLTNISRYGIDIQQDYLNGGPTGTPTNGVSITDITLKNIHGTVQSSGTDIYLLCGTDTCTNWNWQNINVTGGTTSNECTNIPSGVPC

Foldseek 3Di:
DPPVVPPPPPPPPPPPPPDPPCVVVCVPFAEDEDAELVCCQVCQAVGQEYEHAPYEAEAPDASEAEPHEANREYEYEAEYEYHHDQDADANYEHADHAYEYEYDPPYAYEQPLVVQFQQQACNDDTRFYEYYEHAHRELYEYEQYHYENHNAEHYDHAYENYEYENYEYYNQVQLDHSGHYRHAHAEAENYENYEYYQYEHDGAEEPYEYAAYYAYEYENYEAENYAEHEYDLAFDDPGREDAAYYYEHYEYEHYQEYAYYHYDAPGAYEYANYEYYHYEYEAHEAEDHYHAQQDDPVGGPLAHDQRYAHEHYEYYQYEYEYAQQYEHYAAYHDAPRYYHYHYYNHYYDHYDHDPSHDNDDPPDGD/DCPVVPPPPPPPPDPPPPDPCCVVVCVPFAEDEDAELVCCQVCQAVGQEYEDAPYEAEAPDASEAEPHEANREYEYEAEYEYHHDQDADANYEHADHAYEYEYDPPYAYEQPLVVQFQQQACNDDTRFYEYYEHAHRELYEYEQYHYENHNAEHYDDAYENYEYENYEYYNQVQLDHSGHYRHAHAEAENYENYEYYQYEHDGAEEPYEYAAYYAYEYENYEAENYAEHEYDLAFDDPGREDAAYYYEHYEYEHYQEYAYYHYDAPGAYEYANYEYYHYEYEAHEAEDAYHAQQDDPVGGPLAHDQRYAHEHYEYYQYEYEYAQQYEHYAAYHDAPRYYHYHYYNHYYDHYDHDPSHDNDDPPDGD

Nearest PDB structures (foldseek):
  6kvh-assembly1_A  TM=9.974E-01  e=3.231E-39  Evansstolkia leycettana
  6kve-assembly1_A  TM=9.973E-01  e=5.141E-39  Evansstolkia leycettana
  7e56-assembly1_A  TM=9.972E-01  e=1.568E-38  Evansstolkia leycettana
  1ib4-assembly2_B  TM=9.823E-01  e=8.922E-37  Aspergillus aculeatus
  2iq7-assembly1_A  TM=9.891E-01  e=1.260E-35  Colletotrichum lupini

Solvent-accessible surface area (backbone atoms only — not comparable to full-atom values): 33690 Å² total; per-residue (Å²): 136,82,79,75,76,77,77,77,74,78,73,76,75,73,78,76,75,73,70,76,74,71,70,69,77,73,68,66,82,36,77,40,80,31,63,38,42,69,58,35,48,75,43,50,75,75,31,42,31,39,34,40,42,44,26,58,30,56,52,80,47,54,49,51,45,56,74,37,52,70,46,24,34,39,32,39,22,41,47,34,38,62,42,84,54,76,35,61,65,41,43,29,33,38,18,28,40,41,30,39,39,35,38,39,81,89,29,36,38,41,52,57,10,78,83,48,33,64,44,41,24,88,80,38,84,56,50,42,27,26,34,33,34,38,48,52,26,25,57,20,39,37,37,46,41,41,38,33,27,43,29,13,35,31,35,42,38,32,27,39,40,28,38,37,33,48,32,37,37,46,23,58,89,26,74,49,90,46,17,22,25,47,21,26,40,40,36,35,32,74,25,37,42,37,37,40,37,42,34,40,38,28,27,50,16,31,48,28,26,38,30,12,28,37,42,35,38,39,32,49,30,40,33,30,42,14,41,16,52,29,41,25,62,26,29,82,52,98,61,17,38,34,34,42,34,42,36,31,51,28,38,32,30,55,13,42,26,25,48,32,38,33,21,28,47,80,18,50,38,37,37,33,41,38,35,42,31,45,34,41,35,38,53,13,49,40,24,35,32,32,39,36,23,17,34,45,103,89,46,66,69,84,57,46,28,60,41,43,34,44,31,39,40,34,40,32,43,36,36,36,35,17,31,69,86,11,26,19,34,44,41,32,36,12,80,90,24,40,42,67,61,48,75,41,66,75,48,60,38,61,27,37,79,43,91,70,60,30,59,69,48,81,89,57,87,94,136,84,76,72,77,76,77,76,72,75,73,77,73,75,78,76,72,74,69,76,74,72,72,70,76,70,71,63,83,35,78,39,79,29,63,37,42,67,58,37,49,75,45,51,76,74,30,40,31,39,35,39,42,44,26,56,29,58,52,78,46,54,49,52,45,57,75,36,52,69,46,23,33,39,32,40,22,42,47,36,38,62,42,83,53,76,36,60,65,42,44,29,32,39,19,26,40,40,31,40,38,35,36,38,81,89,28,37,39,42,51,57,11,78,80,49,33,64,44,41,23,88,80,40,84,56,50,43,28,28,36,35,36,36,48,54,26,26,57,20,40,38,35,46,42,40,38,32,27,42,29,13,35,31,37,41,36,32,28,38,41,29,36,37,33,48,32,38,36,47,23,60,90,26,75,51,89,46,16,22,25,47,22,26,39,39,35,34,32,75,24,37,42,37,37,39,37,42,32,38,38,28,27,50,17,31,47,28,25,38,30,12,27,38,43,35,39,40,33,49,30,40,34,30,43,14,41,16,52,29,41,24,62,27,29,82,52,97,64,16,38,34,35,41,35,42,37,31,52,27,38,31,30,56,13,42,25,26,49,31,37,34,22,30,48,81,18,49,39,38,36,33,41,39,35,43,33,47,34,40,34,37,52,12,49,40,23,35,33,32,38,35,22,17,32,44,99,90,48,66,70,84,57,46,27,58,41,44,33,44,30,39,39,33,40,34,43,34,34,37,34,15,31,68,87,11,27,20,34,44,42,32,35,12,79,90,24,39,44,66,62,49,76,41,67,75,48,59,38,58,27,37,79,46,89,68,60,31,58,70,47,83,90,59,86,91

Radius of gyration: 30.1 Å; Cα contacts (8 Å, |Δi|>4): 2359; chains: 2; bounding box: 84×155×57 Å